Protein 4F40 (pdb70)

Organism: Leishmania major (NCBI:txid5664)

InterPro domains:
  IPR018170 Aldo/keto reductase, conserved site [PS00062] (134-151)
  IPR018170 Aldo/keto reductase, conserved site [PS00063] (238-253)
  IPR018170 Aldo/keto reductase, conserved site [PS00798] (44-61)
  IPR020471 Aldo-keto reductase [PIRSF000097] (6-275)
  IPR020471 Aldo-keto reductase [PR00069] (40-64)
  IPR020471 Aldo-keto reductase [PR00069] (96-114)
  IPR020471 Aldo-keto reductase [PR00069] (134-151)
  IPR020471 Aldo-keto reductase [PR00069] (168-197)
  IPR020471 Aldo-keto reductase [PR00069] (205-229)
  IPR020471 Aldo-keto reductase [PTHR43827] (7-277)
  IPR023210 NADP-dependent oxidoreductase domain [PF00248] (25-270)
  IPR036812 NAD(P)-dependent oxidoreductase domain superfamily [G3DSA:3.20.20.100] (1-284)
  IPR036812 NAD(P)-dependent oxidoreductase domain superfamily [SSF51430] (8-278)
  IPR044499 Aldo-keto reductase family 5A [cd19156] (9-282)

Radius of gyration: 30.43 Å; Cα contacts (8 Å, |Δi|>4): 1127; chains: 2; bounding box: 94×35×65 Å

Structure (mmCIF, N/CA/C/O backbone):
data_4F40
#
_entry.id   4F40
#
_cell.length_a   94.550
_cell.length_b   34.590
_cell.length_c   107.200
_cell.angle_alpha   90.000
_cell.angle_beta   103.220
_cell.angle_gamma   90.000
#
_symmetry.space_group_name_H-M   'P 1 21 1'
#
loop_
_entity.id
_entity.type
_entity.pdbx_description
1 polymer 'Prostaglandin f2-alpha synthase/D-arabinose dehydrogenase'
2 non-polymer 'CITRIC ACID'
3 non-polymer 1,2-ETHANEDIOL
4 non-polymer 'CHLORIDE ION'
5 water water
#
loop_
_atom_site.group_PDB
_atom_site.id
_atom_site.type_symbol
_atom_site.label_atom_id
_atom_site.label_alt_id
_atom_site.label_comp_id
_atom_site.label_asym_id
_atom_site.label_entity_id
_atom_site.label_seq_id
_atom_site.pdbx_PDB_ins_code
_atom_site.Cartn_x
_atom_site.Cartn_y
_atom_site.Cartn_z
_atom_site.occupancy
_atom_site.B_iso_or_equiv
_atom_site.auth_seq_id
_atom_site.auth_comp_id
_atom_site.auth_asym_id
_atom_site.auth_atom_id
_atom_site.pdbx_PDB_model_num
ATOM 1 N N . GLY A 1 7 ? 26.210 -8.037 14.704 1.00 30.37 3 GLY A N 1
ATOM 2 C CA . GLY A 1 7 ? 25.629 -6.893 15.394 1.00 21.25 3 GLY A CA 1
ATOM 3 C C . GLY A 1 7 ? 26.682 -6.040 16.074 1.00 19.04 3 GLY A C 1
ATOM 4 O O . GLY A 1 7 ? 27.858 -6.395 16.060 1.00 21.71 3 GLY A O 1
ATOM 5 N N . VAL A 1 8 ? 26.276 -4.922 16.677 1.00 20.52 4 VAL A N 1
ATOM 6 C CA . VAL A 1 8 ? 27.246 -3.964 17.218 1.00 16.43 4 VAL A CA 1
ATOM 7 C C . VAL A 1 8 ? 28.079 -4.578 18.339 1.00 19.66 4 VAL A C 1
ATOM 8 O O . VAL A 1 8 ? 29.243 -4.221 18.518 1.00 17.86 4 VAL A O 1
ATOM 12 N N . ASP A 1 9 ? 27.516 -5.539 19.062 1.00 16.38 5 ASP A N 1
ATOM 13 C CA . ASP A 1 9 ? 28.245 -6.177 20.151 1.00 16.29 5 ASP A CA 1
ATOM 14 C C . ASP A 1 9 ? 29.147 -7.298 19.623 1.00 21.33 5 ASP A C 1
ATOM 15 O O . ASP A 1 9 ? 30.032 -7.762 20.347 1.00 22.19 5 ASP A O 1
ATOM 20 N N . LYS A 1 10 ? 28.944 -7.703 18.360 1.00 20.96 6 LYS A N 1
ATOM 21 C CA . LYS A 1 10 ? 29.592 -8.928 17.823 1.00 20.37 6 LYS A CA 1
ATOM 22 C C . LYS A 1 10 ? 30.654 -8.742 16.715 1.00 18.14 6 LYS A C 1
ATOM 23 O O . LYS A 1 10 ? 31.517 -9.627 16.518 1.00 18.39 6 LYS A O 1
ATOM 25 N N . ALA A 1 11 ? 30.601 -7.621 15.995 1.00 16.02 7 ALA A N 1
ATOM 26 C CA . ALA A 1 11 ? 31.550 -7.371 14.893 1.00 14.85 7 ALA A CA 1
ATOM 27 C C . ALA A 1 11 ? 32.908 -7.053 15.485 1.00 12.46 7 ALA A C 1
ATOM 28 O O . ALA A 1 11 ? 33.021 -6.132 16.280 1.00 10.10 7 ALA A O 1
ATOM 30 N N . MET A 1 12 ? 33.925 -7.828 15.105 1.00 12.91 8 MET A N 1
ATOM 31 C CA . MET A 1 12 ? 35.230 -7.772 15.751 1.00 9.28 8 MET A CA 1
ATOM 32 C C . MET A 1 12 ? 36.332 -7.705 14.698 1.00 11.35 8 MET A C 1
ATOM 33 O O . MET A 1 12 ? 36.195 -8.291 13.609 1.00 16.51 8 MET A O 1
ATOM 38 N N . VAL A 1 13 ? 37.458 -7.053 15.025 1.00 7.84 9 VAL A N 1
ATOM 39 C CA . VAL A 1 13 ? 38.634 -7.126 14.192 1.00 9.72 9 VAL A CA 1
ATOM 40 C C . VAL A 1 13 ? 39.673 -7.798 15.073 1.00 11.49 9 VAL A C 1
ATOM 41 O O . VAL A 1 13 ? 39.818 -7.427 16.231 1.00 13.28 9 VAL A O 1
ATOM 45 N N . THR A 1 14 ? 40.401 -8.781 14.546 1.00 7.22 10 THR A N 1
ATOM 46 C CA . THR A 1 14 ? 41.463 -9.468 15.309 1.00 7.59 10 THR A CA 1
ATOM 47 C C . THR A 1 14 ? 42.783 -8.731 15.115 1.00 8.04 10 THR A C 1
ATOM 48 O O . THR A 1 14 ? 43.291 -8.613 13.981 1.00 7.39 10 THR A O 1
ATOM 52 N N . LEU A 1 15 ? 43.327 -8.188 16.195 1.00 6.15 11 LEU A N 1
ATOM 53 C CA . LEU A 1 15 ? 44.573 -7.472 16.125 1.00 5.82 11 LEU A CA 1
ATOM 54 C C . LEU A 1 15 ? 45.692 -8.494 15.876 1.00 6.00 11 LEU A C 1
ATOM 55 O O . LEU A 1 15 ? 45.489 -9.717 15.991 1.00 6.87 11 LEU A O 1
ATOM 60 N N . SER A 1 16 ? 46.873 -7.990 15.540 1.00 5.87 12 SER A N 1
ATOM 61 C CA . SER A 1 16 ? 48.001 -8.875 15.214 1.00 7.30 12 SER A CA 1
ATOM 62 C C . SER A 1 16 ? 48.392 -9.800 16.369 1.00 9.88 12 SER A C 1
ATOM 63 O O . SER A 1 16 ? 48.924 -10.879 16.100 1.00 6.67 12 SER A O 1
ATOM 66 N N . ASN A 1 17 ? 48.132 -9.411 17.619 1.00 6.26 13 ASN A N 1
ATOM 67 C CA . ASN A 1 17 ? 48.425 -10.239 18.804 1.00 6.69 13 ASN A CA 1
ATOM 68 C C . ASN A 1 17 ? 47.261 -11.132 19.233 1.00 7.11 13 ASN A C 1
ATOM 69 O O . ASN A 1 17 ? 47.288 -11.734 20.320 1.00 7.91 13 ASN A O 1
ATOM 74 N N . GLY A 1 18 ? 46.246 -11.233 18.364 1.00 7.59 14 GLY A N 1
ATOM 75 C CA . GLY A 1 18 ? 45.109 -12.097 18.651 1.00 7.66 14 GLY A CA 1
ATOM 76 C C . GLY A 1 18 ? 43.980 -11.503 19.469 1.00 7.66 14 GLY A C 1
ATOM 77 O O . GLY A 1 18 ? 42.939 -12.117 19.612 1.00 10.28 14 GLY A O 1
ATOM 78 N N . VAL A 1 19 ? 44.186 -10.315 20.033 1.00 7.15 15 VAL A N 1
ATOM 79 C CA . VAL A 1 19 ? 43.123 -9.641 20.770 1.00 7.89 15 VAL A CA 1
ATOM 80 C C . VAL A 1 19 ? 41.957 -9.290 19.832 1.00 8.52 15 VAL A C 1
ATOM 81 O O . VAL A 1 19 ? 42.167 -8.788 18.708 1.00 8.00 15 VAL A O 1
ATOM 85 N N . LYS A 1 20 ? 40.733 -9.554 20.297 1.00 9.03 16 LYS A N 1
ATOM 86 C CA . LYS A 1 20 ? 39.531 -9.208 19.505 1.00 8.58 16 LYS A CA 1
ATOM 87 C C . LYS A 1 20 ? 39.055 -7.825 19.924 1.00 8.90 16 LYS A C 1
ATOM 88 O O . LYS A 1 20 ? 38.665 -7.614 21.088 1.00 13.70 16 LYS A O 1
ATOM 94 N N . MET A 1 21 ? 39.122 -6.894 18.994 1.00 7.75 17 MET A N 1
ATOM 95 C CA . MET A 1 21 ? 38.715 -5.504 19.271 1.00 6.35 17 MET A CA 1
ATOM 96 C C . MET A 1 21 ? 37.398 -5.228 18.564 1.00 9.15 17 MET A C 1
ATOM 97 O O . MET A 1 21 ? 37.271 -5.435 17.340 1.00 7.41 17 MET A O 1
ATOM 102 N N . PRO A 1 22 ? 36.369 -4.795 19.334 1.00 7.76 18 PRO A N 1
ATOM 103 C CA . PRO A 1 22 ? 35.139 -4.497 18.597 1.00 7.23 18 PRO A CA 1
ATOM 104 C C . PRO A 1 22 ? 35.297 -3.472 17.515 1.00 7.28 18 PRO A C 1
ATOM 105 O O . PRO A 1 22 ? 35.882 -2.402 17.717 1.00 8.09 18 PRO A O 1
ATOM 109 N N . GLN A 1 23 ? 34.755 -3.805 16.345 1.00 7.42 19 GLN A N 1
ATOM 110 C CA . GLN A 1 23 ? 34.956 -2.959 15.157 1.00 7.43 19 GLN A CA 1
ATOM 111 C C . GLN A 1 23 ? 34.267 -1.620 15.297 1.00 8.98 19 GLN A C 1
ATOM 112 O O . GLN A 1 23 ? 34.634 -0.665 14.600 1.00 7.54 19 GLN A O 1
ATOM 118 N N . PHE A 1 24 ? 33.251 -1.541 16.161 1.00 7.72 20 PHE A N 1
ATOM 119 C CA . PHE A 1 24 ? 32.432 -0.331 16.294 1.00 7.95 20 PHE A CA 1
ATOM 120 C C . PHE A 1 24 ? 32.479 0.072 17.744 1.00 8.02 20 PHE A C 1
ATOM 121 O O . PHE A 1 24 ? 32.332 -0.777 18.635 1.00 7.77 20 PHE A O 1
ATOM 129 N N . GLY A 1 25 ? 32.712 1.361 17.994 1.00 7.74 21 GLY A N 1
ATOM 130 C CA . GLY A 1 25 ? 32.715 1.836 19.365 1.00 8.73 21 GLY A CA 1
ATOM 131 C C . GLY A 1 25 ? 32.219 3.262 19.474 1.00 8.64 21 GLY A C 1
ATOM 132 O O . GLY A 1 25 ? 31.951 3.919 18.480 1.00 8.07 21 GLY A O 1
ATOM 133 N N . LEU A 1 26 ? 32.077 3.715 20.722 1.00 7.84 22 LEU A N 1
ATOM 134 C CA . LEU A 1 26 ? 31.668 5.103 20.986 1.00 8.25 22 LEU A CA 1
ATOM 135 C C . LEU A 1 26 ? 32.884 5.981 21.234 1.00 8.19 22 LEU A C 1
ATOM 136 O O . LEU A 1 26 ? 33.677 5.684 22.140 1.00 8.21 22 LEU A O 1
ATOM 141 N N . GLY A 1 27 ? 33.032 7.041 20.446 1.00 8.57 23 GLY A N 1
ATOM 142 C CA . GLY A 1 27 ? 34.056 8.034 20.732 1.00 9.57 23 GLY A CA 1
ATOM 143 C C . GLY A 1 27 ? 33.538 8.988 21.800 1.00 9.76 23 GLY A C 1
ATOM 144 O O . GLY A 1 27 ? 32.384 9.433 21.742 1.00 9.80 23 GLY A O 1
ATOM 145 N N . VAL A 1 28 ? 34.375 9.350 22.771 1.00 9.60 24 VAL A N 1
ATOM 146 C CA . VAL A 1 28 ? 33.985 10.424 23.705 1.00 10.37 24 VAL A CA 1
ATOM 147 C C . VAL A 1 28 ? 34.892 11.642 23.628 1.00 14.10 24 VAL A C 1
ATOM 148 O O . VAL A 1 28 ? 34.886 12.513 24.481 1.00 13.27 24 VAL A O 1
ATOM 152 N N . TRP A 1 29 ? 35.600 11.744 22.527 1.00 14.15 25 TRP A N 1
ATOM 153 C CA . TRP A 1 29 ? 36.253 12.980 22.140 1.00 15.05 25 TRP A CA 1
ATOM 154 C C . TRP A 1 29 ? 35.306 14.198 22.167 1.00 17.25 25 TRP A C 1
ATOM 155 O O . TRP A 1 29 ? 34.228 14.165 21.559 1.00 17.52 25 TRP A O 1
ATOM 166 N N . GLN A 1 30 ? 35.675 15.254 22.899 1.00 19.01 26 GLN A N 1
ATOM 167 C CA . GLN A 1 30 ? 34.867 16.467 23.065 1.00 17.68 26 GLN A CA 1
ATOM 168 C C . GLN A 1 30 ? 33.537 16.305 23.817 1.00 19.10 26 GLN A C 1
ATOM 169 O O . GLN A 1 30 ? 32.711 17.223 23.825 1.00 23.71 26 GLN A O 1
ATOM 175 N N . SER A 1 31 ? 33.318 15.146 24.450 1.00 17.91 27 SER A N 1
ATOM 176 C CA A SER A 1 31 ? 32.158 15.009 25.327 0.71 19.83 27 SER A CA 1
ATOM 177 C CA B SER A 1 31 ? 32.165 14.974 25.342 0.29 18.58 27 SER A CA 1
ATOM 178 C C . SER A 1 31 ? 32.579 15.524 26.684 1.00 19.93 27 SER A C 1
ATOM 179 O O . SER A 1 31 ? 33.602 15.094 27.220 1.00 18.01 27 SER A O 1
ATOM 184 N N . PRO A 1 32 ? 31.821 16.472 27.222 1.00 16.23 28 PRO A N 1
ATOM 185 C CA . PRO A 1 32 ? 32.198 17.072 28.513 1.00 16.82 28 PRO A CA 1
ATOM 186 C C . PRO A 1 32 ? 32.251 16.067 29.662 1.00 24.23 28 PRO A C 1
ATOM 187 O O . PRO A 1 32 ? 31.405 15.169 29.724 1.00 21.89 28 PRO A O 1
ATOM 191 N N . ALA A 1 33 ? 33.204 16.243 30.571 1.00 22.80 29 ALA A N 1
ATOM 192 C CA . ALA A 1 33 ? 33.273 15.442 31.797 1.00 23.76 29 ALA A CA 1
ATOM 193 C C . ALA A 1 33 ? 31.994 15.592 32.622 1.00 20.58 29 ALA A C 1
ATOM 194 O O . ALA A 1 33 ? 31.339 16.632 32.604 1.00 21.33 29 ALA A O 1
ATOM 196 N N . GLY A 1 34 ? 31.630 14.542 33.354 1.00 21.32 30 GLY A N 1
ATOM 197 C CA . GLY A 1 34 ? 30.430 14.599 34.181 1.00 17.71 30 GLY A CA 1
ATOM 198 C C . GLY A 1 34 ? 29.245 13.838 33.591 1.00 16.84 30 GLY A C 1
ATOM 199 O O . GLY A 1 34 ? 29.444 12.870 32.848 1.00 15.94 30 GLY A O 1
ATOM 200 N N . GLU A 1 35 ? 28.025 14.274 33.912 1.00 22.71 31 GLU A N 1
ATOM 201 C CA . GLU A 1 35 ? 26.803 13.570 33.476 1.00 16.16 31 GLU A CA 1
ATOM 202 C C . GLU A 1 35 ? 26.721 13.350 31.968 1.00 18.38 31 GLU A C 1
ATOM 203 O O . GLU A 1 35 ? 26.255 12.312 31.531 1.00 18.64 31 GLU A O 1
ATOM 205 N N . VAL A 1 36 ? 27.132 14.328 31.165 1.00 16.29 32 VAL A N 1
ATOM 206 C CA . VAL A 1 36 ? 27.045 14.155 29.722 1.00 14.76 32 VAL A CA 1
ATOM 207 C C . VAL A 1 36 ? 27.849 12.947 29.232 1.00 12.80 32 VAL A C 1
ATOM 208 O O . VAL A 1 36 ? 27.349 12.135 28.467 1.00 14.66 32 VAL A O 1
ATOM 212 N N . THR A 1 37 ? 29.101 12.817 29.669 1.00 13.76 33 THR A N 1
ATOM 213 C CA . THR A 1 37 ? 29.868 11.662 29.258 1.00 13.18 33 THR A CA 1
ATOM 214 C C . THR A 1 37 ? 29.360 10.399 29.940 1.00 12.52 33 THR A C 1
ATOM 215 O O . THR A 1 37 ? 29.293 9.345 29.285 1.00 13.01 33 THR A O 1
ATOM 219 N N . GLU A 1 38 ? 29.018 10.481 31.230 1.00 13.09 34 GLU A N 1
ATOM 220 C CA . GLU A 1 38 ? 28.520 9.278 31.870 1.00 13.71 34 GLU A CA 1
ATOM 221 C C . GLU A 1 38 ? 27.308 8.722 31.123 1.00 15.28 34 GLU A C 1
ATOM 222 O O . GLU A 1 38 ? 27.203 7.508 30.903 1.00 15.41 34 GLU A O 1
ATOM 228 N N . ASN A 1 39 ? 26.366 9.596 30.766 1.00 14.33 35 ASN A N 1
ATOM 229 C CA . ASN A 1 39 ? 25.162 9.142 30.102 1.00 14.59 35 ASN A CA 1
ATOM 230 C C . ASN A 1 39 ? 25.481 8.592 28.721 1.00 13.60 35 ASN A C 1
ATOM 231 O O . ASN A 1 39 ? 24.929 7.583 28.313 1.00 13.75 35 ASN A O 1
ATOM 236 N N . ALA A 1 40 ? 26.385 9.241 27.991 1.00 12.67 36 ALA A N 1
ATOM 237 C CA . ALA A 1 40 ? 26.678 8.795 26.634 1.00 13.57 36 ALA A CA 1
ATOM 238 C C . ALA A 1 40 ? 27.235 7.378 26.694 1.00 11.54 36 ALA A C 1
ATOM 239 O O . ALA A 1 40 ? 26.805 6.486 25.951 1.00 11.50 36 ALA A O 1
ATOM 241 N N . VAL A 1 41 ? 28.179 7.170 27.602 1.00 11.51 37 VAL A N 1
ATOM 242 C CA . VAL A 1 41 ? 28.740 5.828 27.790 1.00 11.31 37 VAL A CA 1
ATOM 243 C C . VAL A 1 41 ? 27.688 4.790 28.231 1.00 12.22 37 VAL A C 1
ATOM 244 O O . VAL A 1 41 ? 27.592 3.694 27.645 1.00 12.11 37 VAL A O 1
ATOM 248 N N . LYS A 1 42 ? 26.888 5.129 29.250 1.00 13.20 38 LYS A N 1
ATOM 249 C CA . LYS A 1 42 ? 25.851 4.227 29.714 1.00 14.21 38 LYS A CA 1
ATOM 250 C C . LYS A 1 42 ? 24.856 3.880 28.595 1.00 14.37 38 LYS A C 1
ATOM 251 O O . LYS A 1 42 ? 24.529 2.711 28.397 1.00 15.60 38 LYS A O 1
ATOM 257 N N . TRP A 1 43 ? 24.405 4.879 27.839 1.00 14.05 39 TRP A N 1
ATOM 258 C CA . TRP A 1 43 ? 23.454 4.627 26.753 1.00 14.19 39 TRP A CA 1
ATOM 259 C C . TRP A 1 43 ? 24.083 3.775 25.648 1.00 13.38 39 TRP A C 1
ATOM 260 O O . TRP A 1 43 ? 23.412 2.905 25.089 1.00 15.74 39 TRP A O 1
ATOM 271 N N . ALA A 1 44 ? 25.326 4.039 25.304 1.00 12.38 40 ALA A N 1
ATOM 272 C CA . ALA A 1 44 ? 26.006 3.226 24.303 1.00 11.67 40 ALA A CA 1
ATOM 273 C C . ALA A 1 44 ? 26.089 1.760 24.759 1.00 12.06 40 ALA A C 1
ATOM 274 O O . ALA A 1 44 ? 25.749 0.854 23.994 1.00 12.68 40 ALA A O 1
ATOM 276 N N . LEU A 1 45 ? 26.561 1.533 25.981 1.00 12.33 41 LEU A N 1
ATOM 277 C CA . LEU A 1 45 ? 26.659 0.152 26.491 1.00 12.82 41 LEU A CA 1
ATOM 278 C C . LEU A 1 45 ? 25.296 -0.522 26.530 1.00 14.02 41 LEU A C 1
ATOM 279 O O . LEU A 1 45 ? 25.149 -1.713 26.200 1.00 20.00 41 LEU A O 1
ATOM 284 N N . CYS A 1 46 ? 24.275 0.222 26.939 1.00 14.95 42 CYS A N 1
ATOM 285 C CA . CYS A 1 46 ? 22.916 -0.355 26.976 1.00 17.98 42 CYS A CA 1
ATOM 286 C C . CYS A 1 46 ? 22.376 -0.696 25.571 1.00 17.47 42 CYS A C 1
ATOM 287 O O . CYS A 1 46 ? 21.595 -1.636 25.399 1.00 21.65 42 CYS A O 1
ATOM 290 N N . ALA A 1 47 ? 22.844 0.034 24.565 1.00 15.17 43 ALA A N 1
ATOM 291 C CA . ALA A 1 47 ? 22.459 -0.220 23.175 1.00 16.75 43 ALA A CA 1
ATOM 292 C C . ALA A 1 47 ? 23.303 -1.314 22.531 1.00 21.04 43 ALA A C 1
ATOM 293 O O . ALA A 1 47 ? 23.123 -1.610 21.356 1.00 22.50 43 ALA A O 1
ATOM 295 N N . GLY A 1 48 ? 24.266 -1.877 23.264 1.00 14.23 44 GLY A N 1
ATOM 296 C CA . GLY A 1 48 ? 25.044 -2.975 22.716 1.00 13.32 44 GLY A CA 1
ATOM 297 C C . GLY A 1 48 ? 26.481 -2.653 22.340 1.00 12.16 44 GLY A C 1
ATOM 298 O O . GLY A 1 48 ? 27.243 -3.556 21.940 1.00 13.20 44 GLY A O 1
ATOM 299 N N . TYR A 1 49 ? 26.881 -1.386 22.426 1.00 11.53 45 TYR A N 1
ATOM 300 C CA . TYR A 1 49 ? 28.276 -1.078 22.185 1.00 10.54 45 TYR A CA 1
ATOM 301 C C . TYR A 1 49 ? 29.105 -1.796 23.219 1.00 11.67 45 TYR A C 1
ATOM 302 O O . TYR A 1 49 ? 28.706 -1.925 24.381 1.00 11.30 45 TYR A O 1
ATOM 311 N N . ARG A 1 50 ? 30.298 -2.226 22.812 1.00 12.50 46 ARG A N 1
ATOM 312 C CA . ARG A 1 50 ? 31.178 -2.931 23.748 1.00 11.26 46 ARG A CA 1
ATOM 313 C C . ARG A 1 50 ? 32.577 -2.344 23.620 1.00 9.17 46 ARG A C 1
ATOM 314 O O . ARG A 1 50 ? 33.574 -3.023 23.946 1.00 9.11 46 ARG A O 1
ATOM 322 N N . HIS A 1 51 ? 32.681 -1.082 23.186 1.00 8.61 47 HIS A N 1
ATOM 323 C CA . HIS A 1 51 ? 33.983 -0.441 22.950 1.00 7.80 47 HIS A CA 1
ATOM 324 C C . HIS A 1 51 ? 33.819 1.061 23.169 1.00 8.18 47 HIS A C 1
ATOM 325 O O . HIS A 1 51 ? 32.896 1.682 22.607 1.00 8.95 47 HIS A O 1
ATOM 332 N N . ILE A 1 52 ? 34.630 1.621 24.068 1.00 7.49 48 ILE A N 1
ATOM 333 C CA . ILE A 1 52 ? 34.596 3.076 24.318 1.00 7.36 48 ILE A CA 1
ATOM 334 C C . ILE A 1 52 ? 35.985 3.610 24.089 1.00 7.72 48 ILE A C 1
ATOM 335 O O . ILE A 1 52 ? 36.935 3.027 24.603 1.00 8.62 48 ILE A O 1
ATOM 340 N N . ASP A 1 53 ? 36.094 4.733 23.386 1.00 7.11 49 ASP A N 1
ATOM 341 C CA . ASP A 1 53 ? 37.376 5.343 23.043 1.00 5.75 49 ASP A CA 1
ATOM 342 C C . ASP A 1 53 ? 37.453 6.693 23.733 1.00 6.68 49 ASP A C 1
ATOM 343 O O . ASP A 1 53 ? 36.635 7.560 23.481 1.00 9.12 49 ASP A O 1
ATOM 348 N N . THR A 1 54 ? 38.449 6.854 24.616 1.00 7.03 50 THR A N 1
ATOM 349 C CA . THR A 1 54 ? 38.669 8.101 25.322 1.00 6.18 50 THR A CA 1
ATOM 350 C C . THR A 1 54 ? 40.148 8.470 25.235 1.00 7.86 50 THR A C 1
ATOM 351 O O . THR A 1 54 ? 40.893 7.874 24.450 1.00 6.46 50 THR A O 1
ATOM 355 N N . ALA A 1 55 ? 40.547 9.485 25.997 1.00 8.33 51 ALA A N 1
ATOM 356 C CA . ALA A 1 55 ? 41.931 9.981 25.978 1.00 5.90 51 ALA A CA 1
ATOM 357 C C . ALA A 1 55 ? 42.144 10.810 27.213 1.00 6.97 51 ALA A C 1
ATOM 358 O O . ALA A 1 55 ? 41.235 11.458 27.694 1.00 8.58 51 ALA A O 1
ATOM 360 N N . ALA A 1 56 ? 43.370 10.815 27.733 1.00 6.58 52 ALA A N 1
ATOM 361 C CA . ALA A 1 56 ? 43.668 11.683 28.865 1.00 7.23 52 ALA A CA 1
ATOM 362 C C . ALA A 1 56 ? 43.312 13.130 28.607 1.00 7.96 52 ALA A C 1
ATOM 363 O O . ALA A 1 56 ? 42.807 13.806 29.497 1.00 8.39 52 ALA A O 1
ATOM 365 N N . ILE A 1 57 ? 43.581 13.625 27.387 1.00 8.38 53 ILE A N 1
ATOM 366 C CA . ILE A 1 57 ? 43.382 15.039 27.105 1.00 8.43 53 ILE A CA 1
ATOM 367 C C . ILE A 1 57 ? 41.886 15.391 27.026 1.00 10.79 53 ILE A C 1
ATOM 368 O O . ILE A 1 57 ? 41.554 16.568 27.102 1.00 12.56 53 ILE A O 1
ATOM 373 N N . TYR A 1 58 ? 41.004 14.395 26.891 1.00 10.23 54 TYR A N 1
ATOM 374 C CA . TYR A 1 58 ? 39.554 14.673 26.909 1.00 9.31 54 TYR A CA 1
ATOM 375 C C . TYR A 1 58 ? 39.072 14.982 28.320 1.00 11.78 54 TYR A C 1
ATOM 376 O O . TYR A 1 58 ? 37.977 15.534 28.487 1.00 13.03 54 TYR A O 1
ATOM 385 N N . LYS A 1 59 ? 39.882 14.671 29.334 1.00 12.73 55 LYS A N 1
ATOM 386 C CA . LYS A 1 59 ? 39.599 14.984 30.730 1.00 13.02 55 LYS A CA 1
ATOM 387 C C . LYS A 1 59 ? 38.258 14.389 31.217 1.00 11.46 55 LYS A C 1
ATOM 388 O O . LYS A 1 59 ? 37.622 14.927 32.127 1.00 15.98 55 LYS A O 1
ATOM 390 N N . ASN A 1 60 ? 37.894 13.247 30.646 1.00 9.91 56 ASN A N 1
ATOM 391 C CA . ASN A 1 60 ? 36.626 12.630 30.993 1.00 14.74 56 ASN A CA 1
ATOM 392 C C . ASN A 1 60 ? 36.773 11.148 31.287 1.00 15.25 56 ASN A C 1
ATOM 393 O O . ASN A 1 60 ? 35.789 10.415 31.243 1.00 12.72 56 ASN A O 1
ATOM 398 N N . GLU A 1 61 ? 37.997 10.680 31.553 1.00 11.20 57 GLU A N 1
ATOM 399 C CA . GLU A 1 61 ? 38.155 9.264 31.864 1.00 11.20 57 GLU A CA 1
ATOM 400 C C . GLU A 1 61 ? 37.407 8.819 33.118 1.00 10.76 57 GLU A C 1
ATOM 401 O O . GLU A 1 61 ? 36.879 7.665 33.163 1.00 10.99 57 GLU A O 1
ATOM 407 N N . GLU A 1 62 ? 37.327 9.678 34.141 1.00 11.91 58 GLU A N 1
ATOM 408 C CA . GLU A 1 62 ? 36.543 9.318 35.338 1.00 13.83 58 GLU A CA 1
ATOM 409 C C . GLU A 1 62 ? 35.093 9.050 34.963 1.00 14.25 58 GLU A C 1
ATOM 410 O O . GLU A 1 62 ? 34.461 8.105 35.475 1.00 16.31 58 GLU A O 1
ATOM 416 N N . SER A 1 63 ? 34.560 9.870 34.060 1.00 14.08 59 SER A N 1
ATOM 417 C CA . SER A 1 63 ? 33.169 9.748 33.655 1.00 16.03 59 SER A CA 1
ATOM 418 C C . SER A 1 63 ? 32.942 8.495 32.818 1.00 13.23 59 SER A C 1
ATOM 419 O O . SER A 1 63 ? 31.875 7.869 32.892 1.00 15.74 59 SER A O 1
ATOM 422 N N . VAL A 1 64 ? 33.921 8.136 31.988 1.00 11.21 60 VAL A N 1
ATOM 423 C CA . VAL A 1 64 ? 33.826 6.878 31.268 1.00 10.80 60 VAL A CA 1
ATOM 424 C C . VAL A 1 64 ? 33.741 5.725 32.234 1.00 12.40 60 VAL A C 1
ATOM 425 O O . VAL A 1 64 ? 32.873 4.862 32.100 1.00 13.02 60 VAL A O 1
ATOM 429 N N . GLY A 1 65 ? 34.616 5.703 33.232 1.00 13.62 61 GLY A N 1
ATOM 430 C CA . GLY A 1 65 ? 34.551 4.633 34.217 1.00 14.52 61 GLY A CA 1
ATOM 431 C C . GLY A 1 65 ? 33.227 4.622 34.953 1.00 16.01 61 GLY A C 1
ATOM 432 O O . GLY A 1 65 ? 32.619 3.568 35.179 1.00 16.96 61 GLY A O 1
ATOM 433 N N . ALA A 1 66 ? 32.735 5.804 35.319 1.00 14.11 62 ALA A N 1
ATOM 434 C CA . ALA A 1 66 ? 31.450 5.885 36.019 1.00 15.67 62 ALA A CA 1
ATOM 435 C C . ALA A 1 66 ? 30.284 5.401 35.149 1.00 20.09 62 ALA A C 1
ATOM 436 O O . ALA A 1 66 ? 29.365 4.721 35.642 1.00 19.06 62 ALA A O 1
ATOM 438 N N . GLY A 1 67 ? 30.323 5.751 33.868 1.00 15.71 63 GLY A N 1
ATOM 439 C CA . GLY A 1 67 ? 29.300 5.300 32.937 1.00 16.60 63 GLY A CA 1
ATOM 440 C C . GLY A 1 67 ? 29.330 3.788 32.775 1.00 18.91 63 GLY A C 1
ATOM 441 O O . GLY A 1 67 ? 28.287 3.135 32.725 1.00 19.44 63 GLY A O 1
ATOM 442 N N . LEU A 1 68 ? 30.524 3.221 32.698 1.00 16.19 64 LEU A N 1
ATOM 443 C CA . LEU A 1 68 ? 30.648 1.763 32.584 1.00 14.67 64 LEU A CA 1
ATOM 444 C C . LEU A 1 68 ? 30.078 1.090 33.818 1.00 17.81 64 LEU A C 1
ATOM 445 O O . LEU A 1 68 ? 29.299 0.127 33.721 1.00 18.33 64 LEU A O 1
ATOM 450 N N . ARG A 1 69 ? 30.430 1.601 35.000 1.00 15.52 65 ARG A N 1
ATOM 451 C CA . ARG A 1 69 ? 29.850 1.031 36.210 1.00 18.80 65 ARG A CA 1
ATOM 452 C C . ARG A 1 69 ? 28.326 1.195 36.248 1.00 22.69 65 ARG A C 1
ATOM 453 O O . ARG A 1 69 ? 27.605 0.287 36.665 1.00 23.37 65 ARG A O 1
ATOM 461 N N . ALA A 1 70 ? 27.821 2.321 35.763 1.00 19.88 66 ALA A N 1
ATOM 462 C CA . ALA A 1 70 ? 26.380 2.560 35.797 1.00 23.68 66 ALA A CA 1
ATOM 463 C C . ALA A 1 70 ? 25.642 1.589 34.889 1.00 26.63 66 ALA A C 1
ATOM 464 O O . ALA A 1 70 ? 24.482 1.253 35.142 1.00 26.74 66 ALA A O 1
ATOM 466 N N . SER A 1 71 ? 26.317 1.123 33.840 1.00 24.63 67 SER A N 1
ATOM 467 C CA . SER A 1 71 ? 25.645 0.368 32.789 1.00 19.97 67 SER A CA 1
ATOM 468 C C . SER A 1 71 ? 25.327 -1.034 33.268 1.00 24.31 67 SER A C 1
ATOM 469 O O . SER A 1 71 ? 24.424 -1.666 32.746 1.00 22.54 67 SER A O 1
ATOM 472 N N . GLY A 1 72 ? 26.098 -1.525 34.234 1.00 23.17 68 GLY A N 1
ATOM 473 C CA . GLY A 1 72 ? 25.930 -2.890 34.702 1.00 20.97 68 GLY A CA 1
ATOM 474 C C . GLY A 1 72 ? 26.549 -3.947 33.790 1.00 23.32 68 GLY A C 1
ATOM 475 O O . GLY A 1 72 ? 26.449 -5.145 34.085 1.00 24.84 68 GLY A O 1
ATOM 476 N N . VAL A 1 73 ? 27.152 -3.531 32.675 1.00 18.64 69 VAL A N 1
ATOM 477 C CA . VAL A 1 73 ? 27.799 -4.485 31.776 1.00 20.79 69 VAL A CA 1
ATOM 478 C C . VAL A 1 73 ? 29.152 -4.866 32.402 1.00 21.37 69 VAL A C 1
ATOM 479 O O . VAL A 1 73 ? 29.903 -3.984 32.806 1.00 21.62 69 VAL A O 1
ATOM 483 N N . PRO A 1 74 ? 29.474 -6.167 32.494 1.00 20.64 70 PRO A N 1
ATOM 484 C CA . PRO A 1 74 ? 30.727 -6.551 33.167 1.00 21.04 70 PRO A CA 1
ATOM 485 C C . PRO A 1 74 ? 31.936 -5.912 32.504 1.00 21.35 70 PRO A C 1
ATOM 486 O O . PRO A 1 74 ? 31.978 -5.867 31.277 1.00 14.81 70 PRO A O 1
ATOM 490 N N . ARG A 1 75 ? 32.892 -5.395 33.274 1.00 17.45 71 ARG A N 1
ATOM 491 C CA . ARG A 1 75 ? 34.006 -4.717 32.659 1.00 15.34 71 ARG A CA 1
ATOM 492 C C . ARG A 1 75 ? 34.748 -5.614 31.658 1.00 13.54 71 ARG A C 1
ATOM 493 O O . ARG A 1 75 ? 35.239 -5.120 30.620 1.00 12.28 71 ARG A O 1
ATOM 501 N N . GLU A 1 76 ? 34.816 -6.917 31.930 1.00 17.29 72 GLU A N 1
ATOM 502 C CA . GLU A 1 76 ? 35.531 -7.811 31.023 1.00 15.24 72 GLU A CA 1
ATOM 503 C C . GLU A 1 76 ? 34.875 -7.987 29.656 1.00 18.54 72 GLU A C 1
ATOM 504 O O . GLU A 1 76 ? 35.502 -8.499 28.716 1.00 18.09 72 GLU A O 1
ATOM 506 N N . ASP A 1 77 ? 33.633 -7.536 29.523 1.00 15.76 73 ASP A N 1
ATOM 507 C CA . ASP A 1 77 ? 32.957 -7.596 28.232 1.00 15.32 73 ASP A CA 1
ATOM 508 C C . ASP A 1 77 ? 33.108 -6.290 27.444 1.00 13.29 73 ASP A C 1
ATOM 509 O O . ASP A 1 77 ? 32.629 -6.193 26.304 1.00 14.92 73 ASP A O 1
ATOM 514 N N . VAL A 1 78 ? 33.820 -5.309 27.989 1.00 11.51 74 VAL A N 1
ATOM 515 C CA . VAL A 1 78 ? 33.937 -4.021 27.296 1.00 10.63 74 VAL A CA 1
ATOM 516 C C . VAL A 1 78 ? 35.401 -3.727 26.965 1.00 9.77 74 VAL A C 1
ATOM 517 O O . VAL A 1 78 ? 36.288 -4.025 27.769 1.00 13.13 74 VAL A O 1
ATOM 521 N N . PHE A 1 79 ? 35.653 -3.161 25.800 1.00 8.97 75 PHE A N 1
ATOM 522 C CA . PHE A 1 79 ? 37.007 -2.810 25.355 1.00 8.19 75 PHE A CA 1
ATOM 523 C C . PHE A 1 79 ? 37.198 -1.308 25.557 1.00 9.30 75 PHE A C 1
ATOM 524 O O . PHE A 1 79 ? 36.417 -0.492 25.022 1.00 8.84 75 PHE A O 1
ATOM 532 N N . ILE A 1 80 ? 38.145 -0.926 26.413 1.00 7.75 76 ILE A N 1
ATOM 533 C CA A ILE A 1 80 ? 38.397 0.488 26.707 0.50 8.18 76 ILE A CA 1
ATOM 534 C CA B ILE A 1 80 ? 38.403 0.488 26.713 0.50 8.17 76 ILE A CA 1
ATOM 535 C C . ILE A 1 80 ? 39.733 0.911 26.104 1.00 8.61 76 ILE A C 1
ATOM 536 O O . ILE A 1 80 ? 40.777 0.298 26.392 1.00 8.79 76 ILE A O 1
ATOM 545 N N . THR A 1 81 ? 39.706 1.950 25.258 1.00 6.26 77 THR A N 1
ATOM 546 C CA . THR A 1 81 ? 40.912 2.528 24.704 1.00 5.69 77 THR A CA 1
ATOM 547 C C . THR A 1 81 ? 41.157 3.866 25.341 1.00 8.36 77 THR A C 1
ATOM 548 O O . THR A 1 81 ? 40.240 4.673 25.446 1.00 7.05 77 THR A O 1
ATOM 552 N N . THR A 1 82 ? 42.394 4.141 25.741 1.00 5.65 78 THR A N 1
ATOM 553 C CA . THR A 1 82 ? 42.726 5.548 26.053 1.00 5.65 78 THR A CA 1
ATOM 554 C C . THR A 1 82 ? 44.116 5.887 25.495 1.00 6.00 78 THR A C 1
ATOM 555 O O . THR A 1 82 ? 44.710 5.067 24.760 1.00 5.95 78 THR A O 1
ATOM 559 N N . LYS A 1 83 ? 44.570 7.125 25.690 1.00 6.48 79 LYS A N 1
ATOM 560 C CA . LYS A 1 83 ? 45.701 7.656 24.902 1.00 4.89 79 LYS A CA 1
ATOM 561 C C . LYS A 1 83 ? 46.615 8.510 25.783 1.00 7.23 79 LYS A C 1
ATOM 562 O O . LYS A 1 83 ? 46.156 9.258 26.670 1.00 7.00 79 LYS A O 1
ATOM 568 N N . LEU A 1 84 ? 47.904 8.407 25.478 1.00 5.98 80 LEU A N 1
ATOM 569 C CA . LEU A 1 84 ? 48.971 9.178 26.095 1.00 5.42 80 LEU A CA 1
ATOM 570 C C . LEU A 1 84 ? 49.005 10.557 25.451 1.00 6.34 80 LEU A C 1
ATOM 571 O O . LEU A 1 84 ? 49.163 10.669 24.254 1.00 5.45 80 LEU A O 1
ATOM 576 N N . TRP A 1 85 ? 48.894 11.611 26.246 1.00 6.06 81 TRP A N 1
ATOM 577 C CA . TRP A 1 85 ? 48.917 12.962 25.694 1.00 5.86 81 TRP A CA 1
ATOM 578 C C . TRP A 1 85 ? 50.344 13.443 25.380 1.00 6.08 81 TRP A C 1
ATOM 579 O O . TRP A 1 85 ? 51.338 13.023 26.014 1.00 8.43 81 TRP A O 1
ATOM 590 N N . ASN A 1 86 ? 50.435 14.348 24.397 1.00 6.21 82 ASN A N 1
ATOM 591 C CA . ASN A 1 86 ? 51.696 14.768 23.820 1.00 5.88 82 ASN A CA 1
ATOM 592 C C . ASN A 1 86 ? 52.723 15.293 24.795 1.00 6.52 82 ASN A C 1
ATOM 593 O O . ASN A 1 86 ? 53.912 15.079 24.596 1.00 8.08 82 ASN A O 1
ATOM 598 N N . THR A 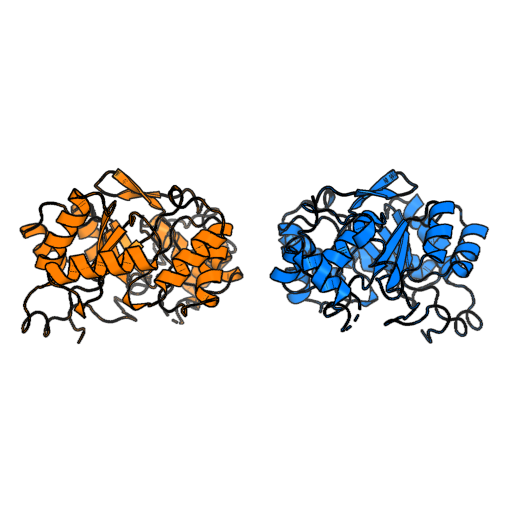1 87 ? 52.273 15.990 25.839 1.00 7.06 83 THR A N 1
ATOM 599 C CA . THR A 1 87 ? 53.213 16.601 26.767 1.00 7.80 83 THR A CA 1
ATOM 600 C C . THR A 1 87 ? 53.826 15.586 27.726 1.00 8.55 83 THR A C 1
ATOM 601 O O . THR A 1 87 ? 54.768 15.928 28.432 1.00 13.15 83 THR A O 1
ATOM 605 N N . GLU A 1 88 ? 53.330 14.348 27.700 1.00 8.63 84 GLU A N 1
ATOM 606 C CA . GLU A 1 88 ? 53.780 13.334 28.672 1.00 7.82 84 GLU A CA 1
ATOM 607 C C . GLU A 1 88 ? 54.647 12.299 28.011 1.00 7.42 84 GLU A C 1
ATOM 608 O O . GLU A 1 88 ? 54.970 11.270 28.611 1.00 8.76 84 GLU A O 1
ATOM 614 N N . GLN A 1 89 ? 55.073 12.553 26.767 1.00 7.01 85 GLN A N 1
ATOM 615 C CA . GLN A 1 89 ? 55.893 11.555 26.072 1.00 6.70 85 GLN A CA 1
ATOM 616 C C . GLN A 1 89 ? 57.270 11.475 26.692 1.00 7.28 85 GLN A C 1
ATOM 617 O O . GLN A 1 89 ? 57.760 12.439 27.304 1.00 10.89 85 GLN A O 1
ATOM 623 N N . GLY A 1 90 ? 57.914 10.324 26.494 1.00 8.84 86 GLY A N 1
ATOM 624 C CA . GLY A 1 90 ? 59.142 10.022 27.243 1.00 14.01 86 GLY A CA 1
ATOM 625 C C . GLY A 1 90 ? 58.892 8.751 28.033 1.00 9.81 86 GLY A C 1
ATOM 626 O O . GLY A 1 90 ? 57.751 8.296 28.167 1.00 14.57 86 GLY A O 1
ATOM 627 N N . TYR A 1 91 ? 59.937 8.125 28.544 1.00 8.41 87 TYR A N 1
ATOM 628 C CA . TYR A 1 91 ? 59.742 6.764 29.034 1.00 8.46 87 TYR A CA 1
ATOM 629 C C . TYR A 1 91 ? 59.073 6.758 30.419 1.00 8.98 87 TYR A C 1
ATOM 630 O O . TYR A 1 91 ? 57.941 6.263 30.554 1.00 10.08 87 TYR A O 1
ATOM 639 N N . GLU A 1 92 ? 59.729 7.315 31.434 1.00 9.80 88 GLU A N 1
ATOM 640 C CA . GLU A 1 92 ? 59.107 7.358 32.775 1.00 10.43 88 GLU A CA 1
ATOM 641 C C . GLU A 1 92 ? 57.813 8.163 32.791 1.00 13.54 88 GLU A C 1
ATOM 642 O O . GLU A 1 92 ? 56.858 7.813 33.507 1.00 10.34 88 GLU A O 1
ATOM 648 N N . SER A 1 93 ? 57.764 9.231 32.018 1.00 9.86 89 SER A N 1
ATOM 649 C CA . SER A 1 93 ? 56.530 10.033 32.003 1.00 9.57 89 SER A CA 1
ATOM 650 C C . SER A 1 93 ? 55.381 9.287 31.365 1.00 8.83 89 SER A C 1
ATOM 651 O O . SER A 1 93 ? 54.230 9.514 31.753 1.00 10.58 89 SER A O 1
ATOM 654 N N . THR A 1 94 ? 55.673 8.401 30.413 1.00 8.25 90 THR A N 1
ATOM 655 C CA . THR A 1 94 ? 54.592 7.591 29.808 1.00 7.64 90 THR A CA 1
ATOM 656 C C . THR A 1 94 ? 54.090 6.575 30.825 1.00 8.06 90 THR A C 1
ATOM 657 O O . THR A 1 94 ? 52.873 6.347 30.922 1.00 8.66 90 THR A O 1
ATOM 661 N N . LEU A 1 95 ? 54.974 5.937 31.571 1.00 8.62 91 LEU A N 1
ATOM 662 C CA . LEU A 1 95 ? 54.508 4.977 32.582 1.00 9.16 91 LEU A CA 1
ATOM 663 C C . LEU A 1 95 ? 53.616 5.692 33.594 1.00 9.68 91 LEU A C 1
ATOM 664 O O . LEU A 1 95 ? 52.578 5.147 34.021 1.00 9.85 91 LEU A O 1
ATOM 669 N N . ALA A 1 96 ? 53.976 6.923 33.957 1.00 10.02 92 ALA A N 1
ATOM 670 C CA . ALA A 1 96 ? 53.177 7.691 34.923 1.00 10.63 92 ALA A CA 1
ATOM 671 C C . ALA A 1 96 ? 51.834 8.067 34.367 1.00 10.25 92 ALA A C 1
ATOM 672 O O . ALA A 1 96 ? 50.825 8.026 35.106 1.00 11.77 92 ALA A O 1
ATOM 674 N N . ALA A 1 97 ? 51.815 8.453 33.090 1.00 9.27 93 ALA A N 1
ATOM 675 C CA . ALA A 1 97 ? 50.564 8.877 32.470 1.00 8.81 93 ALA A CA 1
ATOM 676 C C . ALA A 1 97 ? 49.624 7.709 32.384 1.00 11.82 93 ALA A C 1
ATOM 677 O O . ALA A 1 97 ? 48.410 7.873 32.510 1.00 11.02 93 ALA A O 1
ATOM 679 N N . PHE A 1 98 ? 50.173 6.535 32.084 1.00 8.90 94 PHE A N 1
ATOM 680 C CA . PHE A 1 98 ? 49.344 5.357 31.961 1.00 9.17 94 PHE A CA 1
ATOM 681 C C . PHE A 1 98 ? 48.714 5.047 33.300 1.00 10.45 94 PHE A C 1
ATOM 682 O O . PHE A 1 98 ? 47.529 4.737 33.372 1.00 11.08 94 PHE A O 1
ATOM 690 N N . GLU A 1 99 ? 49.492 5.159 34.373 1.00 9.89 95 GLU A N 1
ATOM 691 C CA . GLU A 1 99 ? 48.933 4.884 35.694 1.00 10.86 95 GLU A CA 1
ATOM 692 C C . GLU A 1 99 ? 47.818 5.858 36.066 1.00 11.79 95 GLU A C 1
ATOM 693 O O . GLU A 1 99 ? 46.796 5.484 36.655 1.00 12.33 95 GLU A O 1
ATOM 699 N N . GLU A 1 100 ? 48.007 7.117 35.725 1.00 12.16 96 GLU A N 1
ATOM 700 C CA . GLU A 1 100 ? 46.982 8.120 36.007 1.00 13.59 96 GLU A CA 1
ATOM 701 C C . GLU A 1 100 ? 45.697 7.818 35.229 1.00 10.65 96 GLU A C 1
ATOM 702 O O . GLU A 1 100 ? 44.597 7.915 35.801 1.00 11.19 96 GLU A O 1
ATOM 708 N N . SER A 1 101 ? 45.810 7.453 33.941 1.00 10.75 97 SER A N 1
ATOM 709 C CA . SER A 1 101 ? 44.631 7.073 33.153 1.00 10.11 97 SER A CA 1
ATOM 710 C C . SER A 1 101 ? 43.937 5.856 33.772 1.00 9.88 97 SER A C 1
ATOM 711 O O . SER A 1 101 ? 42.699 5.824 33.885 1.00 11.19 97 SER A O 1
ATOM 714 N N . ARG A 1 102 ? 44.726 4.863 34.189 1.00 9.99 98 ARG A N 1
ATOM 715 C CA . ARG A 1 102 ? 44.169 3.644 34.752 1.00 10.54 98 ARG A CA 1
ATOM 716 C C . ARG A 1 102 ? 43.398 3.947 36.040 1.00 11.60 98 ARG A C 1
ATOM 717 O O . ARG A 1 102 ? 42.266 3.459 36.228 1.00 11.98 98 ARG A O 1
ATOM 725 N N . GLN A 1 103 ? 43.981 4.750 36.924 1.00 12.15 99 GLN A N 1
ATOM 726 C CA . GLN A 1 103 ? 43.307 5.073 38.174 1.00 13.27 99 GLN A CA 1
ATOM 727 C C . GLN A 1 103 ? 42.042 5.903 37.916 1.00 14.57 99 GLN A C 1
ATOM 728 O O . GLN A 1 103 ? 41.019 5.693 38.586 1.00 15.67 99 GLN A O 1
ATOM 734 N N . LYS A 1 104 ? 42.082 6.802 36.933 1.00 12.41 100 LYS A N 1
ATOM 735 C CA . LYS A 1 104 ? 40.868 7.575 36.642 1.00 12.71 100 LYS A CA 1
ATOM 736 C C . LYS A 1 104 ? 39.742 6.730 36.072 1.00 12.24 100 LYS A C 1
ATOM 737 O O . LYS A 1 104 ? 38.552 6.931 36.453 1.00 12.85 100 LYS A O 1
ATOM 743 N N . LEU A 1 105 ? 40.081 5.771 35.213 1.00 14.15 101 LEU A N 1
ATOM 744 C CA . LEU A 1 105 ? 39.068 4.861 34.649 1.00 11.40 101 LEU A CA 1
ATOM 745 C C . LEU A 1 105 ? 38.544 3.873 35.670 1.00 15.53 101 LEU A C 1
ATOM 746 O O . LEU A 1 105 ? 37.467 3.295 35.473 1.00 16.74 101 LEU A O 1
ATOM 751 N N . GLY A 1 106 ? 39.320 3.637 36.727 1.00 13.03 102 GLY A N 1
ATOM 752 C CA . GLY A 1 106 ? 38.897 2.755 37.809 1.00 14.15 102 GLY A CA 1
ATOM 753 C C . GLY A 1 106 ? 39.017 1.291 37.411 1.00 16.07 102 GLY A C 1
ATOM 754 O O . GLY A 1 106 ? 38.178 0.460 37.800 1.00 19.20 102 GLY A O 1
ATOM 755 N N . VAL A 1 107 ? 40.044 0.982 36.620 1.00 13.99 103 VAL A N 1
ATOM 756 C CA . VAL A 1 107 ? 40.190 -0.364 36.066 1.00 14.46 103 VAL A CA 1
ATOM 757 C C . VAL A 1 107 ? 41.530 -0.930 36.468 1.00 14.06 103 VAL A C 1
ATOM 758 O O . VAL A 1 107 ? 42.427 -0.176 36.836 1.00 17.90 103 VAL A O 1
ATOM 762 N N . ASP A 1 108 ? 41.666 -2.259 36.411 1.00 13.52 104 ASP A N 1
ATOM 763 C CA . ASP A 1 108 ? 42.939 -2.927 36.696 1.00 13.46 104 ASP A CA 1
ATOM 764 C C . ASP A 1 108 ? 43.861 -3.031 35.474 1.00 14.30 104 ASP A C 1
ATOM 765 O O . ASP A 1 108 ? 45.098 -3.174 35.602 1.00 16.88 104 ASP A O 1
ATOM 770 N N . TYR A 1 109 ? 43.258 -3.003 34.289 1.00 13.00 105 TYR A N 1
ATOM 771 C CA . TYR A 1 109 ? 43.992 -3.085 33.020 1.00 10.63 105 TYR A CA 1
ATOM 772 C C . TYR A 1 109 ? 43.245 -2.230 32.019 1.00 9.87 105 TYR A C 1
ATOM 773 O O . TYR A 1 109 ? 42.034 -1.978 32.183 1.00 10.30 105 TYR A O 1
ATOM 782 N N . ILE A 1 110 ? 43.955 -1.782 30.999 1.00 9.01 106 ILE A N 1
ATOM 783 C CA . ILE A 1 110 ? 43.367 -1.052 29.885 1.00 8.29 106 ILE A CA 1
ATOM 784 C C . ILE A 1 110 ? 43.464 -1.942 28.648 1.00 8.47 106 ILE A C 1
ATOM 785 O O . ILE A 1 110 ? 44.428 -2.705 28.488 1.00 8.19 106 ILE A O 1
ATOM 790 N N . ASP A 1 111 ? 42.474 -1.902 27.754 1.00 7.55 107 ASP A N 1
ATOM 791 C CA . ASP A 1 111 ? 42.546 -2.840 26.635 1.00 7.35 107 ASP A CA 1
ATOM 792 C C . ASP A 1 111 ? 43.505 -2.348 25.567 1.00 7.27 107 ASP A C 1
ATOM 793 O O . ASP A 1 111 ? 44.301 -3.135 25.033 1.00 7.23 107 ASP A O 1
ATOM 798 N N . LEU A 1 112 ? 43.425 -1.064 25.227 1.00 6.48 108 LEU A N 1
ATOM 799 C CA . LEU A 1 112 ? 44.315 -0.512 24.191 1.00 6.24 108 LEU A CA 1
ATOM 800 C C . LEU A 1 112 ? 44.809 0.857 24.615 1.00 6.93 108 LEU A C 1
ATOM 801 O O . LEU A 1 112 ? 44.015 1.701 25.023 1.00 5.40 108 LEU A O 1
ATOM 806 N N . TYR A 1 113 ? 46.116 1.073 24.518 1.00 5.09 109 TYR A N 1
ATOM 807 C CA . TYR A 1 113 ? 46.721 2.360 24.839 1.00 5.00 109 TYR A CA 1
ATOM 808 C C . TYR A 1 113 ? 47.410 2.868 23.594 1.00 4.48 109 TYR A C 1
ATOM 809 O O . TYR A 1 113 ? 48.085 2.104 22.923 1.00 5.57 109 TYR A O 1
ATOM 818 N N . LEU A 1 114 ? 47.161 4.128 23.243 1.00 4.98 110 LEU A N 1
ATOM 819 C CA . LEU A 1 114 ? 47.712 4.720 22.019 1.00 4.74 110 LEU A CA 1
ATOM 820 C C . LEU A 1 114 ? 48.552 5.948 22.318 1.00 4.11 110 LEU A C 1
ATOM 821 O O . LEU A 1 114 ? 48.198 6.768 23.165 1.00 5.05 110 LEU A O 1
ATOM 826 N N . ILE A 1 115 ? 49.629 6.151 21.565 1.00 4.48 111 ILE A N 1
ATOM 827 C CA . ILE A 1 115 ? 50.295 7.462 21.521 1.00 3.86 111 ILE A CA 1
ATOM 828 C C . ILE A 1 115 ? 49.367 8.411 20.757 1.00 5.76 111 ILE A C 1
ATOM 829 O O . ILE A 1 115 ? 49.100 8.177 19.597 1.00 6.18 111 ILE A O 1
ATOM 834 N N . HIS A 1 116 ? 48.879 9.491 21.376 1.00 3.91 112 HIS A N 1
ATOM 835 C CA . HIS A 1 116 ? 47.820 10.285 20.735 1.00 4.84 112 HIS A CA 1
ATOM 836 C C . HIS A 1 116 ? 48.267 10.985 19.448 1.00 5.63 112 HIS A C 1
ATOM 837 O O . HIS A 1 116 ? 47.494 11.044 18.514 1.00 4.23 112 HIS A O 1
ATOM 844 N N . TRP A 1 117 ? 49.476 11.549 19.438 1.00 3.83 113 TRP A N 1
ATOM 845 C CA . TRP A 1 117 ? 50.070 12.198 18.248 1.00 5.11 113 TRP A CA 1
ATOM 846 C C . TRP A 1 117 ? 51.563 11.957 18.248 1.00 4.03 113 TRP A C 1
ATOM 847 O O . TRP A 1 117 ? 52.183 11.850 19.304 1.00 5.06 113 TRP A O 1
ATOM 858 N N . PRO A 1 118 ? 52.187 11.985 17.072 1.00 3.90 114 PRO A N 1
ATOM 859 C CA . PRO A 1 118 ? 53.652 11.942 17.064 1.00 4.64 114 PRO A CA 1
ATOM 860 C C . PRO A 1 118 ? 54.293 13.258 17.546 1.00 4.60 114 PRO A C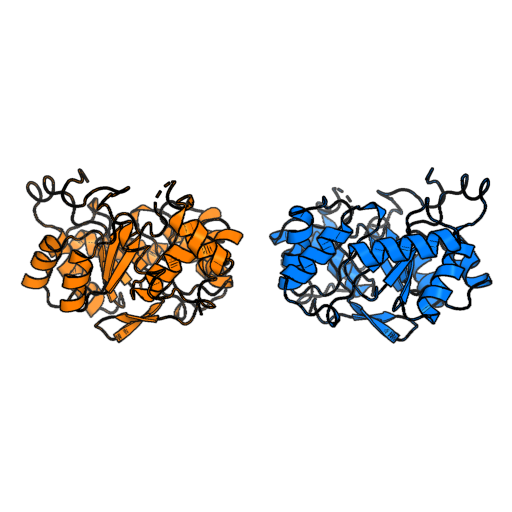 1
ATOM 861 O O . PRO A 1 118 ? 55.438 13.271 18.018 1.00 4.91 114 PRO A O 1
ATOM 865 N N . ARG A 1 119 ? 53.517 14.338 17.481 1.00 4.72 115 ARG A N 1
ATOM 866 C CA . ARG A 1 119 ? 53.931 15.762 17.619 1.00 5.24 115 ARG A CA 1
ATOM 867 C C . ARG A 1 119 ? 54.481 16.285 16.316 1.00 6.82 115 ARG A C 1
ATOM 868 O O . ARG A 1 119 ? 55.071 15.544 15.515 1.00 6.93 115 ARG A O 1
ATOM 876 N N . GLY A 1 120 ? 54.225 17.561 16.048 1.00 5.82 116 GLY A N 1
ATOM 877 C CA . GLY A 1 120 ? 54.607 18.139 14.768 1.00 8.26 116 GLY A CA 1
ATOM 878 C C . GLY A 1 120 ? 56.087 18.275 14.499 1.00 6.65 116 GLY A C 1
ATOM 879 O O . GLY A 1 120 ? 56.954 18.184 15.405 1.00 6.76 116 GLY A O 1
ATOM 880 N N . LYS A 1 121 ? 56.424 18.548 13.240 1.00 7.95 117 LYS A N 1
ATOM 881 C CA . LYS A 1 121 ? 57.838 18.466 12.829 1.00 7.30 117 LYS A CA 1
ATOM 882 C C . LYS A 1 121 ? 58.772 19.428 13.519 1.00 9.73 117 LYS A C 1
ATOM 883 O O . LYS A 1 121 ? 59.970 19.127 13.696 1.00 9.54 117 LYS A O 1
ATOM 889 N N . ASP A 1 122 ? 58.285 20.616 13.875 1.00 11.02 118 ASP A N 1
ATOM 890 C CA . ASP A 1 122 ? 59.157 21.560 14.549 1.00 12.80 118 ASP A CA 1
ATOM 891 C C . ASP A 1 122 ? 59.446 21.113 15.976 1.00 13.21 118 ASP A C 1
ATOM 892 O O . ASP A 1 122 ? 60.572 21.246 16.453 1.00 15.10 118 ASP A O 1
ATOM 897 N N . ILE A 1 123 ? 58.455 20.518 16.655 1.00 9.60 119 ILE A N 1
ATOM 898 C CA . ILE A 1 123 ? 58.723 19.963 17.969 1.00 8.28 119 ILE A CA 1
ATOM 899 C C . ILE A 1 123 ? 59.676 18.753 17.884 1.00 10.74 119 ILE A C 1
ATOM 900 O O . ILE A 1 123 ? 60.591 18.605 18.695 1.00 12.66 119 ILE A O 1
ATOM 905 N N . LEU A 1 124 ? 59.469 17.895 16.890 1.00 8.98 120 LEU A N 1
ATOM 906 C CA . LEU A 1 124 ? 60.386 16.760 16.712 1.00 7.45 120 LEU A CA 1
ATOM 907 C C . LEU A 1 124 ? 61.797 17.228 16.462 1.00 9.54 120 LEU A C 1
ATOM 908 O O . LEU A 1 124 ? 62.763 16.604 16.922 1.00 13.88 120 LEU A O 1
ATOM 913 N N . SER A 1 125 ? 61.941 18.294 15.704 1.00 10.48 121 SER A N 1
ATOM 914 C CA A SER A 1 125 ? 63.280 18.763 15.374 0.66 12.04 121 SER A CA 1
ATOM 915 C CA B SER A 1 125 ? 63.274 18.759 15.373 0.34 12.41 121 SER A CA 1
ATOM 916 C C . SER A 1 125 ? 63.973 19.331 16.603 1.00 15.90 121 SER A C 1
ATOM 917 O O . SER A 1 125 ? 65.183 19.179 16.756 1.00 19.11 121 SER A O 1
ATOM 922 N N . LYS A 1 126 ? 63.215 19.967 17.490 1.00 10.87 122 LYS A N 1
ATOM 923 C CA . LYS A 1 126 ? 63.803 20.590 18.676 1.00 13.72 122 LYS A CA 1
ATOM 924 C C . LYS A 1 126 ? 63.928 19.659 19.892 1.00 15.45 122 LYS A C 1
ATOM 925 O O . LYS A 1 126 ? 64.901 19.771 20.668 1.00 17.38 122 LYS A O 1
ATOM 927 N N . GLU A 1 127 ? 62.963 18.756 20.056 1.00 13.16 123 GLU A N 1
ATOM 928 C CA . GLU A 1 127 ? 62.912 17.920 21.241 1.00 12.80 123 GLU A CA 1
ATOM 929 C C . GLU A 1 127 ? 63.240 16.471 20.966 1.00 13.89 123 GLU A C 1
ATOM 930 O O . GLU A 1 127 ? 63.419 15.694 21.911 1.00 15.10 123 GLU A O 1
ATOM 936 N N . GLY A 1 128 ? 63.333 16.110 19.700 1.00 9.81 124 GLY A N 1
ATOM 937 C CA . GLY A 1 128 ? 63.590 14.711 19.339 1.00 10.65 124 GLY A CA 1
ATOM 938 C C . GLY A 1 128 ? 62.312 13.899 19.180 1.00 8.59 124 GLY A C 1
ATOM 939 O O . GLY A 1 128 ? 61.207 14.335 19.505 1.00 10.50 124 GLY A O 1
ATOM 940 N N . LYS A 1 129 ? 62.449 12.697 18.640 1.00 10.04 125 LYS A N 1
ATOM 941 C CA . LYS A 1 129 ? 61.294 11.830 18.447 1.00 8.05 125 LYS A CA 1
ATOM 942 C C . LYS A 1 129 ? 60.974 11.090 19.747 1.00 8.58 125 LYS A C 1
ATOM 943 O O . LYS A 1 129 ? 61.289 9.901 19.918 1.00 9.40 125 LYS A O 1
ATOM 949 N N . LYS A 1 130 ? 60.322 11.784 20.685 1.00 6.46 126 LYS A N 1
ATOM 950 C CA . LYS A 1 130 ? 60.058 11.215 21.996 1.00 6.54 126 LYS A CA 1
ATOM 951 C C . LYS A 1 130 ? 58.997 10.108 21.885 1.00 6.62 126 LYS A C 1
ATOM 952 O O . LYS A 1 130 ? 58.810 9.315 22.816 1.00 7.83 126 LYS A O 1
ATOM 958 N N . TYR A 1 131 ? 58.290 10.042 20.761 1.00 5.74 127 TYR A N 1
ATOM 959 C CA . TYR A 1 131 ? 57.346 8.931 20.575 1.00 7.44 127 TYR A CA 1
ATOM 960 C C . TYR A 1 131 ? 58.050 7.577 20.560 1.00 7.58 127 TYR A C 1
ATOM 961 O O . TYR A 1 131 ? 57.423 6.562 20.887 1.00 7.29 127 TYR A O 1
ATOM 970 N N . LEU A 1 132 ? 59.325 7.537 20.193 1.00 5.37 128 LEU A N 1
ATOM 971 C CA . LEU A 1 132 ? 60.059 6.261 20.236 1.00 5.53 128 LEU A CA 1
ATOM 972 C C . LEU A 1 132 ? 60.287 5.793 21.655 1.00 5.88 128 LEU A C 1
ATOM 973 O O . LEU A 1 132 ? 60.078 4.618 21.970 1.00 7.12 128 LEU A O 1
ATOM 978 N N . ASP A 1 133 ? 60.683 6.674 22.561 1.00 6.30 129 ASP A N 1
ATOM 979 C CA . ASP A 1 133 ? 60.845 6.215 23.930 1.00 6.73 129 ASP A CA 1
ATOM 980 C C . ASP A 1 133 ? 59.477 5.950 24.576 1.00 8.73 129 ASP A C 1
ATOM 981 O O . ASP A 1 133 ? 59.375 5.112 25.492 1.00 7.71 129 ASP A O 1
ATOM 986 N N . SER A 1 134 ? 58.437 6.658 24.151 1.00 6.58 130 SER A N 1
ATOM 987 C CA . SER A 1 134 ? 57.109 6.354 24.665 1.00 5.84 130 SER A CA 1
ATOM 988 C C . SER A 1 134 ? 56.772 4.929 24.203 1.00 5.88 130 SER A C 1
ATOM 989 O O . SER A 1 134 ? 56.166 4.171 24.965 1.00 6.36 130 SER A O 1
ATOM 992 N N . TRP A 1 135 ? 57.115 4.592 22.960 1.00 5.37 131 TRP A N 1
ATOM 993 C CA . TRP A 1 135 ? 56.808 3.241 22.444 1.00 6.12 131 TRP A CA 1
ATOM 994 C C . TRP A 1 135 ? 57.544 2.171 23.262 1.00 7.70 131 TRP A C 1
ATOM 995 O O . TRP A 1 135 ? 56.956 1.138 23.592 1.00 5.64 131 TRP A O 1
ATOM 1006 N N . ARG A 1 136 ? 58.798 2.417 23.631 1.00 6.46 132 ARG A N 1
ATOM 1007 C CA . ARG A 1 136 ? 59.479 1.488 24.542 1.00 6.58 132 ARG A CA 1
ATOM 1008 C C . ARG A 1 136 ? 58.748 1.348 25.881 1.00 7.95 132 ARG A C 1
ATOM 1009 O O . ARG A 1 136 ? 58.706 0.242 26.441 1.00 8.50 132 ARG A O 1
ATOM 1017 N N . ALA A 1 137 ? 58.186 2.440 26.404 1.00 6.83 133 ALA A N 1
ATOM 1018 C CA . ALA A 1 137 ? 57.425 2.329 27.653 1.00 7.18 133 ALA A CA 1
ATOM 1019 C C . ALA A 1 137 ? 56.131 1.512 27.410 1.00 6.86 133 ALA A C 1
ATOM 1020 O O . ALA A 1 137 ? 55.753 0.682 28.265 1.00 7.42 133 ALA A O 1
ATOM 1022 N N . PHE A 1 138 ? 55.510 1.684 26.250 1.00 6.23 134 PHE A N 1
ATOM 1023 C CA . PHE A 1 138 ? 54.331 0.878 25.905 1.00 6.31 134 PHE A CA 1
ATOM 1024 C C . PHE A 1 138 ? 54.686 -0.598 25.872 1.00 8.28 134 PHE A C 1
ATOM 1025 O O . PHE A 1 138 ? 53.913 -1.447 26.353 1.00 6.50 134 PHE A O 1
ATOM 1033 N N . GLU A 1 139 ? 55.841 -0.918 25.281 1.00 6.28 135 GLU A N 1
ATOM 1034 C CA . GLU A 1 139 ? 56.287 -2.311 25.223 1.00 7.26 135 GLU A CA 1
ATOM 1035 C C . GLU A 1 139 ? 56.471 -2.921 26.616 1.00 7.36 135 GLU A C 1
ATOM 1036 O O . GLU A 1 139 ? 56.164 -4.092 26.845 1.00 8.64 135 GLU A O 1
ATOM 1042 N N . GLN A 1 140 ? 56.975 -2.136 27.558 1.00 7.69 136 GLN A N 1
ATOM 1043 C CA . GLN A 1 140 ? 57.100 -2.564 28.940 1.00 8.48 136 GLN A CA 1
ATOM 1044 C C . GLN A 1 140 ? 55.732 -2.759 29.618 1.00 8.60 136 GLN A C 1
ATOM 1045 O O . GLN A 1 140 ? 55.497 -3.771 30.284 1.00 9.99 136 GLN A O 1
ATOM 1051 N N . LEU A 1 141 ? 54.809 -1.819 29.419 1.00 8.14 137 LEU A N 1
ATOM 1052 C CA . LEU A 1 141 ? 53.447 -1.990 29.959 1.00 8.74 137 LEU A CA 1
ATOM 1053 C C . LEU A 1 141 ? 52.780 -3.239 29.413 1.00 9.72 137 LEU A C 1
ATOM 1054 O O . LEU A 1 141 ? 52.104 -3.958 30.147 1.00 10.26 137 LEU A O 1
ATOM 1059 N N . TYR A 1 142 ? 53.005 -3.533 28.124 1.00 8.18 138 TYR A N 1
ATOM 1060 C CA . TYR A 1 142 ? 52.448 -4.739 27.504 1.00 7.69 138 TYR A CA 1
ATOM 1061 C C . TYR A 1 142 ? 53.098 -6.002 28.047 1.00 8.42 138 TYR A C 1
ATOM 1062 O O . TYR A 1 142 ? 52.401 -7.008 28.344 1.00 8.87 138 TYR A O 1
ATOM 1071 N N . LYS A 1 143 ? 54.428 -5.989 28.212 1.00 8.64 139 LYS A N 1
ATOM 1072 C CA . LYS A 1 143 ? 55.103 -7.151 28.777 1.00 13.29 139 LYS A CA 1
ATOM 1073 C C . LYS A 1 143 ? 54.592 -7.461 30.181 1.00 13.62 139 LYS A C 1
ATOM 1074 O O . LYS A 1 143 ? 54.490 -8.632 30.611 1.00 16.59 139 LYS A O 1
ATOM 1080 N N . GLU A 1 144 ? 54.254 -6.401 30.907 1.00 10.76 140 GLU A N 1
ATOM 1081 C CA . GLU A 1 144 ? 53.812 -6.504 32.302 1.00 11.01 140 GLU A CA 1
ATOM 1082 C C . GLU A 1 144 ? 52.341 -6.827 32.436 1.00 14.22 140 GLU A C 1
ATOM 1083 O O . GLU A 1 144 ? 51.830 -6.958 33.559 1.00 13.97 140 GLU A O 1
ATOM 1089 N N . LYS A 1 145 ? 51.665 -6.977 31.298 1.00 12.36 141 LYS A N 1
ATOM 1090 C CA . LYS A 1 145 ? 50.255 -7.369 31.282 1.00 10.86 141 LYS A CA 1
ATOM 1091 C C . LYS A 1 145 ? 49.331 -6.298 31.806 1.00 11.42 141 LYS A C 1
ATOM 1092 O O . LYS A 1 145 ? 48.194 -6.579 32.200 1.00 15.18 141 LYS A O 1
ATOM 1098 N N . LYS A 1 146 ? 49.791 -5.052 31.763 1.00 9.97 142 LYS A N 1
ATOM 1099 C CA . LYS A 1 146 ? 48.992 -3.937 32.243 1.00 10.50 142 LYS A CA 1
ATOM 1100 C C . LYS A 1 146 ? 48.051 -3.424 31.192 1.00 11.27 142 LYS A C 1
ATOM 1101 O O . LYS A 1 146 ? 47.054 -2.731 31.517 1.00 10.70 142 LYS A O 1
ATOM 1107 N N . VAL A 1 147 ? 48.361 -3.759 29.925 1.00 8.52 143 VAL A N 1
ATOM 1108 C CA . VAL A 1 147 ? 47.549 -3.313 28.780 1.00 7.82 143 VAL A CA 1
ATOM 1109 C C . VAL A 1 147 ? 47.486 -4.461 27.784 1.00 7.68 143 VAL A C 1
ATOM 1110 O O . VAL A 1 147 ? 48.449 -5.225 27.657 1.00 10.54 143 VAL A O 1
ATOM 1114 N N . ARG A 1 148 ? 46.330 -4.646 27.143 1.00 7.53 144 ARG A N 1
ATOM 1115 C CA . ARG A 1 148 ? 46.133 -5.851 26.309 1.00 7.61 144 ARG A CA 1
ATOM 1116 C C . ARG A 1 148 ? 46.646 -5.663 24.887 1.00 7.47 144 ARG A C 1
ATOM 1117 O O . ARG A 1 148 ? 46.884 -6.658 24.186 1.00 7.50 144 ARG A O 1
ATOM 1125 N N . ALA A 1 149 ? 46.789 -4.420 24.466 1.00 6.34 145 ALA A N 1
ATOM 1126 C CA . ALA A 1 149 ? 47.177 -4.103 23.085 1.00 5.75 145 ALA A CA 1
ATOM 1127 C C . ALA A 1 149 ? 47.741 -2.698 23.087 1.00 6.65 145 ALA A C 1
ATOM 1128 O O . ALA A 1 149 ? 47.343 -1.869 23.937 1.00 7.87 145 ALA A O 1
ATOM 1130 N N . ILE A 1 150 ? 48.668 -2.423 22.164 1.00 4.96 146 ILE A N 1
ATOM 1131 C CA . ILE A 1 150 ? 49.289 -1.085 22.092 1.00 4.63 146 ILE A CA 1
ATOM 1132 C C . ILE A 1 150 ? 49.308 -0.598 20.677 1.00 4.19 146 ILE A C 1
ATOM 1133 O O . ILE A 1 150 ? 49.490 -1.389 19.749 1.00 5.26 146 ILE A O 1
ATOM 1138 N N . GLY A 1 151 ? 49.156 0.718 20.494 1.00 3.91 147 GLY A N 1
ATOM 1139 C CA . GLY A 1 151 ? 49.148 1.282 19.138 1.00 3.58 147 GLY A CA 1
ATOM 1140 C C . GLY A 1 151 ? 49.390 2.773 19.166 1.00 3.41 147 GLY A C 1
ATOM 1141 O O . GLY A 1 151 ? 49.839 3.359 20.176 1.00 4.79 147 GLY A O 1
ATOM 1142 N N . VAL A 1 152 ? 49.108 3.392 18.031 1.00 4.04 148 VAL A N 1
ATOM 1143 C CA . VAL A 1 152 ? 49.413 4.812 17.856 1.00 4.90 148 VAL A CA 1
ATOM 1144 C C . VAL A 1 152 ? 48.238 5.512 17.203 1.00 4.87 148 VAL A C 1
ATOM 1145 O O . VAL A 1 152 ? 47.236 4.897 16.840 1.00 3.70 148 VAL A O 1
ATOM 1149 N N . SER A 1 153 ? 48.325 6.841 17.131 1.00 5.62 149 SER A N 1
ATOM 1150 C CA . SER A 1 153 ? 47.235 7.678 16.586 1.00 3.92 149 SER A CA 1
ATOM 1151 C C . SER A 1 153 ? 47.889 8.812 15.840 1.00 4.88 149 SER A C 1
ATOM 1152 O O . SER A 1 153 ? 48.909 9.366 16.296 1.00 3.95 149 SER A O 1
ATOM 1155 N N . ASN A 1 154 ? 47.312 9.158 14.677 1.00 3.13 150 ASN A N 1
ATOM 1156 C CA . ASN A 1 154 ? 47.798 10.257 13.868 1.00 3.37 150 ASN A CA 1
ATOM 1157 C C . ASN A 1 154 ? 49.230 10.058 13.395 1.00 3.19 150 ASN A C 1
ATOM 1158 O O . ASN A 1 154 ? 49.924 11.056 13.163 1.00 5.51 150 ASN A O 1
ATOM 1163 N N . PHE A 1 155 ? 49.633 8.799 13.186 1.00 3.09 151 PHE A N 1
ATOM 1164 C CA . PHE A 1 155 ? 50.973 8.570 12.591 1.00 3.22 151 PHE A CA 1
ATOM 1165 C C . PHE A 1 155 ? 50.884 8.430 11.082 1.00 4.83 151 PHE A C 1
ATOM 1166 O O . PHE A 1 155 ? 50.025 7.706 10.549 1.00 5.85 151 PHE A O 1
ATOM 1174 N N . HIS A 1 156 ? 51.712 9.184 10.372 1.00 4.82 152 HIS A N 1
ATOM 1175 C CA . HIS A 1 156 ? 51.874 8.984 8.919 1.00 4.19 152 HIS A CA 1
ATOM 1176 C C . HIS A 1 156 ? 52.787 7.771 8.662 1.00 3.96 152 HIS A C 1
ATOM 1177 O O . HIS A 1 156 ? 53.413 7.233 9.599 1.00 3.85 152 HIS A O 1
ATOM 1184 N N . ILE A 1 157 ? 52.872 7.363 7.392 1.00 4.76 153 ILE A N 1
ATOM 1185 C CA . ILE A 1 157 ? 53.791 6.263 7.063 1.00 5.66 153 ILE A CA 1
ATOM 1186 C C . ILE A 1 157 ? 55.204 6.496 7.585 1.00 7.47 153 ILE A C 1
ATOM 1187 O O . ILE A 1 157 ? 55.811 5.587 8.183 1.00 5.29 153 ILE A O 1
ATOM 1192 N N . HIS A 1 158 ? 55.738 7.713 7.432 1.00 4.85 154 HIS A N 1
ATOM 1193 C CA . HIS A 1 158 ? 57.116 7.899 7.878 1.00 5.12 154 HIS A CA 1
ATOM 1194 C C . HIS A 1 158 ? 57.287 7.726 9.400 1.00 6.60 154 HIS A C 1
ATOM 1195 O O . HIS A 1 158 ? 58.315 7.214 9.836 1.00 7.35 154 HIS A O 1
ATOM 1202 N N . HIS A 1 159 ? 56.314 8.179 10.194 1.00 5.30 155 HIS A N 1
ATOM 1203 C CA . HIS A 1 159 ? 56.388 7.991 11.644 1.00 5.33 155 HIS A CA 1
ATOM 1204 C C . HIS A 1 159 ? 56.338 6.502 11.979 1.00 4.93 155 HIS A C 1
ATOM 1205 O O . HIS A 1 159 ? 57.040 6.015 12.880 1.00 5.95 155 HIS A O 1
ATOM 1212 N N . LEU A 1 160 ? 55.497 5.750 11.259 1.00 4.43 156 LEU A N 1
ATOM 1213 C CA . LEU A 1 160 ? 55.418 4.301 11.482 1.00 5.49 156 LEU A CA 1
ATOM 1214 C C . LEU A 1 160 ? 56.706 3.628 11.127 1.00 7.29 156 LEU A C 1
ATOM 1215 O O . LEU A 1 160 ? 57.145 2.735 11.847 1.00 6.97 156 LEU A O 1
ATOM 1220 N N . GLU A 1 161 ? 57.338 4.066 10.041 1.00 5.17 157 GLU A N 1
ATOM 1221 C CA . GLU A 1 161 ? 58.624 3.470 9.656 1.00 5.05 157 GLU A CA 1
ATOM 1222 C C . GLU A 1 161 ? 59.644 3.680 10.761 1.00 7.36 157 GLU A C 1
ATOM 1223 O O . GLU A 1 161 ? 60.455 2.797 11.027 1.00 7.40 157 GLU A O 1
ATOM 1229 N N . ASP A 1 162 ? 59.602 4.831 11.436 1.00 5.51 158 ASP A N 1
ATOM 1230 C CA . ASP A 1 162 ? 60.535 5.083 12.542 1.00 6.34 158 ASP A CA 1
ATOM 1231 C C . ASP A 1 162 ? 60.297 4.083 13.664 1.00 5.79 158 ASP A C 1
ATOM 1232 O O . ASP A 1 162 ? 61.274 3.527 14.228 1.00 8.06 158 ASP A O 1
ATOM 1237 N N . VAL A 1 163 ? 59.029 3.831 14.012 1.00 6.24 159 VAL A N 1
ATOM 1238 C CA . VAL A 1 163 ? 58.722 2.845 15.081 1.00 4.62 159 VAL A CA 1
ATOM 1239 C C . VAL A 1 163 ? 59.106 1.440 14.617 1.00 5.46 159 VAL A C 1
ATOM 1240 O O . VAL A 1 163 ? 59.695 0.668 15.378 1.00 6.07 159 VAL A O 1
ATOM 1244 N N . LEU A 1 164 ? 58.752 1.081 13.383 1.00 5.35 160 LEU A N 1
ATOM 1245 C CA . LEU A 1 164 ? 59.026 -0.289 12.904 1.00 5.11 160 LEU A CA 1
ATOM 1246 C C . LEU A 1 164 ? 60.522 -0.629 12.884 1.00 7.95 160 LEU A C 1
ATOM 1247 O O . LEU A 1 164 ? 60.910 -1.790 13.099 1.00 10.00 160 LEU A O 1
ATOM 1252 N N . ALA A 1 165 ? 61.384 0.385 12.704 1.00 6.30 161 ALA A N 1
ATOM 1253 C CA . ALA A 1 165 ? 62.811 0.173 12.755 1.00 7.33 161 ALA A CA 1
ATOM 1254 C C . ALA A 1 165 ? 63.385 -0.132 14.132 1.00 8.89 161 ALA A C 1
ATOM 1255 O O . ALA A 1 165 ? 64.486 -0.673 14.216 1.00 11.76 161 ALA A O 1
ATOM 1257 N N . MET A 1 166 ? 62.650 0.193 15.200 1.00 6.85 162 MET A N 1
ATOM 1258 C CA . MET A 1 166 ? 63.131 -0.025 16.573 1.00 7.08 162 MET A CA 1
ATOM 1259 C C . MET A 1 166 ? 62.256 -0.950 17.434 1.00 7.94 162 MET A C 1
ATOM 1260 O O . MET A 1 166 ? 62.660 -1.312 18.536 1.00 9.77 162 MET A O 1
ATOM 1265 N N . CYS A 1 167 ? 61.072 -1.326 16.969 1.00 7.64 163 CYS A N 1
ATOM 1266 C CA . CYS A 1 167 ? 60.143 -1.999 17.872 1.00 5.82 163 CYS A CA 1
ATOM 1267 C C . CYS A 1 167 ? 60.470 -3.470 18.102 1.00 9.18 163 CYS A C 1
ATOM 1268 O O . CYS A 1 167 ? 61.066 -4.156 17.238 1.00 10.29 163 CYS A O 1
ATOM 1271 N N . THR A 1 168 ? 60.120 -3.929 19.302 1.00 8.02 164 THR A N 1
ATOM 1272 C CA . THR A 1 168 ? 60.000 -5.358 19.602 1.00 6.86 164 THR A CA 1
ATOM 1273 C C . THR A 1 168 ? 58.545 -5.823 19.483 1.00 8.28 164 THR A C 1
ATOM 1274 O O . THR A 1 168 ? 58.302 -7.036 19.280 1.00 12.62 164 THR A O 1
ATOM 1278 N N . VAL A 1 169 ? 57.600 -4.881 19.560 1.00 6.07 165 VAL A N 1
ATOM 1279 C CA . VAL A 1 169 ? 56.177 -5.202 19.358 1.00 7.40 165 VAL A CA 1
ATOM 1280 C C . VAL A 1 169 ? 55.646 -4.211 18.329 1.00 6.15 165 VAL A C 1
ATOM 1281 O O . VAL A 1 169 ? 55.755 -2.997 18.499 1.00 6.84 165 VAL A O 1
ATOM 1285 N N . THR A 1 170 ? 55.109 -4.703 17.221 1.00 5.28 166 THR A N 1
ATOM 1286 C CA . THR A 1 170 ? 54.561 -3.800 16.212 1.00 6.70 166 THR A CA 1
ATOM 1287 C C . THR A 1 170 ? 53.301 -3.129 16.699 1.00 7.58 166 THR A C 1
ATOM 1288 O O . THR A 1 170 ? 52.426 -3.812 17.250 1.00 6.03 166 THR A O 1
ATOM 1292 N N . PRO A 1 171 ? 53.135 -1.824 16.432 1.00 5.35 167 PRO A N 1
ATOM 1293 C CA . PRO A 1 171 ? 51.871 -1.146 16.739 1.00 5.16 167 PRO A CA 1
ATOM 1294 C C . PRO A 1 171 ? 50.713 -1.917 16.154 1.00 6.43 167 PRO A C 1
ATOM 1295 O O . PRO A 1 171 ? 50.772 -2.418 15.026 1.00 5.87 167 PRO A O 1
ATOM 1299 N N . MET A 1 172 ? 49.626 -1.992 16.913 1.00 4.89 168 MET A N 1
ATOM 1300 C CA . MET A 1 172 ? 48.507 -2.874 16.503 1.00 4.14 168 MET A CA 1
ATOM 1301 C C . MET A 1 172 ? 47.373 -2.134 15.857 1.00 5.27 168 MET A C 1
ATOM 1302 O O . MET A 1 172 ? 46.542 -2.737 15.164 1.00 4.81 168 MET A O 1
ATOM 1307 N N . VAL A 1 173 ? 47.288 -0.840 16.130 1.00 5.29 169 VAL A N 1
ATOM 1308 C CA . VAL A 1 173 ? 46.249 0.032 15.644 1.00 5.74 169 VAL A CA 1
ATOM 1309 C C . VAL A 1 173 ? 46.907 1.365 15.329 1.00 4.65 169 VAL A C 1
ATOM 1310 O O . VAL A 1 173 ? 47.840 1.781 16.011 1.00 3.94 169 VAL A O 1
ATOM 1314 N N . ASN A 1 174 ? 46.411 2.059 14.303 1.00 4.93 170 ASN A N 1
ATOM 1315 C CA . ASN A 1 174 ? 46.767 3.460 14.034 1.00 2.96 170 ASN A CA 1
ATOM 1316 C C . ASN A 1 174 ? 45.426 4.161 13.822 1.00 4.99 170 ASN A C 1
ATOM 1317 O O . ASN A 1 174 ? 44.725 3.903 12.850 1.00 5.48 170 ASN A O 1
ATOM 1322 N N . GLN A 1 175 ? 45.073 5.073 14.718 1.00 3.86 171 GLN A N 1
ATOM 1323 C CA . GLN A 1 175 ? 43.778 5.745 14.695 1.00 3.27 171 GLN A CA 1
ATOM 1324 C C . GLN A 1 175 ? 44.017 7.116 14.045 1.00 4.24 171 GLN A C 1
ATOM 1325 O O . GLN A 1 175 ? 44.791 7.927 14.581 1.00 4.19 171 GLN A O 1
ATOM 1331 N N . VAL A 1 176 ? 43.398 7.389 12.876 1.00 4.56 172 VAL A N 1
ATOM 1332 C CA . VAL A 1 176 ? 43.707 8.617 12.121 1.00 5.26 172 VAL A CA 1
ATOM 1333 C C . VAL A 1 176 ? 42.425 9.240 11.595 1.00 3.81 172 VAL A C 1
ATOM 1334 O O . VAL A 1 176 ? 41.396 8.567 11.524 1.00 4.99 172 VAL A O 1
ATOM 1338 N N . GLU A 1 177 ? 42.483 10.507 11.184 1.00 3.60 173 GLU A N 1
ATOM 1339 C CA . GLU A 1 177 ? 41.292 11.157 10.585 1.00 3.91 173 GLU A CA 1
ATOM 1340 C C . GLU A 1 177 ? 40.996 10.484 9.269 1.00 5.61 173 GLU A C 1
ATOM 1341 O O . GLU A 1 177 ? 41.840 10.430 8.355 1.00 7.62 173 GLU A O 1
ATOM 1347 N N . LEU A 1 178 ? 39.794 9.942 9.144 1.00 5.22 174 LEU A N 1
ATOM 1348 C CA . LEU A 1 178 ? 39.473 9.128 7.973 1.00 4.48 174 LEU A CA 1
ATOM 1349 C C . LEU A 1 178 ? 37.979 9.214 7.751 1.00 4.87 174 LEU A C 1
ATOM 1350 O O . LEU A 1 178 ? 37.164 8.810 8.614 1.00 6.33 174 LEU A O 1
ATOM 1355 N N . HIS A 1 179 ? 37.631 9.709 6.579 1.00 5.28 175 HIS A N 1
ATOM 1356 C CA . HIS A 1 179 ? 36.223 9.849 6.137 1.00 5.79 175 HIS A CA 1
ATOM 1357 C C . HIS A 1 179 ? 36.197 10.003 4.631 1.00 6.27 175 HIS A C 1
ATOM 1358 O O . HIS A 1 179 ? 37.254 10.012 3.993 1.00 6.21 175 HIS A O 1
ATOM 1365 N N . PRO A 1 180 ? 35.002 10.073 4.018 1.00 6.85 176 PRO A N 1
ATOM 1366 C CA . PRO A 1 180 ? 35.000 10.078 2.549 1.00 7.40 176 PRO A CA 1
ATOM 1367 C C . PRO A 1 180 ? 35.771 11.228 1.898 1.00 7.56 176 PRO A C 1
ATOM 1368 O O . PRO A 1 180 ? 36.140 11.060 0.734 1.00 8.46 176 PRO A O 1
ATOM 1372 N N . LEU A 1 181 ? 36.063 12.330 2.598 1.00 7.33 177 LEU A N 1
ATOM 1373 C CA . LEU A 1 181 ? 36.835 13.399 1.928 1.00 7.59 177 LEU A CA 1
ATOM 1374 C C . LEU A 1 181 ? 38.325 13.198 2.122 1.00 8.47 177 LEU A C 1
ATOM 1375 O O . LEU A 1 181 ? 39.107 13.946 1.535 1.00 7.38 177 LEU A O 1
ATOM 1380 N N . ASN A 1 182 ? 38.703 12.298 3.027 1.00 6.52 178 ASN A N 1
ATOM 1381 C CA . ASN A 1 182 ? 40.103 12.022 3.324 1.00 6.10 178 ASN A CA 1
ATOM 1382 C C . ASN A 1 182 ? 40.245 10.561 3.646 1.00 5.75 178 ASN A C 1
ATOM 1383 O O . ASN A 1 182 ? 40.290 10.154 4.812 1.00 5.29 178 ASN A O 1
ATOM 1388 N N . ASN A 1 183 ? 40.283 9.737 2.587 1.00 6.08 179 ASN A N 1
ATOM 1389 C CA . ASN A 1 183 ? 40.086 8.292 2.852 1.00 7.43 179 ASN A CA 1
ATOM 1390 C C . ASN A 1 183 ? 41.319 7.461 3.177 1.00 8.43 179 ASN A C 1
ATOM 1391 O O . ASN A 1 183 ? 41.175 6.261 3.483 1.00 7.29 179 ASN A O 1
ATOM 1396 N N . GLN A 1 184 ? 42.497 8.099 3.196 1.00 5.99 180 GLN A N 1
ATOM 1397 C CA . GLN A 1 184 ? 43.718 7.484 3.713 1.00 5.06 180 GLN A CA 1
ATOM 1398 C C . GLN A 1 184 ? 44.075 6.197 2.975 1.00 6.73 180 GLN A C 1
ATOM 1399 O O . GLN A 1 184 ? 44.658 5.295 3.585 1.00 7.74 180 GLN A O 1
ATOM 1405 N N . ALA A 1 185 ? 43.863 6.164 1.662 1.00 7.32 181 ALA A N 1
ATOM 1406 C CA . ALA A 1 185 ? 44.146 4.926 0.909 1.00 8.57 181 ALA A CA 1
ATOM 1407 C C . ALA A 1 185 ? 45.615 4.513 1.016 1.00 7.30 181 ALA A C 1
ATOM 1408 O O . ALA A 1 185 ? 45.932 3.321 1.214 1.00 6.71 181 ALA A O 1
ATOM 1410 N N . ASP A 1 186 ? 46.533 5.462 0.882 1.00 7.64 182 ASP A N 1
ATOM 1411 C CA . ASP A 1 186 ? 47.964 5.085 0.900 1.00 7.36 182 ASP A CA 1
ATOM 1412 C C . ASP A 1 186 ? 48.377 4.548 2.266 1.00 9.64 182 ASP A C 1
ATOM 1413 O O . ASP A 1 186 ? 49.065 3.518 2.381 1.00 7.49 182 ASP A O 1
ATOM 1418 N N . LEU A 1 187 ? 47.924 5.219 3.322 1.00 6.36 183 LEU A N 1
ATOM 1419 C CA . LEU A 1 187 ? 48.208 4.762 4.685 1.00 5.70 183 LEU A CA 1
ATOM 1420 C C . LEU A 1 187 ? 47.595 3.401 4.942 1.00 5.46 183 LEU A C 1
ATOM 1421 O O . LEU A 1 187 ? 48.264 2.525 5.512 1.00 6.01 183 LEU A O 1
ATOM 1426 N N . ARG A 1 188 ? 46.382 3.172 4.442 1.00 6.33 184 ARG A N 1
ATOM 1427 C CA . ARG A 1 188 ? 45.731 1.880 4.646 1.00 7.05 184 ARG A CA 1
ATOM 1428 C C . ARG A 1 188 ? 46.519 0.765 3.946 1.00 5.06 184 ARG A C 1
ATOM 1429 O O . ARG A 1 188 ? 46.645 -0.342 4.494 1.00 6.58 184 ARG A O 1
ATOM 1437 N N . ALA A 1 189 ? 47.050 1.027 2.756 1.00 5.44 185 ALA A N 1
ATOM 1438 C CA . ALA A 1 189 ? 47.838 -0.018 2.058 1.00 5.54 185 ALA A CA 1
ATOM 1439 C C . ALA A 1 189 ? 49.085 -0.384 2.853 1.00 7.42 185 ALA A C 1
ATOM 1440 O O . ALA A 1 189 ? 49.402 -1.570 3.018 1.00 5.03 185 ALA A O 1
ATOM 1442 N N . PHE A 1 190 ? 49.782 0.622 3.404 1.00 5.02 186 PHE A N 1
ATOM 1443 C CA . PHE A 1 190 ? 50.989 0.351 4.198 1.00 4.73 186 PHE A CA 1
ATOM 1444 C C . PHE A 1 190 ? 50.618 -0.386 5.474 1.00 4.31 186 PHE A C 1
ATOM 1445 O O . PHE A 1 190 ? 51.290 -1.375 5.873 1.00 5.35 186 PHE A O 1
ATOM 1453 N N . CYS A 1 191 ? 49.561 0.081 6.147 1.00 4.17 187 CYS A N 1
ATOM 1454 C CA . CYS A 1 191 ? 49.180 -0.539 7.420 1.00 5.81 187 CYS A CA 1
ATOM 1455 C C . CYS A 1 191 ? 48.739 -1.979 7.205 1.00 4.04 187 CYS A C 1
ATOM 1456 O O . CYS A 1 191 ? 49.060 -2.872 8.019 1.00 4.91 187 CYS A O 1
ATOM 1459 N N . ASP A 1 192 ? 48.090 -2.255 6.077 1.00 5.45 188 ASP A N 1
ATOM 1460 C CA . ASP A 1 192 ? 47.694 -3.643 5.758 1.00 4.89 188 ASP A CA 1
ATOM 1461 C C . ASP A 1 192 ? 48.954 -4.478 5.617 1.00 7.46 188 ASP A C 1
ATOM 1462 O O . ASP A 1 192 ? 48.990 -5.616 6.128 1.00 8.53 188 ASP A O 1
ATOM 1467 N N . ALA A 1 193 ? 50.000 -3.944 4.962 1.00 6.21 189 ALA A N 1
ATOM 1468 C CA . ALA A 1 193 ? 51.241 -4.719 4.771 1.00 5.85 189 ALA A CA 1
ATOM 1469 C C . ALA A 1 193 ? 51.864 -5.067 6.110 1.00 6.03 189 ALA A C 1
ATOM 1470 O O . ALA A 1 193 ? 52.444 -6.164 6.285 1.00 7.98 189 ALA A O 1
ATOM 1472 N N . LYS A 1 194 ? 51.722 -4.172 7.087 1.00 5.10 190 LYS A N 1
ATOM 1473 C CA . LYS A 1 194 ? 52.404 -4.337 8.384 1.00 5.34 190 LYS A CA 1
ATOM 1474 C C . LYS A 1 194 ? 51.486 -4.855 9.526 1.00 4.71 190 LYS A C 1
ATOM 1475 O O . LYS A 1 194 ? 51.891 -4.874 10.693 1.00 7.34 190 LYS A O 1
ATOM 1481 N N . GLN A 1 195 ? 50.284 -5.330 9.162 1.00 5.89 191 GLN A N 1
ATOM 1482 C CA . GLN A 1 195 ? 49.258 -5.826 10.110 1.00 6.62 191 GLN A CA 1
ATOM 1483 C C . GLN A 1 195 ? 48.945 -4.798 11.177 1.00 6.72 191 GLN A C 1
ATOM 1484 O O . GLN A 1 195 ? 48.752 -5.170 12.357 1.00 7.38 191 GLN A O 1
ATOM 1490 N N . ILE A 1 196 ? 48.828 -3.536 10.775 1.00 4.23 192 ILE A N 1
ATOM 1491 C CA . ILE A 1 196 ? 48.442 -2.470 11.705 1.00 5.31 192 ILE A CA 1
ATOM 1492 C C . ILE A 1 196 ? 47.002 -2.149 11.336 1.00 6.59 192 ILE A C 1
ATOM 1493 O O . ILE A 1 196 ? 46.712 -1.814 10.166 1.00 5.61 192 ILE A O 1
ATOM 1498 N N . LYS A 1 197 ? 46.080 -2.294 12.266 1.00 5.31 193 LYS A N 1
ATOM 1499 C CA . LYS A 1 197 ? 44.647 -2.050 11.935 1.00 5.12 193 LYS A CA 1
ATOM 1500 C C . LYS A 1 197 ? 44.376 -0.558 11.954 1.00 6.76 193 LYS A C 1
ATOM 1501 O O . LYS A 1 197 ? 44.832 0.150 12.839 1.00 7.12 193 LYS A O 1
ATOM 1507 N N . VAL A 1 198 ? 43.643 -0.053 10.970 1.00 5.22 194 VAL A N 1
ATOM 1508 C CA . VAL A 1 198 ? 43.340 1.372 10.879 1.00 5.43 194 VAL A CA 1
ATOM 1509 C C . VAL A 1 198 ? 42.011 1.683 11.487 1.00 6.11 194 VAL A C 1
ATOM 1510 O O . VAL A 1 198 ? 41.042 0.931 11.286 1.00 6.43 194 VAL A O 1
ATOM 1514 N N . GLU A 1 199 ? 41.971 2.716 12.325 1.00 6.50 195 GLU A N 1
ATOM 1515 C CA . GLU A 1 199 ? 40.783 3.111 13.034 1.00 7.34 195 GLU A CA 1
ATOM 1516 C C . GLU A 1 199 ? 40.494 4.543 12.655 1.00 7.77 195 GLU A C 1
ATOM 1517 O O . GLU A 1 199 ? 41.380 5.346 12.601 1.00 7.63 195 GLU A O 1
ATOM 1523 N N . ALA A 1 200 ? 39.245 4.818 12.312 1.00 8.44 196 ALA A N 1
ATOM 1524 C CA . ALA A 1 200 ? 38.826 6.141 11.834 1.00 9.07 196 ALA A CA 1
ATOM 1525 C C . ALA A 1 200 ? 38.339 7.034 12.942 1.00 10.07 196 ALA A C 1
ATOM 1526 O O . ALA A 1 200 ? 37.322 6.748 13.591 1.00 10.79 196 ALA A O 1
ATOM 1528 N N . TRP A 1 201 ? 38.994 8.195 13.107 1.00 10.36 197 TRP A N 1
ATOM 1529 C CA . TRP A 1 201 ? 38.416 9.240 13.893 1.00 11.89 197 TRP A CA 1
ATOM 1530 C C . TRP A 1 201 ? 37.805 10.291 13.019 1.00 12.38 197 TRP A C 1
ATOM 1531 O O . TRP A 1 201 ? 38.160 10.466 11.841 1.00 11.97 197 TRP A O 1
ATOM 1542 N N . SER A 1 202 ? 36.842 10.970 13.625 1.00 17.01 198 SER A N 1
ATOM 1543 C CA . SER A 1 202 ? 35.977 11.825 12.910 1.00 17.91 198 SER A CA 1
ATOM 1544 C C . SER A 1 202 ? 35.376 11.099 11.724 1.00 20.67 198 SER A C 1
ATOM 1545 O O . SER A 1 202 ? 35.387 11.650 10.645 1.00 19.01 198 SER A O 1
ATOM 1548 N N . PRO A 1 203 ? 34.807 9.884 11.925 1.00 17.83 199 PRO A N 1
ATOM 1549 C CA . PRO A 1 203 ? 34.394 9.181 10.698 1.00 17.98 199 PRO A CA 1
ATOM 1550 C C . PRO A 1 203 ? 33.247 9.904 10.008 1.00 20.03 199 PRO A C 1
ATOM 1551 O O . PRO A 1 203 ? 33.073 9.697 8.822 1.00 18.44 199 PRO A O 1
ATOM 1555 N N . LEU A 1 204 ? 32.500 10.737 10.714 1.00 21.48 200 LEU A N 1
ATOM 1556 C CA . LEU A 1 204 ? 31.397 11.439 10.056 1.00 22.48 200 LEU A CA 1
ATOM 1557 C C . LEU A 1 204 ? 31.806 12.840 9.639 1.00 26.83 200 LEU A C 1
ATOM 1558 O O . LEU A 1 204 ? 30.946 13.676 9.340 1.00 23.35 200 LEU A O 1
ATOM 1563 N N . GLY A 1 205 ? 33.106 13.113 9.626 1.00 27.04 201 GLY A N 1
ATOM 1564 C CA . GLY A 1 205 ? 33.563 14.461 9.295 1.00 26.10 201 GLY A CA 1
ATOM 1565 C C . GLY A 1 205 ? 33.032 15.517 10.264 1.00 30.46 201 GLY A C 1
ATOM 1566 O O . GLY A 1 205 ? 33.202 15.345 11.473 1.00 29.43 201 GLY A O 1
ATOM 1567 N N . LYS A 1 208 ? 29.554 19.975 6.674 1.00 43.32 204 LYS A N 1
ATOM 1568 C CA . LYS A 1 208 ? 28.403 19.785 5.790 1.00 43.14 204 LYS A CA 1
ATOM 1569 C C . LYS A 1 208 ? 28.436 18.416 5.101 1.00 40.59 204 LYS A C 1
ATOM 1570 O O . LYS A 1 208 ? 27.601 18.119 4.239 1.00 40.64 204 LYS A O 1
ATOM 1572 N N . LEU A 1 209 ? 29.401 17.586 5.488 1.00 38.66 205 LEU A N 1
ATOM 1573 C CA . LEU A 1 209 ? 29.574 16.272 4.859 1.00 34.54 205 LEU A CA 1
ATOM 1574 C C . LEU A 1 209 ? 28.308 15.408 4.955 1.00 33.40 205 LEU A C 1
ATOM 1575 O O . LEU A 1 209 ? 27.957 14.701 4.006 1.00 33.87 205 LEU A O 1
ATOM 1580 N N . LEU A 1 210 ? 27.604 15.476 6.080 1.00 29.73 206 LEU A N 1
ATOM 1581 C CA . LEU A 1 210 ? 26.406 14.661 6.216 1.00 28.69 206 LEU A CA 1
ATOM 1582 C C . LEU A 1 210 ? 25.235 15.189 5.355 1.00 36.88 206 LEU A C 1
ATOM 1583 O O . LEU A 1 210 ? 24.189 14.541 5.282 1.00 36.97 206 LEU A O 1
ATOM 1588 N N . SER A 1 211 ? 25.401 16.352 4.711 1.00 36.85 207 SER A N 1
ATOM 1589 C CA . SER A 1 211 ? 24.415 16.825 3.734 1.00 38.56 207 SER A CA 1
ATOM 1590 C C . SER A 1 211 ? 24.774 16.460 2.301 1.00 39.42 207 SER A C 1
ATOM 1591 O O . SER A 1 211 ? 24.055 16.822 1.371 1.00 39.10 207 SER A O 1
ATOM 1594 N N . ASN A 1 212 ? 25.891 15.773 2.119 1.00 29.98 208 ASN A N 1
ATOM 1595 C CA . ASN A 1 212 ? 26.339 15.413 0.784 1.00 30.89 208 ASN A CA 1
ATOM 1596 C C . ASN A 1 212 ? 25.254 14.661 -0.001 1.00 33.39 208 ASN A C 1
ATOM 1597 O O . ASN A 1 212 ? 24.698 13.674 0.484 1.00 31.44 208 ASN A O 1
ATOM 1602 N N . PRO A 1 213 ? 24.938 15.142 -1.205 1.00 33.83 209 PRO A N 1
ATOM 1603 C CA . PRO A 1 213 ? 23.848 14.593 -2.025 1.00 33.79 209 PRO A CA 1
ATOM 1604 C C . PRO A 1 213 ? 24.067 13.144 -2.438 1.00 28.69 209 PRO A C 1
ATOM 1605 O O . PRO A 1 213 ? 23.092 12.388 -2.452 1.00 34.21 209 PRO A O 1
ATOM 1609 N N . ILE A 1 214 ? 25.304 12.764 -2.748 1.00 26.64 210 ILE A N 1
ATOM 1610 C CA . ILE A 1 214 ? 25.614 11.377 -3.089 1.00 22.04 210 ILE A CA 1
ATOM 1611 C C . ILE A 1 214 ? 25.330 10.508 -1.864 1.00 21.62 210 ILE A C 1
ATOM 1612 O O . ILE A 1 214 ? 24.640 9.482 -1.960 1.00 22.71 210 ILE A O 1
ATOM 1617 N N . LEU A 1 215 ? 25.806 10.937 -0.701 1.00 22.54 211 LEU A N 1
ATOM 1618 C CA . LEU A 1 215 ? 25.630 10.129 0.503 1.00 16.14 211 LEU A CA 1
ATOM 1619 C C . LEU A 1 215 ? 24.169 9.986 0.892 1.00 23.29 211 LEU A C 1
ATOM 1620 O O . LEU A 1 215 ? 23.729 8.893 1.258 1.00 23.73 211 LEU A O 1
ATOM 1625 N N . SER A 1 216 ? 23.390 11.059 0.797 1.00 27.61 212 SER A N 1
ATOM 1626 C CA . SER A 1 216 ? 22.013 10.934 1.257 1.00 28.63 212 SER A CA 1
ATOM 1627 C C . SER A 1 216 ? 21.138 10.167 0.278 1.00 27.80 212 SER A C 1
ATOM 1628 O O . SER A 1 216 ? 20.174 9.522 0.683 1.00 31.04 212 SER A O 1
ATOM 1631 N N . ALA A 1 217 ? 21.498 10.202 -1.000 1.00 27.48 213 ALA A N 1
ATOM 1632 C CA . ALA A 1 217 ? 20.810 9.412 -2.012 1.00 24.94 213 ALA A CA 1
ATOM 1633 C C . ALA A 1 217 ? 21.081 7.916 -1.840 1.00 20.63 213 ALA A C 1
ATOM 1634 O O . ALA A 1 217 ? 20.188 7.085 -2.036 1.00 25.49 213 ALA A O 1
ATOM 1636 N N . ILE A 1 218 ? 22.315 7.563 -1.491 1.00 19.37 214 ILE A N 1
ATOM 1637 C CA . ILE A 1 218 ? 22.612 6.175 -1.192 1.00 18.79 214 ILE A CA 1
ATOM 1638 C C . ILE A 1 218 ? 21.792 5.741 0.027 1.00 18.46 214 ILE A C 1
ATOM 1639 O O . ILE A 1 218 ? 21.179 4.664 0.027 1.00 23.39 214 ILE A O 1
ATOM 1644 N N . GLY A 1 219 ? 21.769 6.578 1.059 1.00 18.67 215 GLY A N 1
ATOM 1645 C CA . GLY A 1 219 ? 21.002 6.268 2.268 1.00 17.61 215 GLY A CA 1
ATOM 1646 C C . GLY A 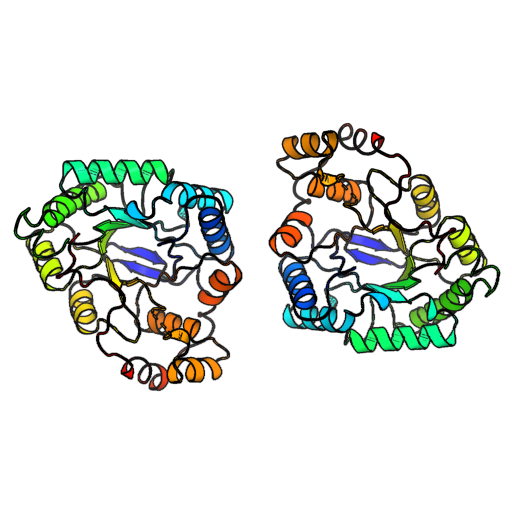1 219 ? 19.533 6.043 1.959 1.00 19.61 215 GLY A C 1
ATOM 1647 O O . GLY A 1 219 ? 18.887 5.151 2.509 1.00 22.85 215 GLY A O 1
ATOM 1648 N N . ALA A 1 220 ? 19.003 6.839 1.052 1.00 23.07 216 ALA A N 1
ATOM 1649 C CA . ALA A 1 220 ? 17.583 6.718 0.729 1.00 26.57 216 ALA A CA 1
ATOM 1650 C C . ALA A 1 220 ? 17.216 5.327 0.176 1.00 28.40 216 ALA A C 1
ATOM 1651 O O . ALA A 1 220 ? 16.086 4.868 0.348 1.00 29.69 216 ALA A O 1
ATOM 1653 N N . LYS A 1 221 ? 18.159 4.641 -0.467 1.00 24.99 217 LYS A N 1
ATOM 1654 C CA . LYS A 1 221 ? 17.864 3.319 -1.036 1.00 27.97 217 LYS A CA 1
ATOM 1655 C C . LYS A 1 221 ? 17.660 2.216 -0.004 1.00 30.93 217 LYS A C 1
ATOM 1656 O O . LYS A 1 221 ? 16.982 1.217 -0.269 1.00 33.61 217 LYS A O 1
ATOM 1662 N N . TYR A 1 222 ? 18.265 2.402 1.163 1.00 21.28 218 TYR A N 1
ATOM 1663 C CA . TYR A 1 222 ? 18.275 1.418 2.235 1.00 20.33 218 TYR A CA 1
ATOM 1664 C C . TYR A 1 222 ? 17.505 1.929 3.456 1.00 21.82 218 TYR A C 1
ATOM 1665 O O . TYR A 1 222 ? 17.518 1.277 4.509 1.00 24.20 218 TYR A O 1
ATOM 1674 N N . ASN A 1 223 ? 16.859 3.091 3.308 1.00 23.64 219 ASN A N 1
ATOM 1675 C CA A ASN A 1 223 ? 16.222 3.783 4.436 0.59 24.23 219 ASN A CA 1
ATOM 1676 C CA B ASN A 1 223 ? 16.224 3.780 4.432 0.41 24.28 219 ASN A CA 1
ATOM 1677 C C . ASN A 1 223 ? 17.229 4.035 5.561 1.00 23.82 219 ASN A C 1
ATOM 1678 O O . ASN A 1 223 ? 16.951 3.817 6.737 1.00 24.02 219 ASN A O 1
ATOM 1687 N N . LYS A 1 224 ? 18.411 4.508 5.182 1.00 18.36 220 LYS A N 1
ATOM 1688 C CA . LYS A 1 224 ? 19.442 4.855 6.131 1.00 17.21 220 LYS A CA 1
ATOM 1689 C C . LYS A 1 224 ? 19.822 6.317 5.952 1.00 18.13 220 LYS A C 1
ATOM 1690 O O . LYS A 1 224 ? 19.538 6.920 4.909 1.00 18.87 220 LYS A O 1
ATOM 1696 N N . THR A 1 225 ? 20.440 6.904 6.974 1.00 16.40 221 THR A N 1
ATOM 1697 C CA . THR A 1 225 ? 20.875 8.295 6.897 1.00 16.92 221 THR A CA 1
ATOM 1698 C C . THR A 1 225 ? 22.271 8.341 6.274 1.00 18.74 221 THR A C 1
ATOM 1699 O O . THR A 1 225 ? 22.926 7.316 6.158 1.00 14.29 221 THR A O 1
ATOM 1703 N N . ALA A 1 226 ? 22.725 9.523 5.875 1.00 16.66 222 ALA A N 1
ATOM 1704 C CA . ALA A 1 226 ? 24.094 9.705 5.367 1.00 14.08 222 ALA A CA 1
ATOM 1705 C C . ALA A 1 226 ? 25.136 9.230 6.366 1.00 12.84 222 ALA A C 1
ATOM 1706 O O . ALA A 1 226 ? 26.152 8.640 5.977 1.00 16.29 222 ALA A O 1
ATOM 1708 N N . ALA A 1 227 ? 24.918 9.493 7.650 1.00 15.97 223 ALA A N 1
ATOM 1709 C CA . ALA A 1 227 ? 25.864 9.054 8.656 1.00 15.99 223 ALA A CA 1
ATOM 1710 C C . ALA A 1 227 ? 25.939 7.540 8.699 1.00 13.73 223 ALA A C 1
ATOM 1711 O O . ALA A 1 227 ? 27.028 6.983 8.840 1.00 12.06 223 ALA A O 1
ATOM 1713 N N . GLN A 1 228 ? 24.773 6.884 8.622 1.00 13.24 224 GLN A N 1
ATOM 1714 C CA . GLN A 1 228 ? 24.763 5.414 8.629 1.00 11.98 224 GLN A CA 1
ATOM 1715 C C . GLN A 1 228 ? 25.488 4.848 7.403 1.00 12.95 224 GLN A C 1
ATOM 1716 O O . GLN A 1 228 ? 26.203 3.861 7.502 1.00 12.26 224 GLN A O 1
ATOM 1722 N N . VAL A 1 229 ? 25.322 5.488 6.253 1.00 12.36 225 VAL A N 1
ATOM 1723 C CA . VAL A 1 229 ? 26.042 5.094 5.039 1.00 12.44 225 VAL A CA 1
ATOM 1724 C C . VAL A 1 229 ? 27.554 5.210 5.233 1.00 11.45 225 VAL A C 1
ATOM 1725 O O . VAL A 1 229 ? 28.316 4.279 4.891 1.00 11.18 225 VAL A O 1
ATOM 1729 N N . ILE A 1 230 ? 28.021 6.322 5.803 1.00 10.98 226 ILE A N 1
ATOM 1730 C CA . ILE A 1 230 ? 29.468 6.487 6.029 1.00 11.16 226 ILE A CA 1
ATOM 1731 C C . ILE A 1 230 ? 30.004 5.400 6.961 1.00 10.52 226 ILE A C 1
ATOM 1732 O O . ILE A 1 230 ? 31.074 4.808 6.701 1.00 10.16 226 ILE A O 1
ATOM 1737 N N . LEU A 1 231 ? 29.267 5.118 8.045 1.00 10.91 227 LEU A N 1
ATOM 1738 C CA . LEU A 1 231 ? 29.729 4.099 8.979 1.00 8.77 227 LEU A CA 1
ATOM 1739 C C . LEU A 1 231 ? 29.696 2.699 8.359 1.00 9.05 227 LEU A C 1
ATOM 1740 O O . LEU A 1 231 ? 30.617 1.887 8.583 1.00 9.06 227 LEU A O 1
ATOM 1745 N N . ARG A 1 232 ? 28.666 2.400 7.571 1.00 9.91 228 ARG A N 1
ATOM 1746 C CA . ARG A 1 232 ? 28.671 1.110 6.899 1.00 11.21 228 ARG A CA 1
ATOM 1747 C C . ARG A 1 232 ? 29.852 0.989 5.919 1.00 14.54 228 ARG A C 1
ATOM 1748 O O . ARG A 1 232 ? 30.453 -0.085 5.764 1.00 11.49 228 ARG A O 1
ATOM 1756 N N . TRP A 1 233 ? 30.215 2.088 5.269 1.00 10.12 229 TRP A N 1
ATOM 1757 C CA . TRP A 1 233 ? 31.376 2.103 4.372 1.00 10.16 229 TRP A CA 1
ATOM 1758 C C . TRP A 1 233 ? 32.631 1.848 5.186 1.00 10.26 229 TRP A C 1
ATOM 1759 O O . TRP A 1 233 ? 33.470 1.070 4.754 1.00 12.00 229 TRP A O 1
ATOM 1770 N N . ASN A 1 234 ? 32.727 2.408 6.405 1.00 9.46 230 ASN A N 1
ATOM 1771 C CA . ASN A 1 234 ? 33.873 2.081 7.290 1.00 7.69 230 ASN A CA 1
ATOM 1772 C C . ASN A 1 234 ? 33.948 0.573 7.524 1.00 10.72 230 ASN A C 1
ATOM 1773 O O . ASN A 1 234 ? 35.000 -0.047 7.359 1.00 9.52 230 ASN A O 1
ATOM 1778 N N . ILE A 1 235 ? 32.817 -0.021 7.907 1.00 8.88 231 ILE A N 1
ATOM 1779 C CA . ILE A 1 235 ? 32.772 -1.449 8.227 1.00 11.03 231 ILE A CA 1
ATOM 1780 C C . ILE A 1 235 ? 33.191 -2.289 7.037 1.00 11.49 231 ILE A C 1
ATOM 1781 O O . ILE A 1 235 ? 33.994 -3.211 7.181 1.00 15.58 231 ILE A O 1
ATOM 1786 N N . GLN A 1 236 ? 32.677 -1.965 5.838 1.00 10.14 232 GLN A N 1
ATOM 1787 C CA . GLN A 1 236 ? 33.014 -2.742 4.638 1.00 11.48 232 GLN A CA 1
ATOM 1788 C C . GLN A 1 236 ? 34.481 -2.577 4.171 1.00 12.54 232 GLN A C 1
ATOM 1789 O O . GLN A 1 236 ? 34.996 -3.403 3.386 1.00 13.29 232 GLN A O 1
ATOM 1795 N N . LYS A 1 237 ? 35.143 -1.501 4.596 1.00 11.21 233 LYS A N 1
ATOM 1796 C CA . LYS A 1 237 ? 36.571 -1.307 4.312 1.00 9.11 233 LYS A CA 1
ATOM 1797 C C . LYS A 1 237 ? 37.425 -1.926 5.422 1.00 8.67 233 LYS A C 1
ATOM 1798 O O . LYS A 1 237 ? 38.628 -1.694 5.486 1.00 12.25 233 LYS A O 1
ATOM 1804 N N . ASN A 1 238 ? 36.781 -2.717 6.287 1.00 12.64 234 ASN A N 1
ATOM 1805 C CA . ASN A 1 238 ? 37.447 -3.400 7.413 1.00 11.82 234 ASN A CA 1
ATOM 1806 C C . ASN A 1 238 ? 38.126 -2.459 8.401 1.00 12.44 234 ASN A C 1
ATOM 1807 O O . ASN A 1 238 ? 39.144 -2.797 9.041 1.00 12.61 234 ASN A O 1
ATOM 1812 N N . LEU A 1 239 ? 37.562 -1.266 8.518 1.00 7.57 235 LEU A N 1
ATOM 1813 C CA . LEU A 1 239 ? 38.106 -0.260 9.422 1.00 7.80 235 LEU A CA 1
ATOM 1814 C C . LEU A 1 239 ? 37.396 -0.348 10.771 1.00 8.57 235 LEU A C 1
ATOM 1815 O O . LEU A 1 239 ? 36.195 -0.762 10.826 1.00 11.82 235 LEU A O 1
ATOM 1820 N N . ILE A 1 240 ? 38.118 -0.000 11.848 1.00 7.36 236 ILE A N 1
ATOM 1821 C CA . ILE A 1 240 ? 37.512 0.224 13.145 1.00 6.25 236 ILE A CA 1
ATOM 1822 C C . ILE A 1 240 ? 36.930 1.633 13.164 1.00 8.56 236 ILE A C 1
ATOM 1823 O O . ILE A 1 240 ? 37.551 2.570 12.641 1.00 7.30 236 ILE A O 1
ATOM 1828 N N . THR A 1 241 ? 35.728 1.792 13.708 1.00 5.49 237 THR A N 1
ATOM 1829 C CA . THR A 1 241 ? 35.103 3.113 13.657 1.00 7.53 237 THR A CA 1
ATOM 1830 C C . THR A 1 241 ? 34.518 3.504 15.002 1.00 8.13 237 THR A C 1
ATOM 1831 O O . THR A 1 241 ? 33.953 2.660 15.699 1.00 9.32 237 THR A O 1
ATOM 1835 N N . ILE A 1 242 ? 34.677 4.771 15.375 1.00 7.84 238 ILE A N 1
ATOM 1836 C CA . ILE A 1 242 ? 34.314 5.224 16.722 1.00 7.00 238 ILE A CA 1
ATOM 1837 C C . ILE A 1 242 ? 33.583 6.556 16.636 1.00 10.22 238 ILE A C 1
ATOM 1838 O O . ILE A 1 242 ? 34.050 7.609 17.139 1.00 8.27 238 ILE A O 1
ATOM 1843 N N . PRO A 1 243 ? 32.387 6.530 16.045 1.00 10.16 239 PRO A N 1
ATOM 1844 C CA . PRO A 1 243 ? 31.650 7.793 15.988 1.00 7.08 239 PRO A CA 1
ATOM 1845 C C . PRO A 1 243 ? 31.326 8.341 17.369 1.00 7.39 239 PRO A C 1
ATOM 1846 O O . PRO A 1 243 ? 30.990 7.558 18.312 1.00 8.81 239 PRO A O 1
ATOM 1850 N N . LYS A 1 244 ? 31.421 9.672 17.473 1.00 9.36 240 LYS A N 1
ATOM 1851 C CA . LYS A 1 244 ? 31.116 10.379 18.719 1.00 9.89 240 LYS A CA 1
ATOM 1852 C C . LYS A 1 244 ? 29.738 10.990 18.691 1.00 10.01 240 LYS A C 1
ATOM 1853 O O . LYS A 1 244 ? 29.374 11.664 17.725 1.00 12.33 240 LYS A O 1
ATOM 1859 N N . SER A 1 245 ? 28.980 10.778 19.769 1.00 10.61 241 SER A N 1
ATOM 1860 C CA . SER A 1 245 ? 27.753 11.528 19.991 1.00 10.39 241 SER A CA 1
ATOM 1861 C C . SER A 1 245 ? 27.503 11.548 21.486 1.00 10.95 241 SER A C 1
ATOM 1862 O O . SER A 1 245 ? 27.957 10.623 22.194 1.00 13.03 241 SER A O 1
ATOM 1865 N N . VAL A 1 246 ? 26.814 12.589 21.955 1.00 13.21 242 VAL A N 1
ATOM 1866 C CA . VAL A 1 246 ? 26.351 12.614 23.349 1.00 14.83 242 VAL A CA 1
ATOM 1867 C C . VAL A 1 246 ? 24.869 12.421 23.464 1.00 20.05 242 VAL A C 1
ATOM 1868 O O . VAL A 1 246 ? 24.332 12.407 24.568 1.00 18.00 242 VAL A O 1
ATOM 1872 N N . HIS A 1 247 ? 24.213 12.287 22.324 1.00 13.65 243 HIS A N 1
ATOM 1873 C CA . HIS A 1 247 ? 22.758 12.188 22.299 1.00 16.80 243 HIS A CA 1
ATOM 1874 C C . HIS A 1 247 ? 22.311 10.755 22.136 1.00 14.70 243 HIS A C 1
ATOM 1875 O O . HIS A 1 247 ? 22.744 10.087 21.223 1.00 14.08 243 HIS A O 1
ATOM 1882 N N . ARG A 1 248 ? 21.417 10.310 23.014 1.00 15.71 244 ARG A N 1
ATOM 1883 C CA . ARG A 1 248 ? 21.003 8.913 22.991 1.00 17.00 244 ARG A CA 1
ATOM 1884 C C . ARG A 1 248 ? 20.466 8.446 21.623 1.00 16.94 244 ARG A C 1
ATOM 1885 O O . ARG A 1 248 ? 20.833 7.368 21.130 1.00 15.41 244 ARG A O 1
ATOM 1893 N N . GLU A 1 249 ? 19.577 9.232 21.013 1.00 16.46 245 GLU A N 1
ATOM 1894 C CA . GLU A 1 249 ? 19.019 8.792 19.725 1.00 19.45 245 GLU A CA 1
ATOM 1895 C C . GLU A 1 249 ? 20.092 8.657 18.639 1.00 16.47 245 GLU A C 1
ATOM 1896 O O . GLU A 1 249 ? 19.999 7.756 17.775 1.00 19.79 245 GLU A O 1
ATOM 1898 N N . ARG A 1 250 ? 21.116 9.514 18.664 1.00 14.57 246 ARG A N 1
ATOM 1899 C CA . ARG A 1 250 ? 22.152 9.446 17.648 1.00 14.57 246 ARG A CA 1
ATOM 1900 C C . ARG A 1 250 ? 23.089 8.254 17.901 1.00 12.58 246 ARG A C 1
ATOM 1901 O O . ARG A 1 250 ? 23.524 7.568 16.969 1.00 12.72 246 ARG A O 1
ATOM 1903 N N . ILE A 1 251 ? 23.401 8.033 19.178 1.00 12.55 247 ILE A N 1
ATOM 1904 C CA . ILE A 1 251 ? 24.228 6.894 19.601 1.00 11.93 247 ILE A CA 1
ATOM 1905 C C . ILE A 1 251 ? 23.597 5.592 19.127 1.00 12.29 247 ILE A C 1
ATOM 1906 O O . ILE A 1 251 ? 24.252 4.751 18.539 1.00 11.68 247 ILE A O 1
ATOM 1911 N N . GLU A 1 252 ? 22.294 5.464 19.304 1.00 13.39 248 GLU A N 1
ATOM 1912 C CA . GLU A 1 252 ? 21.560 4.288 18.828 1.00 13.98 248 GLU A CA 1
ATOM 1913 C C . GLU A 1 252 ? 21.481 4.233 17.299 1.00 16.13 248 GLU A C 1
ATOM 1914 O O . GLU A 1 252 ? 21.674 3.154 16.696 1.00 15.14 248 GLU A O 1
ATOM 1920 N N . GLU A 1 253 ? 21.231 5.372 16.659 1.00 14.00 249 GLU A N 1
ATOM 1921 C CA . GLU A 1 253 ? 21.130 5.388 15.187 1.00 13.91 249 GLU A CA 1
ATOM 1922 C C . GLU A 1 253 ? 22.450 4.999 14.536 1.00 13.34 249 GLU A C 1
ATOM 1923 O O . GLU A 1 253 ? 22.486 4.205 13.577 1.00 14.32 249 GLU A O 1
ATOM 1929 N N . ASN A 1 254 ? 23.541 5.544 15.053 1.00 12.60 250 ASN A N 1
ATOM 1930 C CA . ASN A 1 254 ? 24.833 5.266 14.463 1.00 11.48 250 ASN A CA 1
ATOM 1931 C C . ASN A 1 254 ? 25.151 3.788 14.492 1.00 11.68 250 ASN A C 1
ATOM 1932 O O . ASN A 1 254 ? 25.834 3.293 13.590 1.00 13.02 250 ASN A O 1
ATOM 1937 N N . ALA A 1 255 ? 24.698 3.087 15.530 1.00 12.25 251 ALA A N 1
ATOM 1938 C CA . ALA A 1 255 ? 25.026 1.661 15.604 1.00 16.60 251 ALA A CA 1
ATOM 1939 C C . ALA A 1 255 ? 24.098 0.757 14.771 1.00 13.91 251 ALA A C 1
ATOM 1940 O O . ALA A 1 255 ? 24.361 -0.444 14.644 1.00 14.33 251 ALA A O 1
ATOM 1942 N N . ASP A 1 256 ? 23.025 1.303 14.201 1.00 13.86 252 ASP A N 1
ATOM 1943 C CA . ASP A 1 256 ? 22.046 0.493 13.488 1.00 15.87 252 ASP A CA 1
ATOM 1944 C C . ASP A 1 256 ? 22.455 0.377 12.020 1.00 19.41 252 ASP A C 1
ATOM 1945 O O . ASP A 1 256 ? 21.758 0.847 11.119 1.00 16.48 252 ASP A O 1
ATOM 1950 N N . ILE A 1 257 ? 23.607 -0.254 11.799 1.00 15.39 253 ILE A N 1
ATOM 1951 C CA . ILE A 1 257 ? 24.171 -0.400 10.460 1.00 14.23 253 ILE A CA 1
ATOM 1952 C C . ILE A 1 257 ? 24.488 -1.848 10.086 1.00 15.10 253 ILE A C 1
ATOM 1953 O O . ILE A 1 257 ? 25.236 -2.109 9.143 1.00 17.49 253 ILE A O 1
ATOM 1958 N N . PHE A 1 258 ? 23.912 -2.799 10.806 1.00 19.71 254 PHE A N 1
ATOM 1959 C CA . PHE A 1 258 ? 24.271 -4.184 10.573 1.00 19.30 254 PHE A CA 1
ATOM 1960 C C . PHE A 1 258 ? 23.138 -4.954 9.942 1.00 24.58 254 PHE A C 1
ATOM 1961 O O . PHE A 1 258 ? 23.170 -6.180 9.907 1.00 28.56 254 PHE A O 1
ATOM 1969 N N . ASP A 1 259 ? 22.157 -4.229 9.413 1.00 17.51 255 ASP A N 1
ATOM 1970 C CA . ASP A 1 259 ? 21.010 -4.861 8.757 1.00 21.06 255 ASP A CA 1
ATOM 1971 C C . ASP A 1 259 ? 20.937 -4.441 7.300 1.00 20.98 255 ASP A C 1
ATOM 1972 O O . ASP A 1 259 ? 19.890 -4.583 6.671 1.00 22.74 255 ASP A O 1
ATOM 1977 N N . PHE A 1 260 ? 22.032 -3.915 6.760 1.00 18.42 256 PHE A N 1
ATOM 1978 C CA . PHE A 1 260 ? 22.060 -3.533 5.344 1.00 19.64 256 PHE A CA 1
ATOM 1979 C C . PHE A 1 260 ? 23.479 -3.595 4.845 1.00 18.06 256 PHE A C 1
ATOM 1980 O O . PHE A 1 260 ? 24.414 -3.698 5.635 1.00 18.74 256 PHE A O 1
ATOM 1988 N N . GLU A 1 261 ? 23.641 -3.530 3.533 1.00 18.37 257 GLU A N 1
ATOM 1989 C CA . GLU A 1 261 ? 24.966 -3.690 2.949 1.00 22.32 257 GLU A CA 1
ATOM 1990 C C . GLU A 1 261 ? 25.053 -2.761 1.753 1.00 22.72 257 GLU A C 1
ATOM 1991 O O . GLU A 1 261 ? 24.089 -2.661 0.988 1.00 22.22 257 GLU A O 1
ATOM 1997 N N . LEU A 1 262 ? 26.187 -2.070 1.590 1.00 15.11 258 LEU A N 1
ATOM 1998 C CA . LEU A 1 262 ? 26.419 -1.229 0.425 1.00 14.84 258 LEU A CA 1
ATOM 1999 C C . LEU A 1 262 ? 26.926 -2.097 -0.701 1.00 19.58 258 LEU A C 1
ATOM 2000 O O . LEU A 1 262 ? 27.757 -2.976 -0.479 1.00 17.73 258 LEU A O 1
ATOM 2005 N N . GLY A 1 263 ? 26.401 -1.897 -1.908 1.00 19.72 259 GLY A N 1
ATOM 2006 C CA . GLY A 1 263 ? 26.882 -2.656 -3.048 1.00 19.46 259 GLY A CA 1
ATOM 2007 C C . GLY A 1 263 ? 28.115 -2.046 -3.664 1.00 18.22 259 GLY A C 1
ATOM 2008 O O . GLY A 1 263 ? 28.562 -0.993 -3.221 1.00 18.98 259 GLY A O 1
ATOM 2009 N N . ALA A 1 264 ? 28.659 -2.698 -4.689 1.00 18.35 260 ALA A N 1
ATOM 2010 C CA . ALA A 1 264 ? 29.890 -2.228 -5.328 1.00 19.26 260 ALA A CA 1
ATOM 2011 C C . ALA A 1 264 ? 29.809 -0.796 -5.868 1.00 20.49 260 ALA A C 1
ATOM 2012 O O . ALA A 1 264 ? 30.735 0.007 -5.644 1.00 15.43 260 ALA A O 1
ATOM 2014 N N . GLU A 1 265 ? 28.736 -0.475 -6.587 1.00 20.61 261 GLU A N 1
ATOM 2015 C CA . GLU A 1 265 ? 28.598 0.884 -7.141 1.00 20.11 261 GLU A CA 1
ATOM 2016 C C . GLU A 1 265 ? 28.478 1.932 -6.043 1.00 16.18 261 GLU A C 1
ATOM 2017 O O . GLU A 1 265 ? 29.034 3.038 -6.189 1.00 17.00 261 GLU A O 1
ATOM 2019 N N . ASP A 1 266 ? 27.742 1.621 -4.970 1.00 15.27 262 ASP A N 1
ATOM 2020 C CA . ASP A 1 266 ? 27.643 2.538 -3.830 1.00 13.78 262 ASP A CA 1
ATOM 2021 C C . ASP A 1 266 ? 29.014 2.823 -3.270 1.00 15.03 262 ASP A C 1
ATOM 2022 O O . ASP A 1 266 ? 29.370 3.985 -3.066 1.00 14.67 262 ASP A O 1
ATOM 2027 N N . VAL A 1 267 ? 29.787 1.765 -3.011 1.00 12.74 263 VAL A N 1
ATOM 2028 C CA . VAL A 1 267 ? 31.117 1.923 -2.399 1.00 12.78 263 VAL A CA 1
ATOM 2029 C C . VAL A 1 267 ? 32.044 2.725 -3.340 1.00 11.46 263 VAL A C 1
ATOM 2030 O O . VAL A 1 267 ? 32.793 3.621 -2.885 1.00 13.4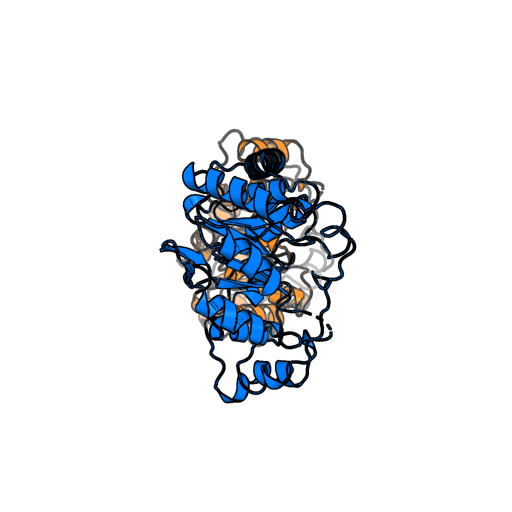6 263 VAL A O 1
ATOM 2034 N N . MET A 1 268 ? 31.944 2.454 -4.631 1.00 14.76 264 MET A N 1
ATOM 2035 C CA A MET A 1 268 ? 32.726 3.190 -5.617 0.54 15.72 264 MET A CA 1
ATOM 2036 C CA B MET A 1 268 ? 32.731 3.185 -5.618 0.46 15.79 264 MET A CA 1
ATOM 2037 C C . MET A 1 268 ? 32.384 4.671 -5.593 1.00 14.21 264 MET A C 1
ATOM 2038 O O . MET A 1 268 ? 33.280 5.519 -5.646 1.00 13.66 264 MET A O 1
ATOM 2047 N N . SER A 1 269 ? 31.095 5.002 -5.486 1.00 13.23 265 SER A N 1
ATOM 2048 C CA A SER A 1 269 ? 30.674 6.407 -5.461 0.53 14.21 265 SER A CA 1
ATOM 2049 C CA B SER A 1 269 ? 30.719 6.417 -5.475 0.47 14.03 265 SER A CA 1
ATOM 2050 C C . SER A 1 269 ? 31.181 7.124 -4.203 1.00 13.57 265 SER A C 1
ATOM 2051 O O . SER A 1 269 ? 31.466 8.303 -4.227 1.00 11.96 265 SER A O 1
ATOM 2056 N N . ILE A 1 270 ? 31.255 6.413 -3.088 1.00 10.44 266 ILE A N 1
ATOM 2057 C CA . ILE A 1 270 ? 31.757 7.013 -1.870 1.00 9.67 266 ILE A CA 1
ATOM 2058 C C . ILE A 1 270 ? 33.274 7.203 -1.966 1.00 9.68 266 ILE A C 1
ATOM 2059 O O . ILE A 1 270 ? 33.780 8.272 -1.610 1.00 9.52 266 ILE A O 1
ATOM 2064 N N . ASP A 1 271 ? 33.992 6.182 -2.454 1.00 9.99 267 ASP A N 1
ATOM 2065 C CA . ASP A 1 271 ? 35.434 6.339 -2.677 1.00 10.41 267 ASP A CA 1
ATOM 2066 C C . ASP A 1 271 ? 35.748 7.513 -3.626 1.00 10.55 267 ASP A C 1
ATOM 2067 O O . ASP A 1 271 ? 36.820 8.148 -3.508 1.00 11.04 267 ASP A O 1
ATOM 2072 N N . ALA A 1 272 ? 34.839 7.813 -4.552 1.00 11.74 268 ALA A N 1
ATOM 2073 C CA . ALA A 1 272 ? 35.042 8.923 -5.511 1.00 13.02 268 ALA A CA 1
ATOM 2074 C C . ALA A 1 272 ? 35.013 10.306 -4.846 1.00 12.68 268 ALA A C 1
ATOM 2075 O O . ALA A 1 272 ? 35.415 11.313 -5.468 1.00 13.13 268 ALA A O 1
ATOM 2077 N N . LEU A 1 273 ? 34.511 10.380 -3.611 1.00 8.71 269 LEU A N 1
ATOM 2078 C CA . LEU A 1 273 ? 34.374 11.681 -2.946 1.00 8.44 269 LEU A CA 1
ATOM 2079 C C . LEU A 1 273 ? 35.700 12.186 -2.407 1.00 7.85 269 LEU A C 1
ATOM 2080 O O . LEU A 1 273 ? 35.782 13.341 -1.995 1.00 8.87 269 LEU A O 1
ATOM 2085 N N . ASN A 1 274 ? 36.713 11.327 -2.371 1.00 7.59 270 ASN A N 1
ATOM 2086 C CA . ASN A 1 274 ? 37.975 11.720 -1.730 1.00 7.08 270 ASN A CA 1
ATOM 2087 C C . ASN A 1 274 ? 38.638 12.945 -2.353 1.00 7.13 270 ASN A C 1
ATOM 2088 O O . ASN A 1 274 ? 38.783 13.051 -3.571 1.00 7.49 270 ASN A O 1
ATOM 2093 N N . THR A 1 275 ? 39.049 13.871 -1.489 1.00 6.83 271 THR A N 1
ATOM 2094 C CA . THR A 1 275 ? 39.811 15.039 -1.951 1.00 7.85 271 THR A CA 1
ATOM 2095 C C . THR A 1 275 ? 41.069 15.258 -1.111 1.00 7.60 271 THR A C 1
ATOM 2096 O O . THR A 1 275 ? 41.758 16.311 -1.214 1.00 9.01 271 THR A O 1
ATOM 2100 N N . ASN A 1 276 ? 41.415 14.298 -0.256 1.00 6.17 272 ASN A N 1
ATOM 2101 C CA . ASN A 1 276 ? 42.486 14.501 0.733 1.00 5.85 272 ASN A CA 1
ATOM 2102 C C . ASN A 1 276 ? 42.349 15.787 1.536 1.00 8.83 272 ASN A C 1
ATOM 2103 O O . ASN A 1 276 ? 43.355 16.486 1.800 1.00 8.24 272 ASN A O 1
ATOM 2108 N N . SER A 1 277 ? 41.125 16.064 1.976 1.00 8.11 273 SER A N 1
ATOM 2109 C CA A SER A 1 277 ? 40.828 17.284 2.742 0.68 7.73 273 SER A CA 1
ATOM 2110 C CA B SER A 1 277 ? 40.827 17.277 2.731 0.32 8.10 273 SER A CA 1
ATOM 2111 C C . SER A 1 277 ? 40.652 16.951 4.208 1.00 8.74 273 SER A C 1
ATOM 2112 O O . SER A 1 277 ? 39.743 16.190 4.573 1.00 8.24 273 SER A O 1
ATOM 2117 N N . ARG A 1 278 ? 41.503 17.525 5.060 1.00 10.34 274 ARG A N 1
ATOM 2118 C CA . ARG A 1 278 ? 41.387 17.284 6.522 1.00 9.62 274 ARG A CA 1
ATOM 2119 C C . ARG A 1 278 ? 40.595 18.344 7.251 1.00 12.87 274 ARG A C 1
ATOM 2120 O O . ARG A 1 278 ? 40.669 19.562 6.925 1.00 14.38 274 ARG A O 1
ATOM 2128 N N . TYR A 1 279 ? 39.815 17.920 8.225 1.00 10.67 275 TYR A N 1
ATOM 2129 C CA . TYR A 1 279 ? 39.189 18.873 9.124 1.00 10.70 275 TYR A CA 1
ATOM 2130 C C . TYR A 1 279 ? 40.127 19.109 10.312 1.00 12.22 275 TYR A C 1
ATOM 2131 O O . TYR A 1 279 ? 40.038 20.149 10.997 1.00 15.17 275 TYR A O 1
ATOM 2140 N N . GLY A 1 280 ? 40.959 18.108 10.606 1.00 8.70 276 GLY A N 1
ATOM 2141 C CA . GLY A 1 280 ? 41.816 18.167 11.776 1.00 10.85 276 GLY A CA 1
ATOM 2142 C C . GLY A 1 280 ? 43.244 18.527 11.380 1.00 8.16 276 GLY A C 1
ATOM 2143 O O . GLY A 1 280 ? 43.555 18.685 10.201 1.00 10.04 276 GLY A O 1
ATOM 2144 N N . PRO A 1 281 ? 44.127 18.675 12.372 1.00 8.95 277 PRO A N 1
ATOM 2145 C CA . PRO A 1 281 ? 45.526 19.061 12.111 1.00 6.24 277 PRO A CA 1
ATOM 2146 C C . PRO A 1 281 ? 46.242 17.994 11.308 1.00 6.93 277 PRO A C 1
ATOM 2147 O O . PRO A 1 281 ? 45.990 16.791 11.489 1.00 8.75 277 PRO A O 1
ATOM 2151 N N . ASP A 1 282 ? 47.160 18.374 10.413 1.00 7.91 278 ASP A N 1
ATOM 2152 C CA . ASP A 1 282 ? 48.036 17.419 9.776 1.00 7.98 278 ASP A CA 1
ATOM 2153 C C . ASP A 1 282 ? 49.118 17.120 10.814 1.00 5.45 278 ASP A C 1
ATOM 2154 O O . ASP A 1 282 ? 49.762 18.014 11.343 1.00 7.03 278 ASP A O 1
ATOM 2159 N N . PRO A 1 283 ? 49.280 15.861 11.194 1.00 6.11 279 PRO A N 1
ATOM 2160 C CA . PRO A 1 283 ? 50.279 15.471 12.188 1.00 6.17 279 PRO A CA 1
ATOM 2161 C C . PRO A 1 283 ? 51.690 15.946 11.859 1.00 5.79 279 PRO A C 1
ATOM 2162 O O . PRO A 1 283 ? 52.465 16.126 12.797 1.00 6.23 279 PRO A O 1
ATOM 2166 N N . ASP A 1 284 ? 52.039 16.176 10.595 1.00 7.15 280 ASP A N 1
ATOM 2167 C CA . ASP A 1 284 ? 53.373 16.731 10.324 1.00 7.83 280 ASP A CA 1
ATOM 2168 C C . ASP A 1 284 ? 53.491 18.224 10.675 1.00 8.37 280 ASP A C 1
ATOM 2169 O O . ASP A 1 284 ? 54.572 18.725 10.992 1.00 9.91 280 ASP A O 1
ATOM 2174 N N . GLU A 1 285 ? 52.388 18.968 10.581 1.00 6.51 281 GLU A N 1
ATOM 2175 C CA . GLU A 1 285 ? 52.426 20.428 10.658 1.00 7.10 281 GLU A CA 1
ATOM 2176 C C . GLU A 1 285 ? 51.990 20.973 11.988 1.00 7.36 281 GLU A C 1
ATOM 2177 O O . GLU A 1 285 ? 52.174 22.190 12.279 1.00 9.35 281 GLU A O 1
ATOM 2183 N N . ALA A 1 286 ? 51.399 20.091 12.796 1.00 6.95 282 ALA A N 1
ATOM 2184 C CA . ALA A 1 286 ? 50.855 20.526 14.100 1.00 9.11 282 ALA A CA 1
ATOM 2185 C C . ALA A 1 286 ? 51.856 21.276 14.946 1.00 9.42 282 ALA A C 1
ATOM 2186 O O . ALA A 1 286 ? 53.009 20.845 15.049 1.00 9.87 282 ALA A O 1
ATOM 2188 N N . GLN A 1 287 ? 51.426 22.363 15.609 1.00 8.45 283 GLN A N 1
ATOM 2189 C CA . GLN A 1 287 ? 52.291 23.098 16.545 1.00 9.20 283 GLN A CA 1
ATOM 2190 C C . GLN A 1 287 ? 51.910 22.693 17.948 1.00 9.22 283 GLN A C 1
ATOM 2191 O O . GLN A 1 287 ? 51.726 23.519 18.826 1.00 9.89 283 GLN A O 1
ATOM 2197 N N . PHE A 1 288 ? 51.793 21.364 18.144 1.00 8.54 284 PHE A N 1
ATOM 2198 C CA . PHE A 1 288 ? 51.597 20.787 19.484 1.00 8.57 284 PHE A CA 1
ATOM 2199 C C . PHE A 1 288 ? 52.012 19.326 19.397 1.00 7.95 284 PHE A C 1
ATOM 2200 O O . PHE A 1 288 ? 52.093 18.665 20.439 1.00 8.17 284 PHE A O 1
ATOM 2209 N N . GLY B 1 7 ? 7.714 -7.606 36.494 1.00 33.60 3 GLY B N 1
ATOM 2210 C CA . GLY B 1 7 ? 8.336 -6.607 35.639 1.00 25.66 3 GLY B CA 1
ATOM 2211 C C . GLY B 1 7 ? 7.273 -5.781 34.952 1.00 19.17 3 GLY B C 1
ATOM 2212 O O . GLY B 1 7 ? 6.098 -6.114 35.043 1.00 19.12 3 GLY B O 1
ATOM 2213 N N . VAL B 1 8 ? 7.657 -4.727 34.242 1.00 16.60 4 VAL B N 1
ATOM 2214 C CA . VAL B 1 8 ? 6.648 -3.787 33.756 1.00 14.60 4 VAL B CA 1
ATOM 2215 C C . VAL B 1 8 ? 5.692 -4.387 32.717 1.00 17.33 4 VAL B C 1
ATOM 2216 O O . VAL B 1 8 ? 4.498 -4.035 32.674 1.00 16.97 4 VAL B O 1
ATOM 2220 N N . ASP B 1 9 ? 6.207 -5.300 31.899 1.00 17.96 5 ASP B N 1
ATOM 2221 C CA . ASP B 1 9 ? 5.393 -5.953 30.881 1.00 18.75 5 ASP B CA 1
ATOM 2222 C C . ASP B 1 9 ? 4.563 -7.088 31.458 1.00 19.19 5 ASP B C 1
ATOM 2223 O O . ASP B 1 9 ? 3.685 -7.627 30.763 1.00 22.00 5 ASP B O 1
ATOM 2228 N N . LYS B 1 10 ? 4.841 -7.472 32.711 1.00 16.93 6 LYS B N 1
ATOM 2229 C CA . LYS B 1 10 ? 4.207 -8.650 33.315 1.00 18.04 6 LYS B CA 1
ATOM 2230 C C . LYS B 1 10 ? 3.202 -8.468 34.452 1.00 19.63 6 LYS B C 1
ATOM 2231 O O . LYS B 1 10 ? 2.371 -9.359 34.676 1.00 19.91 6 LYS B O 1
ATOM 2237 N N . ALA B 1 11 ? 3.335 -7.394 35.221 1.00 16.94 7 ALA B N 1
ATOM 2238 C CA . ALA B 1 11 ? 2.451 -7.150 36.369 1.00 14.12 7 ALA B CA 1
ATOM 2239 C C . ALA B 1 11 ? 1.060 -6.882 35.851 1.00 12.56 7 ALA B C 1
ATOM 2240 O O . ALA B 1 11 ? 0.868 -5.977 35.056 1.00 10.64 7 ALA B O 1
ATOM 2242 N N . MET B 1 12 ? 0.083 -7.677 36.278 1.00 14.55 8 MET B N 1
ATOM 2243 C CA . MET B 1 12 ? -1.264 -7.569 35.725 1.00 11.04 8 MET B CA 1
ATOM 2244 C C . MET B 1 12 ? -2.276 -7.500 36.854 1.00 10.26 8 MET B C 1
ATOM 2245 O O . MET B 1 12 ? -2.091 -8.098 37.948 1.00 12.56 8 MET B O 1
ATOM 2250 N N . VAL B 1 13 ? -3.378 -6.814 36.601 1.00 8.22 9 VAL B N 1
ATOM 2251 C CA . VAL B 1 13 ? -4.527 -6.866 37.487 1.00 8.92 9 VAL B CA 1
ATOM 2252 C C . VAL B 1 13 ? -5.636 -7.560 36.696 1.00 9.98 9 VAL B C 1
ATOM 2253 O O . VAL B 1 13 ? -5.881 -7.238 35.532 1.00 13.02 9 VAL B O 1
ATOM 2257 N N . THR B 1 14 ? -6.341 -8.511 37.308 1.00 6.59 10 THR B N 1
ATOM 2258 C CA . THR B 1 14 ? -7.430 -9.189 36.559 1.00 6.57 10 THR B CA 1
ATOM 2259 C C . THR B 1 14 ? -8.735 -8.488 36.818 1.00 7.99 10 THR B C 1
ATOM 2260 O O . THR B 1 14 ? -9.176 -8.389 38.005 1.00 7.13 10 THR B O 1
ATOM 2264 N N . LEU B 1 15 ? -9.343 -7.961 35.757 1.00 5.67 11 LEU B N 1
ATOM 2265 C CA . LEU B 1 15 ? -10.598 -7.228 35.910 1.00 5.27 11 LEU B CA 1
ATOM 2266 C C . LEU B 1 15 ? -11.702 -8.235 36.238 1.00 5.65 11 LEU B C 1
ATOM 2267 O O . LEU B 1 15 ? -11.522 -9.456 36.075 1.00 7.01 11 LEU B O 1
ATOM 2272 N N . SER B 1 16 ? -12.857 -7.732 36.636 1.00 5.98 12 SER B N 1
ATOM 2273 C CA . SER B 1 16 ? -13.964 -8.648 37.022 1.00 7.67 12 SER B CA 1
ATOM 2274 C C . SER B 1 16 ? -14.446 -9.555 35.902 1.00 6.48 12 SER B C 1
ATOM 2275 O O . SER B 1 16 ? -14.968 -10.656 36.189 1.00 7.04 12 SER B O 1
ATOM 2278 N N . ASN B 1 17 ? -14.208 -9.171 34.648 1.00 6.47 13 ASN B N 1
ATOM 2279 C CA . ASN B 1 17 ? -14.606 -10.019 33.517 1.00 7.22 13 ASN B CA 1
ATOM 2280 C C . ASN B 1 17 ? -13.473 -10.903 33.025 1.00 7.69 13 ASN B C 1
ATOM 2281 O O . ASN B 1 17 ? -13.597 -11.473 31.946 1.00 8.48 13 ASN B O 1
ATOM 2286 N N . GLY B 1 18 ? -12.400 -11.003 33.807 1.00 7.42 14 GLY B N 1
ATOM 2287 C CA . GLY B 1 18 ? -11.300 -11.897 33.462 1.00 8.11 14 GLY B CA 1
ATOM 2288 C C . GLY B 1 18 ? -10.227 -11.259 32.588 1.00 8.52 14 GLY B C 1
ATOM 2289 O O . GLY B 1 18 ? -9.173 -11.846 32.337 1.00 9.62 14 GLY B O 1
ATOM 2290 N N . VAL B 1 19 ? -10.469 -10.049 32.093 1.00 7.35 15 VAL B N 1
ATOM 2291 C CA . VAL B 1 19 ? -9.456 -9.421 31.238 1.00 7.32 15 VAL B CA 1
ATOM 2292 C C . VAL B 1 19 ? -8.250 -9.035 32.075 1.00 7.21 15 VAL B C 1
ATOM 2293 O O . VAL B 1 19 ? -8.395 -8.503 33.197 1.00 7.47 15 VAL B O 1
ATOM 2297 N N . LYS B 1 20 ? -7.062 -9.301 31.541 1.00 7.45 16 LYS B N 1
ATOM 2298 C CA . LYS B 1 20 ? -5.821 -8.950 32.258 1.00 9.23 16 LYS B CA 1
ATOM 2299 C C . LYS B 1 20 ? -5.363 -7.580 31.841 1.00 9.70 16 LYS B C 1
ATOM 2300 O O . LYS B 1 20 ? -5.040 -7.344 30.656 1.00 13.29 16 LYS B O 1
ATOM 2306 N N . MET B 1 21 ? -5.373 -6.649 32.781 1.00 6.02 17 MET B N 1
ATOM 2307 C CA . MET B 1 21 ? -4.971 -5.264 32.446 1.00 6.12 17 MET B CA 1
ATOM 2308 C C . MET B 1 21 ? -3.585 -5.018 33.075 1.00 6.14 17 MET B C 1
ATOM 2309 O O . MET B 1 21 ? -3.396 -5.246 34.272 1.00 7.90 17 MET B O 1
ATOM 2314 N N . PRO B 1 22 ? -2.620 -4.529 32.273 1.00 6.03 18 PRO B N 1
ATOM 2315 C CA . PRO B 1 22 ? -1.304 -4.327 32.882 1.00 7.43 18 PRO B CA 1
ATOM 2316 C C . PRO B 1 22 ? -1.412 -3.282 33.983 1.00 7.47 18 PRO B C 1
ATOM 2317 O O . PRO B 1 22 ? -2.029 -2.207 33.847 1.00 7.62 18 PRO B O 1
ATOM 2321 N N . GLN B 1 23 ? -0.799 -3.597 35.122 1.00 6.99 19 GLN B N 1
ATOM 2322 C CA . GLN B 1 23 ? -0.935 -2.758 36.301 1.00 6.45 19 GLN B CA 1
ATOM 2323 C C . GLN B 1 23 ? -0.228 -1.413 36.107 1.00 9.32 19 GLN B C 1
ATOM 2324 O O . GLN B 1 23 ? -0.554 -0.458 36.780 1.00 7.06 19 GLN B O 1
ATOM 2330 N N . PHE B 1 24 ? 0.753 -1.344 35.214 1.00 6.88 20 PHE B N 1
ATOM 2331 C CA . PHE B 1 24 ? 1.510 -0.131 35.014 1.00 6.96 20 PHE B CA 1
ATOM 2332 C C . PHE B 1 24 ? 1.337 0.318 33.558 1.00 6.54 20 PHE B C 1
ATOM 2333 O O . PHE B 1 24 ? 1.413 -0.507 32.644 1.00 10.36 20 PHE B O 1
ATOM 2341 N N . GLY B 1 25 ? 1.097 1.611 33.315 1.00 8.29 21 GLY B N 1
ATOM 2342 C CA . GLY B 1 25 ? 0.988 2.063 31.942 1.00 7.53 21 GLY B CA 1
ATOM 2343 C C . GLY B 1 25 ? 1.488 3.483 31.767 1.00 6.34 21 GLY B C 1
ATOM 2344 O O . GLY B 1 25 ? 1.820 4.150 32.751 1.00 8.65 21 GLY B O 1
ATOM 2345 N N . LEU B 1 26 ? 1.527 3.951 30.520 1.00 6.36 22 LEU B N 1
ATOM 2346 C CA . LEU B 1 26 ? 1.948 5.328 30.252 1.00 6.69 22 LEU B CA 1
ATOM 2347 C C . LEU B 1 26 ? 0.725 6.221 30.098 1.00 8.63 22 LEU B C 1
ATOM 2348 O O . LEU B 1 26 ? -0.133 5.903 29.271 1.00 7.93 22 LEU B O 1
ATOM 2353 N N . GLY B 1 27 ? 0.622 7.286 30.896 1.00 7.19 23 GLY B N 1
ATOM 2354 C CA . GLY B 1 27 ? -0.413 8.296 30.663 1.00 8.60 23 GLY B CA 1
ATOM 2355 C C . GLY B 1 27 ? 0.066 9.260 29.593 1.00 7.72 23 GLY B C 1
ATOM 2356 O O . GLY B 1 27 ? 1.234 9.685 29.595 1.00 10.07 23 GLY B O 1
ATOM 2357 N N . VAL B 1 28 ? -0.838 9.645 28.691 1.00 7.44 24 VAL B N 1
ATOM 2358 C CA . VAL B 1 28 ? -0.518 10.663 27.715 1.00 8.10 24 VAL B CA 1
ATOM 2359 C C . VAL B 1 28 ? -1.389 11.894 27.868 1.00 11.47 24 VAL B C 1
ATOM 2360 O O . VAL B 1 28 ? -1.409 12.768 27.026 1.00 10.92 24 VAL B O 1
ATOM 2364 N N . TRP B 1 29 ? -2.069 11.967 29.001 1.00 15.00 25 TRP B N 1
ATOM 2365 C CA . TRP B 1 29 ? -2.701 13.201 29.473 1.00 15.57 25 TRP B CA 1
ATOM 2366 C C . TRP B 1 29 ? -1.755 14.400 29.313 1.00 17.81 25 TRP B C 1
ATOM 2367 O O . TRP B 1 29 ? -0.611 14.368 29.778 1.00 16.87 25 TRP B O 1
ATOM 2378 N N . GLN B 1 30 ? -2.209 15.438 28.616 1.00 18.44 26 GLN B N 1
ATOM 2379 C CA . GLN B 1 30 ? -1.420 16.646 28.405 1.00 18.31 26 GLN B CA 1
ATOM 2380 C C . GLN B 1 30 ? -0.152 16.503 27.570 1.00 23.61 26 GLN B C 1
ATOM 2381 O O . GLN B 1 30 ? 0.652 17.434 27.505 1.00 24.60 26 GLN B O 1
ATOM 2387 N N . SER B 1 31 ? 0.048 15.353 26.937 1.00 15.79 27 SER B N 1
ATOM 2388 C CA A SER B 1 31 ? 1.157 15.234 26.009 0.66 18.41 27 SER B CA 1
ATOM 2389 C CA B SER B 1 31 ? 1.149 15.203 25.980 0.34 18.58 27 SER B CA 1
ATOM 2390 C C . SER B 1 31 ? 0.693 15.756 24.636 1.00 18.82 27 SER B C 1
ATOM 2391 O O . SER B 1 31 ? -0.372 15.355 24.141 1.00 18.78 27 SER B O 1
ATOM 2396 N N . PRO B 1 32 ? 1.459 16.675 24.040 1.00 14.47 28 PRO B N 1
ATOM 2397 C CA . PRO B 1 32 ? 1.049 17.296 22.760 1.00 15.08 28 PRO B CA 1
ATOM 2398 C C . PRO B 1 32 ? 0.851 16.305 21.609 1.00 21.69 28 PRO B C 1
ATOM 2399 O O . PRO B 1 32 ? 1.663 15.393 21.490 1.00 18.52 28 PRO B O 1
ATOM 2403 N N . ALA B 1 33 ? -0.156 16.512 20.756 1.00 21.01 29 ALA B N 1
ATOM 2404 C CA . ALA B 1 33 ? -0.310 15.709 19.543 1.00 23.14 29 ALA B CA 1
ATOM 2405 C C . ALA B 1 33 ? 0.926 15.834 18.656 1.00 23.33 29 ALA B C 1
ATOM 2406 O O . ALA B 1 33 ? 1.598 16.864 18.656 1.00 22.76 29 ALA B O 1
ATOM 2408 N N . GLY B 1 34 ? 1.253 14.762 17.938 1.00 20.61 30 GLY B N 1
ATOM 2409 C CA . GLY B 1 34 ? 2.341 14.775 16.964 1.00 15.49 30 GLY B CA 1
ATOM 2410 C C . GLY B 1 34 ? 3.573 14.072 17.511 1.00 18.86 30 GLY B C 1
ATOM 2411 O O . GLY B 1 34 ? 3.455 13.134 18.317 1.00 19.52 30 GLY B O 1
ATOM 2412 N N . GLU B 1 35 ? 4.757 14.539 17.130 1.00 19.81 31 GLU B N 1
ATOM 2413 C CA . GLU B 1 35 ? 5.983 13.807 17.478 1.00 18.61 31 GLU B CA 1
ATOM 2414 C C . GLU B 1 35 ? 6.164 13.571 18.974 1.00 18.75 31 GLU B C 1
ATOM 2415 O O . GLU B 1 35 ? 6.672 12.543 19.377 1.00 17.24 31 GLU B O 1
ATOM 2417 N N . VAL B 1 36 ? 5.796 14.536 19.803 1.00 17.10 32 VAL B N 1
ATOM 2418 C CA . VAL B 1 36 ? 6.045 14.365 21.232 1.00 16.22 32 VAL B CA 1
ATOM 2419 C C . VAL B 1 36 ? 5.280 13.170 21.780 1.00 14.47 32 VAL B C 1
ATOM 2420 O O . VAL B 1 36 ? 5.831 12.312 22.500 1.00 13.49 32 VAL B O 1
ATOM 2424 N N . THR B 1 37 ? 3.999 13.061 21.434 1.00 12.32 33 THR B N 1
ATOM 2425 C CA . THR B 1 37 ? 3.224 11.902 21.858 1.00 11.04 33 THR B CA 1
ATOM 2426 C C . THR B 1 37 ? 3.681 10.621 21.154 1.00 11.24 33 THR B C 1
ATOM 2427 O O . THR B 1 37 ? 3.764 9.560 21.801 1.00 13.97 33 THR B O 1
ATOM 2431 N N . GLU B 1 38 ? 3.970 10.699 19.860 1.00 14.15 34 GLU B N 1
ATOM 2432 C CA . GLU B 1 38 ? 4.417 9.509 19.151 1.00 12.75 34 GLU B CA 1
ATOM 2433 C C . GLU B 1 38 ? 5.679 8.939 19.806 1.00 12.72 34 GLU B C 1
ATOM 2434 O O . GLU B 1 38 ? 5.755 7.730 20.060 1.00 15.17 34 GLU B O 1
ATOM 2440 N N . ASN B 1 39 ? 6.640 9.809 20.119 1.00 12.47 35 ASN B N 1
ATOM 2441 C CA . ASN B 1 39 ? 7.890 9.356 20.714 1.00 15.88 35 ASN B CA 1
ATOM 2442 C C . ASN B 1 39 ? 7.680 8.817 22.112 1.00 13.00 35 ASN B C 1
ATOM 2443 O O . ASN B 1 39 ? 8.249 7.802 22.480 1.00 13.14 35 ASN B O 1
ATOM 2448 N N . ALA B 1 40 ? 6.881 9.507 22.912 1.00 12.42 36 ALA B N 1
ATOM 2449 C CA . ALA B 1 40 ? 6.637 9.006 24.264 1.00 11.12 36 ALA B CA 1
ATOM 2450 C C . ALA B 1 40 ? 6.052 7.594 24.246 1.00 11.56 36 ALA B C 1
ATOM 2451 O O . ALA B 1 40 ? 6.486 6.718 25.008 1.00 11.12 36 ALA B O 1
ATOM 2453 N N . VAL B 1 41 ? 5.048 7.363 23.406 1.00 9.98 37 VAL B N 1
ATOM 2454 C CA . VAL B 1 41 ? 4.448 6.042 23.267 1.00 9.48 37 VAL B CA 1
ATOM 2455 C C . VAL B 1 41 ? 5.443 5.003 22.750 1.00 10.25 37 VAL B C 1
ATOM 2456 O O . VAL B 1 41 ? 5.537 3.906 23.347 1.00 11.38 37 VAL B O 1
ATOM 2460 N N . LYS B 1 42 ? 6.227 5.360 21.733 1.00 12.03 38 LYS B N 1
ATOM 2461 C CA . LYS B 1 42 ? 7.236 4.439 21.180 1.00 12.76 38 LYS B CA 1
ATOM 2462 C C . LYS B 1 42 ? 8.260 4.077 22.246 1.00 15.39 38 LYS B C 1
ATOM 2463 O O . LYS B 1 42 ? 8.563 2.893 22.446 1.00 16.01 38 LYS B O 1
ATOM 2469 N N . TRP B 1 43 ? 8.769 5.081 22.960 1.00 12.23 39 TRP B N 1
ATOM 2470 C CA . TRP B 1 43 ? 9.792 4.830 23.966 1.00 12.55 39 TRP B CA 1
ATOM 2471 C C . TRP B 1 43 ? 9.251 3.982 25.122 1.00 11.89 39 TRP B C 1
ATOM 2472 O O . TRP B 1 43 ? 9.955 3.126 25.644 1.00 13.88 39 TRP B O 1
ATOM 2483 N N . ALA B 1 44 ? 8.018 4.243 25.533 1.00 10.79 40 ALA B N 1
ATOM 2484 C CA . ALA B 1 44 ? 7.409 3.426 26.589 1.00 10.20 40 ALA B CA 1
ATOM 2485 C C . ALA B 1 44 ? 7.278 1.983 26.136 1.00 10.57 40 ALA B C 1
ATOM 2486 O O . ALA B 1 44 ? 7.635 1.058 26.866 1.00 11.74 40 ALA B O 1
ATOM 2488 N N . LEU B 1 45 ? 6.761 1.771 24.933 1.00 10.69 41 LEU B N 1
ATOM 2489 C CA . LEU B 1 45 ? 6.586 0.376 24.465 1.00 13.58 41 LEU B CA 1
ATOM 2490 C C . LEU B 1 45 ? 7.933 -0.317 24.329 1.00 14.05 41 LEU B C 1
ATOM 2491 O O . LEU B 1 45 ? 8.083 -1.511 24.668 1.00 16.85 41 LEU B O 1
ATOM 2496 N N . CYS B 1 46 ? 8.928 0.421 23.855 1.00 13.75 42 CYS B N 1
ATOM 2497 C CA . CYS B 1 46 ? 10.229 -0.184 23.644 1.00 21.17 42 CYS B CA 1
ATOM 2498 C C . CYS B 1 46 ? 10.893 -0.510 24.984 1.00 20.36 42 CYS B C 1
ATOM 2499 O O . CYS B 1 46 ? 11.737 -1.408 25.070 1.00 20.66 42 CYS B O 1
ATOM 2502 N N . ALA B 1 47 ? 10.498 0.204 26.031 1.00 15.43 43 ALA B N 1
ATOM 2503 C CA . ALA B 1 47 ? 10.989 -0.072 27.388 1.00 18.25 43 ALA B CA 1
ATOM 2504 C C . ALA B 1 47 ? 10.228 -1.177 28.097 1.00 19.21 43 ALA B C 1
ATOM 2505 O O . ALA B 1 47 ? 10.566 -1.514 29.230 1.00 21.71 43 ALA B O 1
ATOM 2507 N N . GLY B 1 48 ? 9.178 -1.701 27.465 1.00 13.08 44 GLY B N 1
ATOM 2508 C CA . GLY B 1 48 ? 8.432 -2.798 28.038 1.00 12.74 44 GLY B CA 1
ATOM 2509 C C . GLY B 1 48 ? 7.056 -2.440 28.569 1.00 13.11 44 GLY B C 1
ATOM 2510 O O . GLY B 1 48 ? 6.317 -3.320 29.034 1.00 12.32 44 GLY B O 1
ATOM 2511 N N . TYR B 1 49 ? 6.670 -1.167 28.536 1.00 10.91 45 TYR B N 1
ATOM 2512 C CA . TYR B 1 49 ? 5.302 -0.868 28.869 1.00 9.91 45 TYR B CA 1
ATOM 2513 C C . TYR B 1 49 ? 4.396 -1.582 27.882 1.00 9.99 45 TYR B C 1
ATOM 2514 O O . TYR B 1 49 ? 4.738 -1.734 26.693 1.00 11.74 45 TYR B O 1
ATOM 2523 N N . ARG B 1 50 ? 3.243 -2.021 28.364 1.00 9.36 46 ARG B N 1
ATOM 2524 C CA . ARG B 1 50 ? 2.266 -2.729 27.503 1.00 10.70 46 ARG B CA 1
ATOM 2525 C C . ARG B 1 50 ? 0.868 -2.137 27.689 1.00 11.42 46 ARG B C 1
ATOM 2526 O O . ARG B 1 50 ? -0.158 -2.797 27.449 1.00 9.14 46 ARG B O 1
ATOM 2534 N N . HIS B 1 51 ? 0.815 -0.869 28.122 1.00 8.18 47 HIS B N 1
ATOM 2535 C CA . HIS B 1 51 ? -0.464 -0.216 28.438 1.00 9.32 47 HIS B CA 1
ATOM 2536 C C . HIS B 1 51 ? -0.292 1.270 28.195 1.00 8.99 47 HIS B C 1
ATOM 2537 O O . HIS B 1 51 ? 0.644 1.871 28.725 1.00 7.94 47 HIS B O 1
ATOM 2544 N N . ILE B 1 52 ? -1.161 1.849 27.358 1.00 6.89 48 ILE B N 1
ATOM 2545 C CA . ILE B 1 52 ? -1.165 3.287 27.113 1.00 6.75 48 ILE B CA 1
ATOM 2546 C C . ILE B 1 52 ? -2.554 3.801 27.448 1.00 6.60 48 ILE B C 1
ATOM 2547 O O . ILE B 1 52 ? -3.573 3.221 27.028 1.00 7.56 48 ILE B O 1
ATOM 2552 N N . ASP B 1 53 ? -2.603 4.902 28.192 1.00 5.72 49 ASP B N 1
ATOM 2553 C CA . ASP B 1 53 ? -3.867 5.544 28.560 1.00 5.21 49 ASP B CA 1
ATOM 2554 C C . ASP B 1 53 ? -3.997 6.901 27.877 1.00 5.99 49 ASP B C 1
ATOM 2555 O O . ASP B 1 53 ? -3.182 7.773 28.110 1.00 6.61 49 ASP B O 1
ATOM 2560 N N . THR B 1 54 ? -5.020 7.066 27.043 1.00 5.79 50 THR B N 1
ATOM 2561 C CA . THR B 1 54 ? -5.311 8.316 26.360 1.00 5.70 50 THR B CA 1
ATOM 2562 C C . THR B 1 54 ? -6.773 8.732 26.569 1.00 6.06 50 THR B C 1
ATOM 2563 O O . THR B 1 54 ? -7.467 8.148 27.381 1.00 5.22 50 THR B O 1
ATOM 2567 N N . ALA B 1 55 ? -7.234 9.732 25.831 1.00 7.14 51 ALA B N 1
ATOM 2568 C CA . ALA B 1 55 ? -8.628 10.188 25.953 1.00 8.57 51 ALA B CA 1
ATOM 2569 C C . ALA B 1 55 ? -8.908 11.011 24.727 1.00 8.76 51 ALA B C 1
ATOM 2570 O O . ALA B 1 55 ? -8.033 11.678 24.190 1.00 8.99 51 ALA B O 1
ATOM 2572 N N . ALA B 1 56 ? -10.153 11.032 24.303 1.00 7.06 52 ALA B N 1
ATOM 2573 C CA . ALA B 1 56 ? -10.518 11.910 23.200 1.00 8.95 52 ALA B CA 1
ATOM 2574 C C . ALA B 1 56 ? -10.154 13.375 23.410 1.00 8.04 52 ALA B C 1
ATOM 2575 O O . ALA B 1 56 ? -9.712 14.077 22.482 1.00 9.70 52 ALA B O 1
ATOM 2577 N N . ILE B 1 57 ? -10.357 13.863 24.625 1.00 8.43 53 ILE B N 1
ATOM 2578 C CA . ILE B 1 57 ? -10.134 15.278 24.886 1.00 8.00 53 ILE B CA 1
ATOM 2579 C C . ILE B 1 57 ? -8.635 15.643 24.871 1.00 10.06 53 ILE B C 1
ATOM 2580 O O . ILE B 1 57 ? -8.299 16.829 24.770 1.00 12.29 53 ILE B O 1
ATOM 2585 N N . TYR B 1 58 ? -7.752 14.649 24.934 1.00 7.98 54 TYR B N 1
ATOM 2586 C CA . TYR B 1 58 ? -6.298 14.944 24.857 1.00 7.05 54 TYR B CA 1
ATOM 2587 C C . TYR B 1 58 ? -5.912 15.225 23.417 1.00 11.92 54 TYR B C 1
ATOM 2588 O O . TYR B 1 58 ? -4.779 15.758 23.148 1.00 13.01 54 TYR B O 1
ATOM 2597 N N . LYS B 1 59 ? -6.809 14.895 22.468 1.00 12.60 55 LYS B N 1
ATOM 2598 C CA . LYS B 1 59 ? -6.563 15.158 21.045 1.00 15.14 55 LYS B CA 1
ATOM 2599 C C . LYS B 1 59 ? -5.266 14.561 20.497 1.00 12.17 55 LYS B C 1
ATOM 2600 O O . LYS B 1 59 ? -4.673 15.107 19.545 1.00 17.33 55 LYS B O 1
ATOM 2606 N N . ASN B 1 60 ? -4.833 13.449 21.078 1.00 11.46 56 ASN B N 1
ATOM 2607 C CA . ASN B 1 60 ? -3.584 12.841 20.621 1.00 12.50 56 ASN B CA 1
ATOM 2608 C C . ASN B 1 60 ? -3.760 11.343 20.343 1.00 13.56 56 ASN B C 1
ATOM 2609 O O . ASN B 1 60 ? -2.762 10.603 20.294 1.00 14.74 56 ASN B O 1
ATOM 2614 N N . GLU B 1 61 ? -5.011 10.884 20.185 1.00 10.99 57 GLU B N 1
ATOM 2615 C CA . GLU B 1 61 ? -5.211 9.466 19.855 1.00 10.39 57 GLU B CA 1
ATOM 2616 C C . GLU B 1 61 ? -4.557 9.031 18.548 1.00 10.08 57 GLU B C 1
ATOM 2617 O O . GLU B 1 61 ? -4.097 7.886 18.464 1.00 10.80 57 GLU B O 1
ATOM 2623 N N . GLU B 1 62 ? -4.527 9.877 17.508 1.00 11.50 58 GLU B N 1
ATOM 2624 C CA . GLU B 1 62 ? -3.861 9.508 16.250 1.00 13.56 58 GLU B CA 1
ATOM 2625 C C . GLU B 1 62 ? -2.355 9.305 16.503 1.00 13.94 58 GLU B C 1
ATOM 2626 O O . GLU B 1 62 ? -1.752 8.411 15.940 1.00 14.44 58 GLU B O 1
ATOM 2632 N N . SER B 1 63 ? -1.766 10.142 17.349 1.00 13.19 59 SER B N 1
ATOM 2633 C CA . SER B 1 63 ? -0.357 9.987 17.712 1.00 12.94 59 SER B CA 1
ATOM 2634 C C . SER B 1 63 ? -0.061 8.739 18.539 1.00 11.51 59 SER B C 1
ATOM 2635 O O . SER B 1 63 ? 1.001 8.145 18.384 1.00 14.14 59 SER B O 1
ATOM 2638 N N . VAL B 1 64 ? -0.958 8.364 19.450 1.00 11.91 60 VAL B N 1
ATOM 2639 C CA . VAL B 1 64 ? -0.821 7.108 20.158 1.00 11.38 60 VAL B CA 1
ATOM 2640 C C . VAL B 1 64 ? -0.832 5.961 19.178 1.00 13.68 60 VAL B C 1
ATOM 2641 O O . VAL B 1 64 ? 0.030 5.082 19.240 1.00 13.44 60 VAL B O 1
ATOM 2645 N N . GLY B 1 65 ? -1.773 5.946 18.231 1.00 11.41 61 GLY B N 1
ATOM 2646 C CA . GLY B 1 65 ? -1.705 4.842 17.272 1.00 12.09 61 GLY B CA 1
ATOM 2647 C C . GLY B 1 65 ? -0.423 4.822 16.448 1.00 13.16 61 GLY B C 1
ATOM 2648 O O . GLY B 1 65 ? 0.137 3.746 16.152 1.00 13.80 61 GLY B O 1
ATOM 2649 N N . ALA B 1 66 ? 0.062 6.000 16.057 1.00 13.46 62 ALA B N 1
ATOM 2650 C CA . ALA B 1 66 ? 1.261 6.076 15.239 1.00 14.63 62 ALA B CA 1
ATOM 2651 C C . ALA B 1 66 ? 2.459 5.570 16.018 1.00 14.59 62 ALA B C 1
ATOM 2652 O O . ALA B 1 66 ? 3.345 4.882 15.447 1.00 17.48 62 ALA B O 1
ATOM 2654 N N . GLY B 1 67 ? 2.505 5.919 17.295 1.00 13.73 63 GLY B N 1
ATOM 2655 C CA . GLY B 1 67 ? 3.618 5.501 18.147 1.00 15.18 63 GLY B CA 1
ATOM 2656 C C . GLY B 1 67 ? 3.582 3.998 18.370 1.00 18.06 63 GLY B C 1
ATOM 2657 O O . GLY B 1 67 ? 4.635 3.336 18.372 1.00 21.27 63 GLY B O 1
ATOM 2658 N N . LEU B 1 68 ? 2.374 3.449 18.509 1.00 15.51 64 LEU B N 1
ATOM 2659 C CA . LEU B 1 68 ? 2.192 1.995 18.607 1.00 14.00 64 LEU B CA 1
ATOM 2660 C C . LEU B 1 68 ? 2.714 1.315 17.357 1.00 20.86 64 LEU B C 1
ATOM 2661 O O . LEU B 1 68 ? 3.485 0.336 17.445 1.00 19.69 64 LEU B O 1
ATOM 2666 N N . ARG B 1 69 ? 2.288 1.812 16.197 1.00 18.69 65 ARG B N 1
ATOM 2667 C CA . ARG B 1 69 ? 2.745 1.238 14.933 1.00 20.38 65 ARG B CA 1
ATOM 2668 C C . ARG B 1 69 ? 4.256 1.357 14.796 1.00 21.40 65 ARG B C 1
ATOM 2669 O O . ARG B 1 69 ? 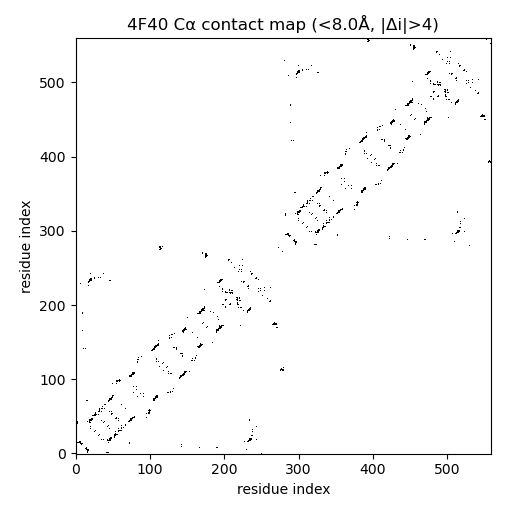4.915 0.409 14.378 1.00 21.10 65 ARG B O 1
ATOM 2677 N N . ALA B 1 70 ? 4.818 2.494 15.194 1.00 21.57 66 ALA B N 1
ATOM 2678 C CA . ALA B 1 70 ? 6.266 2.702 15.058 1.00 22.50 66 ALA B CA 1
ATOM 2679 C C . ALA B 1 70 ? 7.089 1.801 15.975 1.00 25.25 66 ALA B C 1
ATOM 2680 O O . ALA B 1 70 ? 8.259 1.537 15.692 1.00 25.84 66 ALA B O 1
ATOM 2682 N N . SER B 1 71 ? 6.497 1.339 17.075 1.00 22.32 67 SER B N 1
ATOM 2683 C CA . SER B 1 71 ? 7.235 0.531 18.050 1.00 20.35 67 SER B CA 1
ATOM 2684 C C . SER B 1 71 ? 7.520 -0.882 17.553 1.00 21.27 67 SER B C 1
ATOM 2685 O O . SER B 1 71 ? 8.425 -1.555 18.077 1.00 19.83 67 SER B O 1
ATOM 2688 N N . GLY B 1 72 ? 6.715 -1.362 16.606 1.00 18.48 68 GLY B N 1
ATOM 2689 C CA . GLY B 1 72 ? 6.821 -2.744 16.157 1.00 21.67 68 GLY B CA 1
ATOM 2690 C C . GLY B 1 72 ? 6.133 -3.743 17.078 1.00 22.52 68 GLY B C 1
ATOM 2691 O O . GLY B 1 72 ? 5.997 -4.913 16.742 1.00 23.27 68 GLY B O 1
ATOM 2692 N N . VAL B 1 73 ? 5.679 -3.295 18.241 1.00 20.10 69 VAL B N 1
ATOM 2693 C CA . VAL B 1 73 ? 5.049 -4.225 19.183 1.00 15.99 69 VAL B CA 1
ATOM 2694 C C . VAL B 1 73 ? 3.658 -4.631 18.673 1.00 22.02 69 VAL B C 1
ATOM 2695 O O . VAL B 1 73 ? 2.860 -3.772 18.277 1.00 22.51 69 VAL B O 1
ATOM 2699 N N . PRO B 1 74 ? 3.364 -5.942 18.668 1.00 19.29 70 PRO B N 1
ATOM 2700 C CA . PRO B 1 74 ? 2.069 -6.308 18.081 1.00 20.07 70 PRO B CA 1
ATOM 2701 C C . PRO B 1 74 ? 0.944 -5.686 18.877 1.00 18.56 70 PRO B C 1
ATOM 2702 O O . PRO B 1 74 ? 1.003 -5.668 20.115 1.00 17.02 70 PRO B O 1
ATOM 2706 N N . ARG B 1 75 ? -0.056 -5.156 18.178 1.00 20.05 71 ARG B N 1
ATOM 2707 C CA . ARG B 1 75 ? -1.155 -4.480 18.851 1.00 18.06 71 ARG B CA 1
ATOM 2708 C C . ARG B 1 75 ? -1.844 -5.366 19.885 1.00 12.68 71 ARG B C 1
ATOM 2709 O O . ARG B 1 75 ? -2.225 -4.873 20.961 1.00 11.80 71 ARG B O 1
ATOM 2717 N N . GLU B 1 76 ? -1.986 -6.648 19.589 1.00 15.19 72 GLU B N 1
ATOM 2718 C CA . GLU B 1 76 ? -2.635 -7.562 20.532 1.00 14.04 72 GLU B CA 1
ATOM 2719 C C . GLU B 1 76 ? -1.858 -7.782 21.826 1.00 16.67 72 GLU B C 1
ATOM 2720 O O . GLU B 1 76 ? -2.415 -8.290 22.798 1.00 19.41 72 GLU B O 1
ATOM 2722 N N . ASP B 1 77 ? -0.593 -7.351 21.880 1.00 14.41 73 ASP B N 1
ATOM 2723 C CA . ASP B 1 77 ? 0.177 -7.391 23.127 1.00 12.54 73 ASP B CA 1
ATOM 2724 C C . ASP B 1 77 ? 0.050 -6.095 23.941 1.00 11.38 73 ASP B C 1
ATOM 2725 O O . ASP B 1 77 ? 0.638 -5.997 25.038 1.00 14.25 73 ASP B O 1
ATOM 2730 N N . VAL B 1 78 ? -0.670 -5.099 23.423 1.00 10.98 74 VAL B N 1
ATOM 2731 C CA . VAL B 1 78 ? -0.755 -3.793 24.098 1.00 10.03 74 VAL B CA 1
ATOM 2732 C C . VAL B 1 78 ? -2.179 -3.509 24.544 1.00 9.73 74 VAL B C 1
ATOM 2733 O O . VAL B 1 78 ? -3.143 -3.827 23.829 1.00 10.60 74 VAL B O 1
ATOM 2737 N N . PHE B 1 79 ? -2.318 -2.912 25.721 1.00 8.39 75 PHE B N 1
ATOM 2738 C CA . PHE B 1 79 ? -3.630 -2.560 26.268 1.00 8.08 75 PHE B CA 1
ATOM 2739 C C . PHE B 1 79 ? -3.847 -1.073 26.046 1.00 8.46 75 PHE B C 1
ATOM 2740 O O . PHE B 1 79 ? -3.075 -0.259 26.538 1.00 9.04 75 PHE B O 1
ATOM 2748 N N . ILE B 1 80 ? -4.891 -0.710 25.303 1.00 7.76 76 ILE B N 1
ATOM 2749 C CA A ILE B 1 80 ? -5.160 0.689 24.997 0.42 8.26 76 ILE B CA 1
ATOM 2750 C CA B ILE B 1 80 ? -5.150 0.697 25.011 0.58 6.91 76 ILE B CA 1
ATOM 2751 C C . ILE B 1 80 ? -6.433 1.130 25.681 1.00 9.19 76 ILE B C 1
ATOM 2752 O O . ILE B 1 80 ? -7.515 0.548 25.444 1.00 8.35 76 ILE B O 1
ATOM 2761 N N . THR B 1 81 ? -6.329 2.170 26.490 1.00 5.76 77 THR B N 1
ATOM 2762 C CA . THR B 1 81 ? -7.494 2.766 27.140 1.00 6.11 77 THR B CA 1
ATOM 2763 C C . THR B 1 81 ? -7.773 4.109 26.510 1.00 8.72 77 THR B C 1
ATOM 2764 O O . THR B 1 81 ? -6.883 4.926 26.306 1.00 6.05 77 THR B O 1
ATOM 2768 N N . THR B 1 82 ? -9.025 4.393 26.230 1.00 5.19 78 THR B N 1
ATOM 2769 C CA . THR B 1 82 ? -9.367 5.791 25.940 1.00 5.20 78 THR B CA 1
ATOM 2770 C C . THR B 1 82 ? -10.725 6.116 26.593 1.00 5.93 78 THR B C 1
ATOM 2771 O O . THR B 1 82 ? -11.252 5.296 27.330 1.00 6.25 78 THR B O 1
ATOM 2775 N N . LYS B 1 83 ? -11.221 7.332 26.393 1.00 5.57 79 LYS B N 1
ATOM 2776 C CA . LYS B 1 83 ? -12.301 7.895 27.231 1.00 5.03 79 LYS B CA 1
ATOM 2777 C C . LYS B 1 83 ? -13.251 8.760 26.435 1.00 6.02 79 LYS B C 1
ATOM 2778 O O . LYS B 1 83 ? -12.844 9.532 25.528 1.00 7.16 79 LYS B O 1
ATOM 2784 N N . LEU B 1 84 ? -14.529 8.630 26.785 1.00 5.44 80 LEU B N 1
ATOM 2785 C CA . LEU B 1 84 ? -15.628 9.436 26.258 1.00 5.27 80 LEU B CA 1
ATOM 2786 C C . LEU B 1 84 ? -15.635 10.812 26.901 1.00 6.73 80 LEU B C 1
ATOM 2787 O O . LEU B 1 84 ? -15.695 10.929 28.139 1.00 5.73 80 LEU B O 1
ATOM 2792 N N . TRP B 1 85 ? -15.609 11.861 26.078 1.00 6.26 81 TRP B N 1
ATOM 2793 C CA . TRP B 1 85 ? -15.554 13.209 26.640 1.00 6.07 81 TRP B CA 1
ATOM 2794 C C . TRP B 1 85 ? -16.940 13.712 27.059 1.00 5.93 81 TRP B C 1
ATOM 2795 O O . TRP B 1 85 ? -17.973 13.257 26.526 1.00 6.46 81 TRP B O 1
ATOM 2806 N N . ASN B 1 86 ? -16.966 14.627 28.029 1.00 6.05 82 ASN B N 1
ATOM 2807 C CA . ASN B 1 86 ? -18.206 14.999 28.716 1.00 8.63 82 ASN B CA 1
ATOM 2808 C C . ASN B 1 86 ? -19.308 15.522 27.811 1.00 8.29 82 ASN B C 1
ATOM 2809 O O . ASN B 1 86 ? -20.502 15.261 28.049 1.00 8.82 82 ASN B O 1
ATOM 2814 N N . THR B 1 87 ? -18.916 16.284 26.800 1.00 7.16 83 THR B N 1
ATOM 2815 C CA . THR B 1 87 ? -19.887 16.882 25.889 1.00 7.93 83 THR B CA 1
ATOM 2816 C C . THR B 1 87 ? -20.560 15.863 24.969 1.00 8.60 83 THR B C 1
ATOM 2817 O O . THR B 1 87 ? -21.512 16.216 24.254 1.00 10.08 83 THR B O 1
ATOM 2821 N N . GLU B 1 88 ? -20.032 14.639 24.945 1.00 8.60 84 GLU B N 1
ATOM 2822 C CA . GLU B 1 88 ? -20.533 13.608 24.051 1.00 9.20 84 GLU B CA 1
ATOM 2823 C C . GLU B 1 88 ? -21.396 12.581 24.750 1.00 8.51 84 GLU B C 1
ATOM 2824 O O . GLU B 1 88 ? -21.762 11.540 24.160 1.00 9.46 84 GLU B O 1
ATOM 2830 N N . GLN B 1 89 ? -21.700 12.820 26.021 1.00 7.74 85 GLN B N 1
ATOM 2831 C CA . GLN B 1 89 ? -22.521 11.849 26.747 1.00 7.00 85 GLN B CA 1
ATOM 2832 C C . GLN B 1 89 ? -23.924 11.840 26.178 1.00 8.35 85 GLN B C 1
ATOM 2833 O O . GLN B 1 89 ? -24.335 12.770 25.512 1.00 11.68 85 GLN B O 1
ATOM 2839 N N . GLY B 1 90 ? -24.645 10.765 26.451 1.00 8.63 86 GLY B N 1
ATOM 2840 C CA . GLY B 1 90 ? -25.920 10.505 25.785 1.00 9.91 86 GLY B CA 1
ATOM 2841 C C . GLY B 1 90 ? -25.727 9.287 24.891 1.00 9.47 86 GLY B C 1
ATOM 2842 O O . GLY B 1 90 ? -24.614 8.990 24.460 1.00 9.33 86 GLY B O 1
ATOM 2843 N N . TYR B 1 91 ? -26.793 8.548 24.602 1.00 8.92 87 TYR B N 1
ATOM 2844 C CA . TYR B 1 91 ? -26.588 7.214 24.051 1.00 9.28 87 TYR B CA 1
ATOM 2845 C C . TYR B 1 91 ? -26.040 7.264 22.616 1.00 9.49 87 TYR B C 1
ATOM 2846 O O . TYR B 1 91 ? -25.022 6.636 22.322 1.00 9.07 87 TYR B O 1
ATOM 2855 N N . GLU B 1 92 ? -26.713 7.989 21.724 1.00 10.14 88 GLU B N 1
ATOM 2856 C CA . GLU B 1 92 ? -26.281 7.976 20.325 1.00 10.71 88 GLU B CA 1
ATOM 2857 C C . GLU B 1 92 ? -24.907 8.651 20.176 1.00 10.32 88 GLU B C 1
ATOM 2858 O O . GLU B 1 92 ? -24.045 8.181 19.407 1.00 10.41 88 GLU B O 1
ATOM 2864 N N . SER B 1 93 ? -24.676 9.722 20.927 1.00 9.94 89 SER B N 1
ATOM 2865 C CA . SER B 1 93 ? -23.427 10.462 20.747 1.00 9.71 89 SER B CA 1
ATOM 2866 C C . SER B 1 93 ? -22.263 9.671 21.336 1.00 8.90 89 SER B C 1
ATOM 2867 O O . SER B 1 93 ? -21.109 9.842 20.911 1.00 9.04 89 SER B O 1
ATOM 2870 N N . THR B 1 94 ? -22.553 8.793 22.306 1.00 8.38 90 THR B N 1
ATOM 2871 C CA . THR B 1 94 ? -21.527 7.934 22.900 1.00 7.71 90 THR B CA 1
ATOM 2872 C C . THR B 1 94 ? -21.106 6.884 21.877 1.00 9.68 90 THR B C 1
ATOM 2873 O O . THR B 1 94 ? -19.888 6.631 21.699 1.00 8.23 90 THR B O 1
ATOM 2877 N N . LEU B 1 95 ? -22.067 6.246 21.206 1.00 8.75 91 LEU B N 1
ATOM 2878 C CA . LEU B 1 95 ? -21.655 5.319 20.158 1.00 9.13 91 LEU B CA 1
ATOM 2879 C C . LEU B 1 95 ? -20.786 6.024 19.106 1.00 9.54 91 LEU B C 1
ATOM 2880 O O . LEU B 1 95 ? -19.800 5.454 18.637 1.00 11.37 91 LEU B O 1
ATOM 2885 N N . ALA B 1 96 ? -21.161 7.245 18.728 1.00 9.91 92 ALA B N 1
ATOM 2886 C CA . ALA B 1 96 ? -20.442 7.995 17.687 1.00 10.94 92 ALA B CA 1
ATOM 2887 C C . ALA B 1 96 ? -19.033 8.365 18.163 1.00 11.21 92 ALA B C 1
ATOM 2888 O O . ALA B 1 96 ? -18.078 8.294 17.390 1.00 10.23 92 ALA B O 1
ATOM 2890 N N . ALA B 1 97 ? -18.904 8.703 19.430 1.00 9.93 93 ALA B N 1
ATOM 2891 C CA . ALA B 1 97 ? -17.616 9.162 19.959 1.00 8.57 93 ALA B CA 1
ATOM 2892 C C . ALA B 1 97 ? -16.681 7.976 20.050 1.00 9.01 93 ALA B C 1
ATOM 2893 O O . ALA B 1 97 ? -15.468 8.132 19.803 1.00 8.32 93 ALA B O 1
ATOM 2895 N N . PHE B 1 98 ? -17.214 6.796 20.412 1.00 8.35 94 PHE B N 1
ATOM 2896 C CA . PHE B 1 98 ? -16.392 5.594 20.433 1.00 8.25 94 PHE B CA 1
ATOM 2897 C C . PHE B 1 98 ? -15.832 5.317 19.034 1.00 9.26 94 PHE B C 1
ATOM 2898 O O . PHE B 1 98 ? -14.625 5.006 18.883 1.00 9.68 94 PHE B O 1
ATOM 2906 N N . GLU B 1 99 ? -16.693 5.381 18.022 1.00 9.55 95 GLU B N 1
ATOM 2907 C CA . GLU B 1 99 ? -16.241 5.110 16.672 1.00 10.46 95 GLU B CA 1
ATOM 2908 C C . GLU B 1 99 ? -15.153 6.078 16.222 1.00 12.03 95 GLU B C 1
ATOM 2909 O O . GLU B 1 99 ? -14.175 5.672 15.550 1.00 12.66 95 GLU B O 1
ATOM 2915 N N . GLU B 1 100 ? -15.308 7.346 16.619 1.00 12.32 96 GLU B N 1
ATOM 2916 C CA . GLU B 1 100 ? -14.336 8.397 16.307 1.00 13.73 96 GLU B CA 1
ATOM 2917 C C . GLU B 1 100 ? -12.995 8.065 16.974 1.00 12.48 96 GLU B C 1
ATOM 2918 O O . GLU B 1 100 ? -11.944 8.129 16.325 1.00 12.68 96 GLU B O 1
ATOM 2924 N N . SER B 1 101 ? -13.019 7.672 18.249 1.00 9.19 97 SER B N 1
ATOM 2925 C CA . SER B 1 101 ? -11.754 7.290 18.909 1.00 9.53 97 SER B CA 1
ATOM 2926 C C . SER B 1 101 ? -11.102 6.079 18.259 1.00 9.23 97 SER B C 1
ATOM 2927 O O . SER B 1 101 ? -9.868 6.029 18.108 1.00 10.29 97 SER B O 1
ATOM 2930 N N . ARG B 1 102 ? -11.912 5.070 17.920 1.00 9.73 98 ARG B N 1
ATOM 2931 C CA . ARG B 1 102 ? -11.392 3.855 17.324 1.00 11.57 98 ARG B CA 1
ATOM 2932 C C . ARG B 1 102 ? -10.730 4.184 15.981 1.00 11.02 98 ARG B C 1
ATOM 2933 O O . ARG B 1 102 ? -9.635 3.679 15.662 1.00 14.72 98 ARG B O 1
ATOM 2941 N N . GLN B 1 103 ? -11.377 5.032 15.190 1.00 11.53 99 GLN B N 1
ATOM 2942 C CA . GLN B 1 103 ? -10.828 5.379 13.897 1.00 15.67 99 GLN B CA 1
ATOM 2943 C C . GLN B 1 103 ? -9.504 6.150 14.093 1.00 14.17 99 GLN B C 1
ATOM 2944 O O . GLN B 1 103 ? -8.519 5.876 13.384 1.00 17.25 99 GLN B O 1
ATOM 2946 N N . LYS B 1 104 ? -9.471 7.103 15.028 1.00 12.10 100 LYS B N 1
ATOM 2947 C CA . LYS B 1 104 ? -8.249 7.857 15.241 1.00 12.81 100 LYS B CA 1
ATOM 2948 C C . LYS B 1 104 ? -7.082 6.982 15.705 1.00 14.50 100 LYS B C 1
ATOM 2949 O O . LYS B 1 104 ? -5.931 7.152 15.261 1.00 13.41 100 LYS B O 1
ATOM 2955 N N . LEU B 1 105 ? -7.359 6.040 16.599 1.00 11.68 101 LEU B N 1
ATOM 2956 C CA . LEU B 1 105 ? -6.308 5.148 17.085 1.00 12.63 101 LEU B CA 1
ATOM 2957 C C . LEU B 1 105 ? -5.863 4.159 16.030 1.00 15.94 101 LEU B C 1
ATOM 2958 O O . LEU B 1 105 ? -4.755 3.576 16.129 1.00 15.44 101 LEU B O 1
ATOM 2963 N N . GLY B 1 106 ? -6.703 3.942 15.012 1.00 12.40 102 GLY B N 1
ATOM 2964 C CA . GLY B 1 106 ? -6.371 3.004 13.945 1.00 16.56 102 GLY B CA 1
ATOM 2965 C C . GLY B 1 106 ? -6.480 1.547 14.395 1.00 15.35 102 GLY B C 1
ATOM 2966 O O . GLY B 1 106 ? -5.724 0.691 13.934 1.00 17.60 102 GLY B O 1
ATOM 2967 N N . VAL B 1 107 ? -7.427 1.263 15.277 1.00 13.83 103 VAL B N 1
ATOM 2968 C CA . VAL B 1 107 ? -7.571 -0.096 15.799 1.00 12.29 103 VAL B CA 1
ATOM 2969 C C . VAL B 1 107 ? -8.941 -0.678 15.483 1.00 15.64 103 VAL B C 1
ATOM 2970 O O . VAL B 1 107 ? -9.868 0.060 15.186 1.00 17.48 103 VAL B O 1
ATOM 2974 N N . ASP B 1 108 ? -9.050 -2.014 15.518 1.00 13.87 104 ASP B N 1
ATOM 2975 C CA . ASP B 1 108 ? -10.336 -2.700 15.309 1.00 13.40 104 ASP B CA 1
ATOM 2976 C C . ASP B 1 108 ? -11.156 -2.807 16.592 1.00 15.89 104 ASP B C 1
ATOM 2977 O O . ASP B 1 108 ? -12.377 -2.942 16.537 1.00 16.90 104 ASP B O 1
ATOM 2982 N N . TYR B 1 109 ? -10.493 -2.775 17.742 1.00 13.33 105 TYR B N 1
ATOM 2983 C CA . TYR B 1 109 ? -11.143 -2.836 19.061 1.00 10.17 105 TYR B CA 1
ATOM 2984 C C . TYR B 1 109 ? -10.336 -1.985 20.035 1.00 10.35 105 TYR B C 1
ATOM 2985 O O . TYR B 1 109 ? -9.169 -1.740 19.793 1.00 11.50 105 TYR B O 1
ATOM 2994 N N . ILE B 1 110 ? -10.963 -1.541 21.125 1.00 8.53 106 ILE B N 1
ATOM 2995 C CA . ILE B 1 110 ? -10.289 -0.804 22.176 1.00 7.81 106 ILE B CA 1
ATOM 2996 C C . ILE B 1 110 ? -10.289 -1.691 23.409 1.00 10.52 106 ILE B C 1
ATOM 2997 O O . ILE B 1 110 ? -11.213 -2.453 23.616 1.00 9.26 106 ILE B O 1
ATOM 3002 N N . ASP B 1 111 ? -9.233 -1.675 24.206 1.00 8.98 107 ASP B N 1
ATOM 3003 C CA . ASP B 1 111 ? -9.230 -2.587 25.364 1.00 6.84 107 ASP B CA 1
ATOM 3004 C C . ASP B 1 111 ? -10.113 -2.112 26.501 1.00 6.14 107 ASP B C 1
ATOM 3005 O O . ASP B 1 111 ? -10.863 -2.912 27.061 1.00 8.36 107 ASP B O 1
ATOM 3010 N N . LEU B 1 112 ? -10.035 -0.827 26.852 1.00 5.68 108 LEU B N 1
ATOM 3011 C CA . LEU B 1 112 ? -10.865 -0.281 27.920 1.00 5.79 108 LEU B CA 1
ATOM 3012 C C . LEU B 1 112 ? -11.425 1.059 27.474 1.00 6.40 108 LEU B C 1
ATOM 3013 O O . LEU B 1 112 ? -10.687 1.902 26.984 1.00 6.63 108 LEU B O 1
ATOM 3018 N N . TYR B 1 113 ? -12.732 1.284 27.674 1.00 4.84 109 TYR B N 1
ATOM 3019 C CA . TYR B 1 113 ? -13.329 2.594 27.380 1.00 4.76 109 TYR B CA 1
ATOM 3020 C C . TYR B 1 113 ? -13.926 3.093 28.663 1.00 4.32 109 TYR B C 1
ATOM 3021 O O . TYR B 1 113 ? -14.615 2.320 29.366 1.00 5.66 109 TYR B O 1
ATOM 3030 N N . LEU B 1 114 ? -13.643 4.356 28.996 1.00 5.63 110 LEU B N 1
ATOM 3031 C CA . LEU B 1 114 ? -14.104 4.963 30.263 1.00 3.77 110 LEU B CA 1
ATOM 3032 C C . LEU B 1 114 ? -14.968 6.184 30.020 1.00 4.15 110 LEU B C 1
ATOM 3033 O O . LEU B 1 114 ? -14.692 6.983 29.140 1.00 4.48 110 LEU B O 1
ATOM 3038 N N . ILE B 1 115 ? -15.986 6.380 30.858 1.00 5.96 111 ILE B N 1
ATOM 3039 C CA . ILE B 1 115 ? -16.667 7.684 30.919 1.00 4.60 111 ILE B CA 1
ATOM 3040 C C . ILE B 1 115 ? -15.703 8.635 31.634 1.00 6.03 111 ILE B C 1
ATOM 3041 O O . ILE B 1 115 ? -15.342 8.375 32.775 1.00 5.61 111 ILE B O 1
ATOM 3046 N N . HIS B 1 116 ? -15.275 9.716 30.974 1.00 3.92 112 HIS B N 1
ATOM 3047 C CA . HIS B 1 116 ? -14.172 10.549 31.535 1.00 4.75 112 HIS B CA 1
ATOM 3048 C C . HIS B 1 116 ? -14.515 11.262 32.842 1.00 4.59 112 HIS B C 1
ATOM 3049 O O . HIS B 1 116 ? -13.672 11.295 33.728 1.00 3.57 112 HIS B O 1
ATOM 3056 N N . TRP B 1 117 ? -15.735 11.795 32.971 1.00 4.62 113 TRP B N 1
ATOM 3057 C CA . TRP B 1 117 ? -16.218 12.490 34.191 1.00 5.92 113 TRP B CA 1
ATOM 3058 C C . TRP B 1 117 ? -17.720 12.238 34.242 1.00 4.28 113 TRP B C 1
ATOM 3059 O O . TRP B 1 117 ? -18.406 12.132 33.195 1.00 4.79 113 TRP B O 1
ATOM 3070 N N . PRO B 1 118 ? -18.282 12.225 35.456 1.00 4.34 114 PRO B N 1
ATOM 3071 C CA . PRO B 1 118 ? -19.741 12.168 35.510 1.00 4.69 114 PRO B CA 1
ATOM 3072 C C . PRO B 1 118 ? -20.397 13.494 35.087 1.00 6.18 114 PRO B C 1
ATOM 3073 O O . PRO B 1 118 ? -21.571 13.470 34.693 1.00 6.32 114 PRO B O 1
ATOM 3077 N N . ARG B 1 119 ? -19.616 14.587 35.161 1.00 6.05 115 ARG B N 1
ATOM 3078 C CA . ARG B 1 119 ? -20.023 16.018 35.033 1.00 5.85 115 ARG B CA 1
ATOM 3079 C C . ARG B 1 119 ? -20.498 16.551 36.372 1.00 7.42 115 ARG B C 1
ATOM 3080 O O . ARG B 1 119 ? -21.071 15.808 37.171 1.00 7.54 115 ARG B O 1
ATOM 3088 N N . GLY B 1 120 ? -20.229 17.823 36.658 1.00 6.58 116 GLY B N 1
ATOM 3089 C CA . GLY B 1 120 ? -20.512 18.417 37.970 1.00 6.99 116 GLY B CA 1
ATOM 3090 C C . GLY B 1 120 ? -21.999 18.532 38.277 1.00 12.19 116 GLY B C 1
ATOM 3091 O O . GLY B 1 120 ? -22.871 18.404 37.398 1.00 8.50 116 GLY B O 1
ATOM 3092 N N . LYS B 1 121 ? -22.285 18.806 39.542 1.00 11.79 117 LYS B N 1
ATOM 3093 C CA . LYS B 1 121 ? -23.622 18.665 40.067 1.00 10.53 117 LYS B CA 1
ATOM 3094 C C . LYS B 1 121 ? -24.590 19.637 39.434 1.00 9.29 117 LYS B C 1
ATOM 3095 O O . LYS B 1 121 ? -25.782 19.321 39.285 1.00 10.89 117 LYS B O 1
ATOM 3101 N N . ASP B 1 122 ? -24.126 20.823 39.043 1.00 11.49 118 ASP B N 1
ATOM 3102 C CA . ASP B 1 122 ? -25.027 21.774 38.402 1.00 13.31 118 ASP B CA 1
ATOM 3103 C C . ASP B 1 122 ? -25.420 21.357 36.990 1.00 15.34 118 ASP B C 1
ATOM 3104 O O . ASP B 1 122 ? -26.578 21.545 36.580 1.00 18.14 118 ASP B O 1
ATOM 3109 N N . ILE B 1 123 ? -24.483 20.780 36.244 1.00 9.51 119 ILE B N 1
ATOM 3110 C CA . ILE B 1 123 ? -24.830 20.216 34.935 1.00 11.14 119 ILE B CA 1
ATOM 3111 C C . ILE B 1 123 ? -25.750 19.011 35.066 1.00 13.94 119 ILE B C 1
ATOM 3112 O O . ILE B 1 123 ? -26.726 18.876 34.301 1.00 12.21 119 ILE B O 1
ATOM 3117 N N . LEU B 1 124 ? -25.484 18.143 36.037 1.00 11.02 120 LEU B N 1
ATOM 3118 C CA . LEU B 1 124 ? -26.382 16.996 36.261 1.00 9.62 120 LEU B CA 1
ATOM 3119 C C . LEU B 1 124 ? -27.770 17.462 36.585 1.00 13.31 120 LEU B C 1
ATOM 3120 O O . LEU B 1 124 ? -28.781 16.861 36.122 1.00 14.92 120 LEU B O 1
ATOM 3125 N N . SER B 1 125 ? -27.875 18.506 37.412 1.00 10.51 121 SER B N 1
ATOM 3126 C CA A SER B 1 125 ? -29.198 19.022 37.785 0.64 12.48 121 SER B CA 1
ATOM 3127 C CA B SER B 1 125 ? -29.201 19.005 37.786 0.36 12.84 121 SER B CA 1
ATOM 3128 C C . SER B 1 125 ? -29.944 19.570 36.587 1.00 15.67 121 SER B C 1
ATOM 3129 O O . SER B 1 125 ? -31.162 19.373 36.457 1.00 21.91 121 SER B O 1
ATOM 3134 N N . LYS B 1 126 ? -29.238 20.261 35.699 1.00 15.00 122 LYS B N 1
ATOM 3135 C CA . LYS B 1 126 ? -29.907 20.912 34.568 1.00 14.10 122 LYS B CA 1
ATOM 3136 C C . LYS B 1 126 ? -30.125 19.990 33.387 1.00 18.04 122 LYS B C 1
ATOM 3137 O O . LYS B 1 126 ? -31.138 20.100 32.681 1.00 21.48 122 LYS B O 1
ATOM 3139 N N . GLU B 1 127 ? -29.182 19.081 33.166 1.00 12.94 123 GLU B N 1
ATOM 3140 C CA . GLU B 1 127 ? -29.171 18.253 31.962 1.00 10.88 123 GLU B CA 1
ATOM 3141 C C . GLU B 1 127 ? -29.484 16.792 32.212 1.00 12.13 123 GLU B C 1
ATOM 3142 O O . GLU B 1 127 ? -29.679 16.018 31.254 1.00 14.43 123 GLU B O 1
ATOM 3148 N N . GLY B 1 128 ? -29.533 16.402 33.488 1.00 12.40 124 GLY B N 1
ATOM 3149 C CA . GLY B 1 128 ? -29.798 15.013 33.857 1.00 11.55 124 GLY B CA 1
ATOM 3150 C C . GLY B 1 128 ? -28.540 14.177 33.970 1.00 11.33 124 GLY B C 1
ATOM 3151 O O . GLY B 1 128 ? -27.466 14.620 33.571 1.00 11.86 124 GLY B O 1
ATOM 3152 N N . LYS B 1 129 ? -28.663 12.985 34.538 1.00 10.47 125 LYS B N 1
ATOM 3153 C CA . LYS B 1 129 ? -27.492 12.106 34.677 1.00 7.70 125 LYS B CA 1
ATOM 3154 C C . LYS B 1 129 ? -27.221 11.347 33.372 1.00 9.96 125 LYS B C 1
ATOM 3155 O O . LYS B 1 129 ? -27.513 10.140 33.248 1.00 12.18 125 LYS B O 1
ATOM 3161 N N . LYS B 1 130 ? -26.689 12.057 32.375 1.00 7.85 126 LYS B N 1
ATOM 3162 C CA . LYS B 1 130 ? -26.441 11.452 31.087 1.00 8.03 126 LYS B CA 1
ATOM 3163 C C . LYS B 1 130 ? -25.429 10.352 31.182 1.00 9.09 126 LYS B C 1
ATOM 3164 O O . LYS B 1 130 ? -25.366 9.521 30.276 1.00 7.98 126 LYS B O 1
ATOM 3170 N N . TYR B 1 131 ? -24.612 10.325 32.239 1.00 6.91 127 TYR B N 1
ATOM 3171 C CA . TYR B 1 131 ? -23.644 9.226 32.353 1.00 5.66 127 TYR B CA 1
ATOM 3172 C C . TYR B 1 131 ? -24.329 7.862 32.418 1.00 6.09 127 TYR B C 1
ATOM 3173 O O . TYR B 1 131 ? -23.730 6.863 32.036 1.00 8.14 127 TYR B O 1
ATOM 3182 N N . LEU B 1 132 ? -25.572 7.811 32.874 1.00 7.61 128 LEU B N 1
ATOM 3183 C CA . LEU B 1 132 ? -26.290 6.529 32.948 1.00 7.75 128 LEU B CA 1
ATOM 3184 C C . LEU B 1 132 ? -26.642 6.067 31.540 1.00 11.05 128 LEU B C 1
ATOM 3185 O O . LEU B 1 132 ? -26.549 4.886 31.211 1.00 8.97 128 LEU B O 1
ATOM 3190 N N . ASP B 1 133 ? -27.052 7.007 30.696 1.00 8.72 129 ASP B N 1
ATOM 3191 C CA . ASP B 1 133 ? -27.389 6.701 29.295 1.00 9.08 129 ASP B CA 1
ATOM 3192 C C . ASP B 1 133 ? -26.110 6.295 28.560 1.00 7.13 129 ASP B C 1
ATOM 3193 O O . ASP B 1 133 ? -26.116 5.355 27.761 1.00 8.93 129 ASP B O 1
ATOM 3198 N N . SER B 1 134 ? -25.008 6.997 28.804 1.00 7.34 130 SER B N 1
ATOM 3199 C CA . SER B 1 134 ? -23.743 6.579 28.244 1.00 6.30 130 SER B CA 1
ATOM 3200 C C . SER B 1 134 ? -23.321 5.191 28.719 1.00 6.00 130 SER B C 1
ATOM 3201 O O . SER B 1 134 ? -22.776 4.416 27.921 1.00 6.48 130 SER B O 1
ATOM 3204 N N . TRP B 1 135 ? -23.613 4.848 29.972 1.00 5.80 131 TRP B N 1
ATOM 3205 C CA . TRP B 1 135 ? -23.285 3.516 30.436 1.00 6.55 131 TRP B CA 1
ATOM 3206 C C . TRP B 1 135 ? -24.071 2.442 29.685 1.00 6.14 131 TRP B C 1
ATOM 3207 O O . TRP B 1 135 ? -23.524 1.385 29.352 1.00 6.68 131 TRP B O 1
ATOM 3218 N N . ARG B 1 136 ? -25.352 2.670 29.402 1.00 6.67 132 ARG B N 1
ATOM 3219 C CA . ARG B 1 136 ? -26.080 1.682 28.585 1.00 7.26 132 ARG B CA 1
ATOM 3220 C C . ARG B 1 136 ? -25.420 1.569 27.206 1.00 7.41 132 ARG B C 1
ATOM 3221 O O . ARG B 1 136 ? -25.416 0.476 26.632 1.00 7.84 132 ARG B O 1
ATOM 3229 N N . ALA B 1 137 ? -24.937 2.679 26.641 1.00 7.30 133 ALA B N 1
ATOM 3230 C CA . ALA B 1 137 ? -24.264 2.555 25.349 1.00 7.54 133 ALA B CA 1
ATOM 3231 C C . ALA B 1 137 ? -22.976 1.734 25.474 1.00 7.33 133 ALA B C 1
ATOM 3232 O O . ALA B 1 137 ? -22.621 0.976 24.555 1.00 7.52 133 ALA B O 1
ATOM 3234 N N . PHE B 1 138 ? -22.241 1.934 26.568 1.00 6.94 134 PHE B N 1
ATOM 3235 C CA . PHE B 1 138 ? -21.023 1.155 26.818 1.00 6.19 134 PHE B CA 1
ATOM 3236 C C . PHE B 1 138 ? -21.351 -0.322 26.887 1.00 6.49 134 PHE B C 1
ATOM 3237 O O . PHE B 1 138 ? -20.560 -1.164 26.364 1.00 6.65 134 PHE B O 1
ATOM 3245 N N . GLU B 1 139 ? -22.487 -0.663 27.505 1.00 6.66 135 GLU B N 1
ATOM 3246 C CA . GLU B 1 139 ? -22.887 -2.047 27.595 1.00 7.07 135 GLU B CA 1
ATOM 3247 C C . GLU B 1 139 ? -23.141 -2.615 26.216 1.00 7.73 135 GLU B C 1
ATOM 3248 O O . GLU B 1 139 ? -22.882 -3.809 25.969 1.00 8.95 135 GLU B O 1
ATOM 3254 N N . GLN B 1 140 ? -23.710 -1.801 25.306 1.00 8.06 136 GLN B N 1
ATOM 3255 C CA . GLN B 1 140 ? -23.900 -2.258 23.928 1.00 10.14 136 GLN B CA 1
ATOM 3256 C C . GLN B 1 140 ? -22.553 -2.483 23.218 1.00 9.20 136 GLN B C 1
ATOM 3257 O O . GLN B 1 140 ? -22.373 -3.522 22.555 1.00 11.91 136 GLN B O 1
ATOM 3263 N N . LEU B 1 141 ? -21.611 -1.548 23.365 1.00 8.25 137 LEU B N 1
ATOM 3264 C CA . LEU B 1 141 ? -20.297 -1.706 22.718 1.00 8.30 137 LEU B CA 1
ATOM 3265 C C . LEU B 1 141 ? -19.613 -2.967 23.217 1.00 8.44 137 LEU B C 1
ATOM 3266 O O . LEU B 1 141 ? -18.970 -3.708 22.448 1.00 8.74 137 LEU B O 1
ATOM 3271 N N . TYR B 1 142 ? -19.774 -3.225 24.513 1.00 7.75 138 TYR B N 1
ATOM 3272 C CA . TYR B 1 142 ? -19.198 -4.435 25.125 1.00 7.76 138 TYR B CA 1
ATOM 3273 C C . TYR B 1 142 ? -19.872 -5.701 24.604 1.00 9.12 138 TYR B C 1
ATOM 3274 O O . TYR B 1 142 ? -19.213 -6.699 24.295 1.00 9.54 138 TYR B O 1
ATOM 3283 N N . LYS B 1 143 ? -21.206 -5.684 24.488 1.00 8.86 139 LYS B N 1
ATOM 3284 C CA . LYS B 1 143 ? -21.918 -6.837 23.922 1.00 9.72 139 LYS B CA 1
ATOM 3285 C C . LYS B 1 143 ? -21.498 -7.139 22.485 1.00 11.27 139 LYS B C 1
ATOM 3286 O O . LYS B 1 143 ? -21.442 -8.327 22.064 1.00 14.26 139 LYS B O 1
ATOM 3288 N N . GLU B 1 144 ? -21.202 -6.083 21.737 1.00 11.17 140 GLU B N 1
ATOM 3289 C CA . GLU B 1 144 ? -20.768 -6.152 20.329 1.00 13.00 140 GLU B CA 1
ATOM 3290 C C . GLU B 1 144 ? -19.311 -6.540 20.175 1.00 12.84 140 GLU B C 1
ATOM 3291 O O . GLU B 1 144 ? -18.840 -6.683 19.057 1.00 13.08 140 GLU B O 1
ATOM 3297 N N . LYS B 1 145 ? -18.618 -6.710 21.290 1.00 11.54 141 LYS B N 1
ATOM 3298 C CA . LYS B 1 145 ? -17.189 -7.092 21.298 1.00 10.37 141 LYS B CA 1
ATOM 3299 C C . LYS B 1 145 ? -16.323 -6.002 20.656 1.00 14.07 141 LYS B C 1
ATOM 3300 O O . LYS B 1 145 ? -15.185 -6.262 20.221 1.00 14.63 141 LYS B O 1
ATOM 3302 N N . LYS B 1 146 ? -16.801 -4.761 20.673 1.00 9.80 142 LYS B N 1
ATOM 3303 C CA . LYS B 1 146 ? -16.000 -3.667 20.182 1.00 9.67 142 LYS B CA 1
ATOM 3304 C C . LYS B 1 146 ? -14.980 -3.162 21.193 1.00 10.25 142 LYS B C 1
ATOM 3305 O O . LYS B 1 146 ? -13.999 -2.497 20.838 1.00 10.81 142 LYS B O 1
ATOM 3311 N N . VAL B 1 147 ? -15.212 -3.480 22.465 1.00 8.66 143 VAL B N 1
ATOM 3312 C CA . VAL B 1 147 ? -14.377 -3.031 23.557 1.00 7.55 143 VAL B CA 1
ATOM 3313 C C . VAL B 1 147 ? -14.255 -4.186 24.508 1.00 8.59 143 VAL B C 1
ATOM 3314 O O . VAL B 1 147 ? -15.209 -4.909 24.680 1.00 8.96 143 VAL B O 1
ATOM 3318 N N . ARG B 1 148 ? -13.080 -4.399 25.123 1.00 7.48 144 ARG B N 1
ATOM 3319 C CA . ARG B 1 148 ? -12.890 -5.634 25.895 1.00 7.39 144 ARG B CA 1
ATOM 3320 C C . ARG B 1 148 ? -13.279 -5.439 27.348 1.00 6.76 144 ARG B C 1
ATOM 3321 O O . ARG B 1 148 ? -13.479 -6.438 28.068 1.00 8.36 144 ARG B O 1
ATOM 3329 N N . ALA B 1 149 ? -13.361 -4.192 27.773 1.00 6.17 145 ALA B N 1
ATOM 3330 C CA . ALA B 1 149 ? -13.675 -3.891 29.172 1.00 5.64 145 ALA B CA 1
ATOM 3331 C C . ALA B 1 149 ? -14.226 -2.478 29.221 1.00 5.22 145 ALA B C 1
ATOM 3332 O O . ALA B 1 149 ? -13.880 -1.622 28.388 1.00 5.57 145 ALA B O 1
ATOM 3334 N N . ILE B 1 150 ? -15.086 -2.193 30.208 1.00 4.93 146 ILE B N 1
ATOM 3335 C CA . ILE B 1 150 ? -15.698 -0.848 30.295 1.00 4.63 146 ILE B CA 1
ATOM 3336 C C . ILE B 1 150 ? -15.662 -0.359 31.712 1.00 4.24 146 ILE B C 1
ATOM 3337 O O . ILE B 1 150 ? -15.772 -1.161 32.668 1.00 5.81 146 ILE B O 1
ATOM 3342 N N . GLY B 1 151 ? -15.503 0.952 31.865 1.00 3.96 147 GLY B N 1
ATOM 3343 C CA . GLY B 1 151 ? -15.385 1.498 33.224 1.00 3.66 147 GLY B CA 1
ATOM 3344 C C . GLY B 1 151 ? -15.614 2.991 33.228 1.00 4.09 147 GLY B C 1
ATOM 3345 O O . GLY B 1 151 ? -16.146 3.552 32.265 1.00 4.45 147 GLY B O 1
ATOM 3346 N N . VAL B 1 152 ? -15.290 3.630 34.343 1.00 3.31 148 VAL B N 1
ATOM 3347 C CA . VAL B 1 152 ? -15.565 5.072 34.537 1.00 3.25 148 VAL B CA 1
ATOM 3348 C C . VAL B 1 152 ? -14.345 5.784 35.063 1.00 4.77 148 VAL B C 1
ATOM 3349 O O . VAL B 1 152 ? -13.322 5.154 35.417 1.00 4.67 148 VAL B O 1
ATOM 3353 N N . SER B 1 153 ? -14.412 7.108 35.140 1.00 3.49 149 SER B N 1
ATOM 3354 C CA . SER B 1 153 ? -13.292 7.890 35.651 1.00 3.98 149 SER B CA 1
ATOM 3355 C C . SER B 1 153 ? -13.872 9.057 36.433 1.00 4.22 149 SER B C 1
ATOM 3356 O O . SER B 1 153 ? -14.929 9.604 36.053 1.00 3.64 149 SER B O 1
ATOM 3359 N N . ASN B 1 154 ? -13.221 9.399 37.537 1.00 3.94 150 ASN B N 1
ATOM 3360 C CA . ASN B 1 154 ? -13.650 10.478 38.405 1.00 3.38 150 ASN B CA 1
ATOM 3361 C C . ASN B 1 154 ? -15.030 10.285 38.983 1.00 4.35 150 ASN B C 1
ATOM 3362 O O . ASN B 1 154 ? -15.748 11.261 39.187 1.00 5.25 150 ASN B O 1
ATOM 3367 N N . PHE B 1 155 ? -15.423 9.035 39.267 1.00 3.47 151 PHE B N 1
ATOM 3368 C CA . PHE B 1 155 ? -16.731 8.810 39.886 1.00 4.42 151 PHE B CA 1
ATOM 3369 C C . PHE B 1 155 ? -16.542 8.683 41.379 1.00 6.73 151 PHE B C 1
ATOM 3370 O O . PHE B 1 155 ? -15.704 7.932 41.844 1.00 5.97 151 PHE B O 1
ATOM 3378 N N . HIS B 1 156 ? -17.345 9.412 42.146 1.00 4.32 152 HIS B N 1
ATOM 3379 C CA . HIS B 1 156 ? -17.380 9.216 43.596 1.00 4.65 152 HIS B CA 1
ATOM 3380 C C . HIS B 1 156 ? -18.250 8.001 43.875 1.00 4.80 152 HIS B C 1
ATOM 3381 O O . HIS B 1 156 ? -18.971 7.469 43.001 1.00 5.17 152 HIS B O 1
ATOM 3388 N N . ILE B 1 157 ? -18.228 7.555 45.119 1.00 5.23 153 ILE B N 1
ATOM 3389 C CA . ILE B 1 157 ? -19.142 6.455 45.511 1.00 5.45 153 ILE B CA 1
ATOM 3390 C C . ILE B 1 157 ? -20.587 6.727 45.095 1.00 5.72 153 ILE B C 1
ATOM 3391 O O . ILE B 1 157 ? -21.252 5.845 44.557 1.00 5.78 153 ILE B O 1
ATOM 3396 N N . HIS B 1 158 ? -21.130 7.935 45.299 1.00 6.05 154 HIS B N 1
ATOM 3397 C CA . HIS B 1 158 ? -22.522 8.113 44.961 1.00 8.41 154 HIS B CA 1
ATOM 3398 C C . HIS B 1 158 ? -22.819 7.979 43.443 1.00 7.75 154 HIS B C 1
ATOM 3399 O O . HIS B 1 158 ? -23.877 7.476 43.054 1.00 6.72 154 HIS B O 1
ATOM 3406 N N . HIS B 1 159 ? -21.887 8.390 42.584 1.00 5.55 155 HIS B N 1
ATOM 3407 C CA . HIS B 1 159 ? -22.069 8.184 41.141 1.00 6.06 155 HIS B CA 1
ATOM 3408 C C . HIS B 1 159 ? -22.027 6.698 40.823 1.00 6.01 155 HIS B C 1
ATOM 3409 O O . HIS B 1 159 ? -22.807 6.188 40.004 1.00 7.23 155 HIS B O 1
ATOM 3416 N N . LEU B 1 160 ? -21.113 5.987 41.484 1.00 4.88 156 LEU B N 1
ATOM 3417 C CA . LEU B 1 160 ? -21.059 4.533 41.291 1.00 4.82 156 LEU B CA 1
ATOM 3418 C C . LEU B 1 160 ? -22.332 3.860 41.760 1.00 6.10 156 LEU B C 1
ATOM 3419 O O . LEU B 1 160 ? -22.838 2.966 41.062 1.00 7.67 156 LEU B O 1
ATOM 3424 N N . GLU B 1 161 ? -22.878 4.283 42.899 1.00 7.69 157 GLU B N 1
ATOM 3425 C CA . GLU B 1 161 ? -24.148 3.723 43.338 1.00 7.66 157 GLU B CA 1
ATOM 3426 C C . GLU B 1 161 ? -25.249 3.932 42.288 1.00 7.75 157 GLU B C 1
ATOM 3427 O O . GLU B 1 161 ? -26.081 3.041 42.082 1.00 9.57 157 GLU B O 1
ATOM 3433 N N . ASP B 1 162 ? -25.270 5.087 41.612 1.00 6.88 158 ASP B N 1
ATOM 3434 C CA . ASP B 1 162 ? -26.279 5.313 40.566 1.00 7.04 158 ASP B CA 1
ATOM 3435 C C . ASP B 1 162 ? -26.117 4.282 39.444 1.00 7.68 158 ASP B C 1
ATOM 3436 O O . ASP B 1 162 ? -27.119 3.737 38.951 1.00 8.46 158 ASP B O 1
ATOM 3441 N N . VAL B 1 163 ? -24.871 4.038 39.022 1.00 5.84 159 VAL B N 1
ATOM 3442 C CA . VAL B 1 163 ? -24.628 3.070 37.951 1.00 5.67 159 VAL B CA 1
ATOM 3443 C C . VAL B 1 163 ? -25.026 1.682 38.416 1.00 6.43 159 VAL B C 1
ATOM 3444 O O . VAL B 1 163 ? -25.671 0.950 37.665 1.00 6.52 159 VAL B O 1
ATOM 3448 N N . LEU B 1 164 ? -24.601 1.298 39.616 1.00 8.73 160 LEU B N 1
ATOM 3449 C CA . LEU B 1 164 ? -24.887 -0.061 40.114 1.00 9.12 160 LEU B CA 1
ATOM 3450 C C . LEU B 1 164 ? -26.389 -0.360 40.214 1.00 11.28 160 LEU B C 1
ATOM 3451 O O . LEU B 1 164 ? -26.811 -1.515 40.092 1.00 12.12 160 LEU B O 1
ATOM 3456 N N . ALA B 1 165 ? -27.238 0.661 40.401 1.00 7.33 161 ALA B N 1
ATOM 3457 C CA . ALA B 1 165 ? -28.665 0.422 40.477 1.00 8.71 161 ALA B CA 1
ATOM 3458 C C . ALA B 1 165 ? -29.311 0.153 39.117 1.00 12.58 161 ALA B C 1
ATOM 3459 O O . ALA B 1 165 ? -30.438 -0.338 39.044 1.00 14.70 161 ALA B O 1
ATOM 3461 N N . MET B 1 166 ? -28.606 0.484 38.042 1.00 8.41 162 MET B N 1
ATOM 3462 C CA . MET B 1 166 ? -29.183 0.346 36.721 1.00 10.27 162 MET B CA 1
ATOM 3463 C C . MET B 1 166 ? -28.432 -0.547 35.748 1.00 9.15 162 MET B C 1
ATOM 3464 O O . MET B 1 166 ? -28.927 -0.795 34.658 1.00 11.97 162 MET B O 1
ATOM 3469 N N . CYS B 1 167 ? -27.256 -1.031 36.114 1.00 7.91 163 CYS B N 1
ATOM 3470 C CA . CYS B 1 167 ? -26.372 -1.645 35.133 1.00 6.94 163 CYS B CA 1
ATOM 3471 C C . CYS B 1 167 ? -26.686 -3.141 34.915 1.00 8.67 163 CYS B C 1
ATOM 3472 O O . CYS B 1 167 ? -27.227 -3.815 35.823 1.00 13.09 163 CYS B O 1
ATOM 3475 N N . THR B 1 168 ? -26.361 -3.633 33.718 1.00 7.48 164 THR B N 1
ATOM 3476 C CA . THR B 1 168 ? -26.315 -5.066 33.454 1.00 10.18 164 THR B CA 1
ATOM 3477 C C . THR B 1 168 ? -24.870 -5.556 33.491 1.00 11.84 164 THR B C 1
ATOM 3478 O O . THR B 1 168 ? -24.621 -6.756 33.699 1.00 12.88 164 THR B O 1
ATOM 3482 N N . VAL B 1 169 ? -23.915 -4.637 33.337 1.00 7.56 165 VAL B N 1
ATOM 3483 C CA . VAL B 1 169 ? -22.470 -4.943 33.445 1.00 9.19 165 VAL B CA 1
ATOM 3484 C C . VAL B 1 169 ? -21.886 -3.952 34.455 1.00 7.38 165 VAL B C 1
ATOM 3485 O O . VAL B 1 169 ? -22.006 -2.753 34.271 1.00 6.47 165 VAL B O 1
ATOM 3489 N N . THR B 1 170 ? -21.235 -4.448 35.509 1.00 6.58 166 THR B N 1
ATOM 3490 C CA . THR B 1 170 ? -20.609 -3.576 36.524 1.00 7.22 166 THR B CA 1
ATOM 3491 C C . THR B 1 170 ? -19.369 -2.890 35.973 1.00 6.07 166 THR B C 1
ATOM 3492 O O . THR B 1 170 ? -18.512 -3.574 35.354 1.00 5.94 166 THR B O 1
ATOM 3496 N N . PRO B 1 171 ? -19.211 -1.589 36.237 1.00 6.37 167 PRO B N 1
ATOM 3497 C CA . PRO B 1 171 ? -17.964 -0.940 35.848 1.00 8.09 167 PRO B CA 1
ATOM 3498 C C . PRO B 1 171 ? -16.752 -1.694 36.322 1.00 6.43 167 PRO B C 1
ATOM 3499 O O . PRO B 1 171 ? -16.759 -2.188 37.457 1.00 6.83 167 PRO B O 1
ATOM 3503 N N . MET B 1 172 ? -15.738 -1.796 35.461 1.00 4.95 168 MET B N 1
ATOM 3504 C CA . MET B 1 172 ? -14.567 -2.637 35.779 1.00 4.25 168 MET B CA 1
ATOM 3505 C C . MET B 1 172 ? -13.387 -1.891 36.351 1.00 4.28 168 MET B C 1
ATOM 3506 O O . MET B 1 172 ? -12.537 -2.521 37.025 1.00 4.65 168 MET B O 1
ATOM 3511 N N . VAL B 1 173 ? -13.331 -0.566 36.117 1.00 4.68 169 VAL B N 1
ATOM 3512 C CA . VAL B 1 173 ? -12.211 0.289 36.499 1.00 3.92 169 VAL B CA 1
ATOM 3513 C C . VAL B 1 173 ? -12.855 1.618 36.854 1.00 4.97 169 VAL B C 1
ATOM 3514 O O . VAL B 1 173 ? -13.868 2.005 36.262 1.00 4.13 169 VAL B O 1
ATOM 3518 N N . ASN B 1 174 ? -12.306 2.284 37.864 1.00 5.08 170 ASN B N 1
ATOM 3519 C CA . ASN B 1 174 ? -12.633 3.687 38.166 1.00 3.64 170 ASN B CA 1
ATOM 3520 C C . ASN B 1 174 ? -11.289 4.382 38.290 1.00 3.35 170 ASN B C 1
ATOM 3521 O O . ASN B 1 174 ? -10.516 4.134 39.223 1.00 4.80 170 ASN B O 1
ATOM 3526 N N . GLN B 1 175 ? -11.030 5.283 37.335 1.00 3.51 171 GLN B N 1
ATOM 3527 C CA . GLN B 1 175 ? -9.744 5.982 37.318 1.00 2.96 171 GLN B CA 1
ATOM 3528 C C . GLN B 1 175 ? -9.920 7.332 37.972 1.00 4.25 171 GLN B C 1
ATOM 3529 O O . GLN B 1 175 ? -10.703 8.149 37.502 1.00 4.60 171 GLN B O 1
ATOM 3535 N N . VAL B 1 176 ? -9.217 7.596 39.082 1.00 3.98 172 VAL B N 1
ATOM 3536 C CA . VAL B 1 176 ? -9.470 8.819 39.858 1.00 3.23 172 VAL B CA 1
ATOM 3537 C C . VAL B 1 176 ? -8.151 9.459 40.302 1.00 3.88 172 VAL B C 1
ATOM 3538 O O . VAL B 1 176 ? -7.096 8.810 40.275 1.00 4.64 172 VAL B O 1
ATOM 3542 N N . GLU B 1 177 ? -8.206 10.712 40.762 1.00 3.62 173 GLU B N 1
ATOM 3543 C CA . GLU B 1 177 ? -6.985 11.367 41.226 1.00 4.53 173 GLU B CA 1
ATOM 3544 C C . GLU B 1 177 ? -6.557 10.687 42.510 1.00 6.15 173 GLU B C 1
ATOM 3545 O O . GLU B 1 177 ? -7.332 10.641 43.471 1.00 6.42 173 GLU B O 1
ATOM 3551 N N . LEU B 1 178 ? -5.336 10.132 42.563 1.00 4.19 174 LEU B N 1
ATOM 3552 C CA . LEU B 1 178 ? -4.986 9.335 43.734 1.00 4.43 174 LEU B CA 1
ATOM 3553 C C . LEU B 1 178 ? -3.486 9.441 43.888 1.00 6.70 174 LEU B C 1
ATOM 3554 O O . LEU B 1 178 ? -2.711 9.051 42.976 1.00 7.79 174 LEU B O 1
ATOM 3559 N N . HIS B 1 179 ? -3.060 9.966 45.023 1.00 5.20 175 HIS B N 1
ATOM 3560 C CA . HIS B 1 179 ? -1.622 10.094 45.360 1.00 5.65 175 HIS B CA 1
ATOM 3561 C C . HIS B 1 179 ? -1.500 10.229 46.875 1.00 7.16 175 HIS B C 1
ATOM 3562 O O . HIS B 1 179 ? -2.506 10.196 47.562 1.00 6.19 175 HIS B O 1
ATOM 3569 N N . PRO B 1 180 ? -0.281 10.298 47.421 1.00 6.73 176 PRO B N 1
ATOM 3570 C CA . PRO B 1 180 ? -0.198 10.284 48.887 1.00 7.33 176 PRO B CA 1
ATOM 3571 C C . PRO B 1 180 ? -0.897 11.449 49.579 1.00 7.58 176 PRO B C 1
ATOM 3572 O O . PRO B 1 180 ? -1.190 11.306 50.757 1.00 8.04 176 PRO B O 1
ATOM 3576 N N . LEU B 1 181 ? -1.159 12.557 48.911 1.00 7.40 177 LEU B N 1
ATOM 3577 C CA . LEU B 1 181 ? -1.935 13.628 49.585 1.00 7.72 177 LEU B CA 1
ATOM 3578 C C . LEU B 1 181 ? -3.437 13.439 49.458 1.00 8.90 177 LEU B C 1
ATOM 3579 O O . LEU B 1 181 ? -4.186 14.161 50.125 1.00 7.66 177 LEU B O 1
ATOM 3584 N N . ASN B 1 182 ? -3.880 12.488 48.640 1.00 6.68 178 ASN B N 1
ATOM 3585 C CA . ASN B 1 182 ? -5.315 12.218 48.437 1.00 6.32 178 ASN B CA 1
ATOM 3586 C C . ASN B 1 182 ? -5.428 10.742 48.123 1.00 6.59 178 ASN B C 1
ATOM 3587 O O . ASN B 1 182 ? -5.563 10.365 46.951 1.00 5.99 178 ASN B O 1
ATOM 3592 N N . ASN B 1 183 ? -5.441 9.908 49.167 1.00 6.28 179 ASN B N 1
ATOM 3593 C CA . ASN B 1 183 ? -5.230 8.477 48.905 1.00 6.56 179 ASN B CA 1
ATOM 3594 C C . ASN B 1 183 ? -6.484 7.652 48.631 1.00 6.65 179 ASN B C 1
ATOM 3595 O O . ASN B 1 183 ? -6.366 6.453 48.347 1.00 7.62 179 ASN B O 1
ATOM 3600 N N . GLN B 1 184 ? -7.657 8.288 48.695 1.00 6.58 180 GLN B N 1
ATOM 3601 C CA . GLN B 1 184 ? -8.905 7.681 48.230 1.00 5.40 180 GLN B CA 1
ATOM 3602 C C . GLN B 1 184 ? -9.265 6.429 49.013 1.00 6.51 180 GLN B C 1
ATOM 3603 O O . GLN B 1 184 ? -9.884 5.544 48.468 1.00 5.79 180 GLN B O 1
ATOM 3609 N N . ALA B 1 185 ? -8.969 6.386 50.312 1.00 7.72 181 ALA B N 1
ATOM 3610 C CA . ALA B 1 185 ? -9.201 5.156 51.079 1.00 6.70 181 ALA B CA 1
ATOM 3611 C C . ALA B 1 185 ? -10.661 4.726 51.081 1.00 6.70 181 ALA B C 1
ATOM 3612 O O . ALA B 1 185 ? -10.940 3.522 50.909 1.00 8.54 181 ALA B O 1
ATOM 3614 N N . ASP B 1 186 ? -11.585 5.667 51.305 1.00 8.87 182 ASP B N 1
ATOM 3615 C CA . ASP B 1 186 ? -13.006 5.303 51.339 1.00 9.23 182 ASP B CA 1
ATOM 3616 C C . ASP B 1 186 ? -13.479 4.754 49.990 1.00 6.78 182 ASP B C 1
ATOM 3617 O O . ASP B 1 186 ? -14.174 3.725 49.911 1.00 7.79 182 ASP B O 1
ATOM 3622 N N . LEU B 1 187 ? -13.095 5.416 48.900 1.00 6.55 183 LEU B N 1
ATOM 3623 C CA . LEU B 1 187 ? -13.496 4.990 47.569 1.00 5.93 183 LEU B CA 1
ATOM 3624 C C . LEU B 1 187 ? -12.896 3.630 47.282 1.00 5.37 183 LEU B C 1
ATOM 3625 O O . LEU B 1 187 ? -13.559 2.767 46.701 1.00 7.04 183 LEU B O 1
ATOM 3630 N N . ARG B 1 188 ? -11.642 3.405 47.683 1.00 5.59 184 ARG B N 1
ATOM 3631 C CA . ARG B 1 188 ? -11.010 2.092 47.476 1.00 7.17 184 ARG B CA 1
ATOM 3632 C C . ARG B 1 188 ? -11.742 0.964 48.207 1.00 7.04 184 ARG B C 1
ATOM 3633 O O . ARG B 1 188 ? -11.895 -0.128 47.658 1.00 6.55 184 ARG B O 1
ATOM 3641 N N . ALA B 1 189 ? -12.212 1.226 49.417 1.00 6.51 185 ALA B N 1
ATOM 3642 C CA . ALA B 1 189 ? -12.944 0.194 50.148 1.00 5.90 185 ALA B CA 1
ATOM 3643 C C . ALA B 1 189 ? -14.247 -0.178 49.446 1.00 6.88 185 ALA B C 1
ATOM 3644 O O . ALA B 1 189 ? -14.573 -1.369 49.316 1.00 6.07 185 ALA B O 1
ATOM 3646 N N . PHE B 1 190 ? -14.957 0.829 48.940 1.00 5.55 186 PHE B N 1
ATOM 3647 C CA . PHE B 1 190 ? -16.218 0.566 48.213 1.00 6.47 186 PHE B CA 1
ATOM 3648 C C . PHE B 1 190 ? -15.931 -0.194 46.942 1.00 6.79 186 PHE B C 1
ATOM 3649 O O . PHE B 1 190 ? -16.610 -1.185 46.607 1.00 7.13 186 PHE B O 1
ATOM 3657 N N . CYS B 1 191 ? -14.946 0.283 46.182 1.00 5.18 187 CYS B N 1
ATOM 3658 C CA . CYS B 1 191 ? -14.636 -0.324 44.884 1.00 7.18 187 CYS B CA 1
ATOM 3659 C C . CYS B 1 191 ? -14.175 -1.762 45.092 1.00 5.86 187 CYS B C 1
ATOM 3660 O O . CYS B 1 191 ? -14.574 -2.628 44.313 1.00 6.87 187 CYS B O 1
ATOM 3663 N N . ASP B 1 192 ? -13.414 -2.048 46.149 1.00 6.06 188 ASP B N 1
ATOM 3664 C CA . ASP B 1 192 ? -13.052 -3.447 46.447 1.00 6.66 188 ASP B CA 1
ATOM 3665 C C . ASP B 1 192 ? -14.289 -4.318 46.686 1.00 5.97 188 ASP B C 1
ATOM 3666 O O . ASP B 1 192 ? -14.355 -5.475 46.196 1.00 8.63 188 ASP B O 1
ATOM 3671 N N . ALA B 1 193 ? -15.289 -3.779 47.393 1.00 5.36 189 ALA B N 1
ATOM 3672 C CA . ALA B 1 193 ? -16.509 -4.548 47.659 1.00 5.72 189 ALA B CA 1
ATOM 3673 C C . ALA B 1 193 ? -17.219 -4.884 46.364 1.00 6.83 189 ALA B C 1
ATOM 3674 O O . ALA B 1 193 ? -17.870 -5.939 46.238 1.00 7.90 189 ALA B O 1
ATOM 3676 N N . LYS B 1 194 ? -17.119 -3.999 45.390 1.00 5.06 190 LYS B N 1
ATOM 3677 C CA . LYS B 1 194 ? -17.884 -4.128 44.134 1.00 7.54 190 LYS B CA 1
ATOM 3678 C C . LYS B 1 194 ? -17.057 -4.650 42.973 1.00 5.59 190 LYS B C 1
ATOM 3679 O O . LYS B 1 194 ? -17.533 -4.643 41.827 1.00 8.49 190 LYS B O 1
ATOM 3685 N N . GLN B 1 195 ? -15.816 -5.095 43.254 1.00 7.22 191 GLN B N 1
ATOM 3686 C CA . GLN B 1 195 ? -14.897 -5.615 42.220 1.00 9.12 191 GLN B CA 1
ATOM 3687 C C . GLN B 1 195 ? -14.615 -4.594 41.132 1.00 4.82 191 GLN B C 1
ATOM 3688 O O . GLN B 1 195 ? -14.529 -4.929 39.953 1.00 8.41 191 GLN B O 1
ATOM 3694 N N . ILE B 1 196 ? -14.488 -3.335 41.513 1.00 5.03 192 ILE B N 1
ATOM 3695 C CA . ILE B 1 196 ? -14.148 -2.245 40.581 1.00 5.09 192 ILE B CA 1
ATOM 3696 C C . ILE B 1 196 ? -12.681 -1.898 40.868 1.00 5.23 192 ILE B C 1
ATOM 3697 O O . ILE B 1 196 ? -12.323 -1.544 42.010 1.00 5.93 192 ILE B O 1
ATOM 3702 N N . LYS B 1 197 ? -11.833 -2.068 39.879 1.00 4.41 193 LYS B N 1
ATOM 3703 C CA . LYS B 1 197 ? -10.385 -1.800 40.100 1.00 4.59 193 LYS B CA 1
ATOM 3704 C C . LYS B 1 197 ? -10.139 -0.313 40.092 1.00 4.58 193 LYS B C 1
ATOM 3705 O O . LYS B 1 197 ? -10.645 0.410 39.257 1.00 6.39 193 LYS B O 1
ATOM 3711 N N . VAL B 1 198 ? -9.335 0.157 41.031 1.00 4.65 194 VAL B N 1
ATOM 3712 C CA . VAL B 1 198 ? -9.039 1.586 41.093 1.00 5.18 194 VAL B CA 1
ATOM 3713 C C . VAL B 1 198 ? -7.757 1.875 40.375 1.00 6.02 194 VAL B C 1
ATOM 3714 O O . VAL B 1 198 ? -6.753 1.153 40.530 1.00 6.69 194 VAL B O 1
ATOM 3718 N N . GLU B 1 199 ? -7.772 2.930 39.574 1.00 5.68 195 GLU B N 1
ATOM 3719 C CA . GLU B 1 199 ? -6.611 3.343 38.794 1.00 6.39 195 GLU B CA 1
ATOM 3720 C C . GLU B 1 199 ? -6.283 4.758 39.143 1.00 6.85 195 GLU B C 1
ATOM 3721 O O . GLU B 1 199 ? -7.156 5.620 39.211 1.00 6.82 195 GLU B O 1
ATOM 3727 N N . ALA B 1 200 ? -5.003 5.013 39.398 1.00 7.44 196 ALA B N 1
ATOM 3728 C CA . ALA B 1 200 ? -4.592 6.337 39.872 1.00 8.06 196 ALA B CA 1
ATOM 3729 C C . ALA B 1 200 ? -4.176 7.252 38.738 1.00 8.98 196 ALA B C 1
ATOM 3730 O O . ALA B 1 200 ? -3.230 6.952 37.992 1.00 10.77 196 ALA B O 1
ATOM 3732 N N . TRP B 1 201 ? -4.820 8.410 38.601 1.00 9.33 197 TRP B N 1
ATOM 3733 C CA . TRP B 1 201 ? -4.220 9.443 37.779 1.00 10.52 197 TRP B CA 1
ATOM 3734 C C . TRP B 1 201 ? -3.611 10.496 38.629 1.00 11.30 197 TRP B C 1
ATOM 3735 O O . TRP B 1 201 ? -3.953 10.663 39.819 1.00 10.94 197 TRP B O 1
ATOM 3746 N N . SER B 1 202 ? -2.681 11.202 37.977 1.00 17.31 198 SER B N 1
ATOM 3747 C CA . SER B 1 202 ? -1.766 12.084 38.597 1.00 20.14 198 SER B CA 1
ATOM 3748 C C . SER B 1 202 ? -1.108 11.362 39.754 1.00 19.74 198 SER B C 1
ATOM 3749 O O . SER B 1 202 ? -1.022 11.949 40.825 1.00 19.38 198 SER B O 1
ATOM 3752 N N . PRO B 1 203 ? -0.623 10.102 39.542 1.00 20.97 199 PRO B N 1
ATOM 3753 C CA . PRO B 1 203 ? -0.090 9.410 40.728 1.00 23.25 199 PRO B CA 1
ATOM 3754 C C . PRO B 1 203 ? 1.089 10.158 41.359 1.00 21.81 199 PRO B C 1
ATOM 3755 O O . PRO B 1 203 ? 1.336 9.937 42.540 1.00 17.20 199 PRO B O 1
ATOM 3759 N N . LEU B 1 204 ? 1.798 11.007 40.611 1.00 22.17 200 LEU B N 1
ATOM 3760 C CA . LEU B 1 204 ? 2.964 11.693 41.168 1.00 19.21 200 LEU B CA 1
ATOM 3761 C C . LEU B 1 204 ? 2.629 13.102 41.635 1.00 26.08 200 LEU B C 1
ATOM 3762 O O . LEU B 1 204 ? 3.538 13.901 41.921 1.00 22.78 200 LEU B O 1
ATOM 3767 N N . GLY B 1 205 ? 1.331 13.412 41.694 1.00 22.38 201 GLY B N 1
ATOM 3768 C CA . GLY B 1 205 ? 0.873 14.733 42.104 1.00 25.01 201 GLY B CA 1
ATOM 3769 C C . GLY B 1 205 ? 1.298 15.783 41.095 1.00 29.49 201 GLY B C 1
ATOM 3770 O O . GLY B 1 205 ? 1.124 15.527 39.899 1.00 32.57 201 GLY B O 1
ATOM 3771 N N . LYS B 1 208 ? 5.277 20.069 44.119 1.00 36.80 204 LYS B N 1
ATOM 3772 C CA . LYS B 1 208 ? 6.273 19.985 45.196 1.00 36.66 204 LYS B CA 1
ATOM 3773 C C . LYS B 1 208 ? 6.253 18.637 45.927 1.00 38.82 204 LYS B C 1
ATOM 3774 O O . LYS B 1 208 ? 7.080 18.383 46.811 1.00 39.87 204 LYS B O 1
ATOM 3776 N N . LEU B 1 209 ? 5.320 17.773 45.541 1.00 34.93 205 LEU B N 1
ATOM 3777 C CA . LEU B 1 209 ? 5.159 16.467 46.186 1.00 33.89 205 LEU B CA 1
ATOM 3778 C C . LEU B 1 209 ? 6.399 15.583 46.027 1.00 31.87 205 LEU B C 1
ATOM 3779 O O . LEU B 1 209 ? 6.778 14.865 46.947 1.00 31.42 205 LEU B O 1
ATOM 3784 N N . LEU B 1 210 ? 7.030 15.634 44.856 1.00 29.17 206 LEU B N 1
ATOM 3785 C CA . LEU B 1 210 ? 8.246 14.858 44.627 1.00 31.23 206 LEU B CA 1
ATOM 3786 C C . LEU B 1 210 ? 9.435 15.405 45.427 1.00 36.82 206 LEU B C 1
ATOM 3787 O O . LEU B 1 210 ? 10.508 14.797 45.425 1.00 38.98 206 LEU B O 1
ATOM 3792 N N . SER B 1 211 ? 9.267 16.556 46.088 1.00 35.74 207 SER B N 1
ATOM 3793 C CA . SER B 1 211 ? 10.282 17.061 47.011 1.00 36.93 207 SER B CA 1
ATOM 3794 C C . SER B 1 211 ? 9.981 16.769 48.472 1.00 34.14 207 SER B C 1
ATOM 3795 O O . SER B 1 211 ? 10.697 17.217 49.352 1.00 36.33 207 SER B O 1
ATOM 3798 N N . ASN B 1 212 ? 8.909 16.039 48.739 1.00 29.59 208 ASN B N 1
ATOM 3799 C CA . ASN B 1 212 ? 8.595 15.682 50.113 1.00 31.96 208 ASN B CA 1
ATOM 3800 C C . ASN B 1 212 ? 9.729 14.924 50.795 1.00 33.94 208 ASN B C 1
ATOM 3801 O O . ASN B 1 212 ? 10.176 13.890 50.300 1.00 33.71 208 ASN B O 1
ATOM 3806 N N . PRO B 1 213 ? 10.173 15.417 51.955 1.00 30.04 209 PRO B N 1
ATOM 3807 C CA . PRO B 1 213 ? 11.281 14.845 52.732 1.00 30.84 209 PRO B CA 1
ATOM 3808 C C . PRO B 1 213 ? 11.076 13.394 53.150 1.00 26.83 209 PRO B C 1
ATOM 3809 O O . PRO B 1 213 ? 12.020 12.614 53.061 1.00 28.92 209 PRO B O 1
ATOM 3813 N N . ILE B 1 214 ? 9.868 13.032 53.570 1.00 28.08 210 ILE B N 1
ATOM 3814 C CA . ILE B 1 214 ? 9.596 11.660 53.959 1.00 25.08 210 ILE B CA 1
ATOM 3815 C C . ILE B 1 214 ? 9.791 10.722 52.751 1.00 23.48 210 ILE B C 1
ATOM 3816 O O . ILE B 1 214 ? 10.435 9.670 52.887 1.00 21.78 210 ILE B O 1
ATOM 3821 N N . LEU B 1 215 ? 9.249 11.111 51.588 1.00 20.88 211 LEU B N 1
ATOM 3822 C CA . LEU B 1 215 ? 9.332 10.297 50.374 1.00 15.72 211 LEU B CA 1
ATOM 3823 C C . LEU B 1 215 ? 10.774 10.170 49.884 1.00 22.43 211 LEU B C 1
ATOM 3824 O O . LEU B 1 215 ? 11.189 9.092 49.443 1.00 19.19 211 LEU B O 1
ATOM 3829 N N . SER B 1 216 ? 11.532 11.264 49.962 1.00 24.50 212 SER B N 1
ATOM 3830 C CA . SER B 1 216 ? 12.940 11.261 49.552 1.00 28.44 212 SER B CA 1
ATOM 3831 C C . SER B 1 216 ? 13.767 10.354 50.434 1.00 26.26 212 SER B C 1
ATOM 3832 O O . SER B 1 216 ? 14.624 9.605 49.935 1.00 28.32 212 SER B O 1
ATOM 3835 N N . ALA B 1 217 ? 13.516 10.401 51.741 1.00 22.51 213 ALA B N 1
ATOM 3836 C CA . ALA B 1 217 ? 14.265 9.562 52.680 1.00 25.41 213 ALA B CA 1
ATOM 3837 C C . ALA B 1 217 ? 13.960 8.077 52.488 1.00 23.22 213 ALA B C 1
ATOM 3838 O O . ALA B 1 217 ? 14.848 7.232 52.646 1.00 26.85 213 ALA B O 1
ATOM 3840 N N . ILE B 1 218 ? 12.702 7.744 52.178 1.00 18.80 214 ILE B N 1
ATOM 3841 C CA . ILE B 1 218 ? 12.385 6.354 51.868 1.00 18.16 214 ILE B CA 1
ATOM 3842 C C . ILE B 1 218 ? 13.159 5.917 50.617 1.00 18.76 214 ILE B C 1
ATOM 3843 O O . ILE B 1 218 ? 13.784 4.846 50.598 1.00 20.95 214 ILE B O 1
ATOM 3848 N N . GLY B 1 219 ? 13.135 6.741 49.574 1.00 18.23 215 GLY B N 1
ATOM 3849 C CA . GLY B 1 219 ? 13.806 6.382 48.332 1.00 18.86 215 GLY B CA 1
ATOM 3850 C C . GLY B 1 219 ? 15.286 6.174 48.539 1.00 19.27 215 GLY B C 1
ATOM 3851 O O . GLY B 1 219 ? 15.861 5.197 48.035 1.00 22.31 215 GLY B O 1
ATOM 3852 N N . ALA B 1 220 ? 15.898 7.077 49.297 1.00 20.91 216 ALA B N 1
ATOM 3853 C CA . ALA B 1 220 ? 17.349 7.009 49.530 1.00 23.33 216 ALA B CA 1
ATOM 3854 C C . ALA B 1 220 ? 17.754 5.651 50.122 1.00 26.71 216 ALA B C 1
ATOM 3855 O O . ALA B 1 220 ? 18.828 5.141 49.825 1.00 29.53 216 ALA B O 1
ATOM 3857 N N . LYS B 1 221 ? 16.882 5.055 50.933 1.00 23.29 217 LYS B N 1
ATOM 3858 C CA . LYS B 1 221 ? 17.107 3.702 51.454 1.00 23.63 217 LYS B CA 1
ATOM 3859 C C . LYS B 1 221 ? 17.265 2.610 50.391 1.00 29.78 217 LYS B C 1
ATOM 3860 O O . LYS B 1 221 ? 17.974 1.617 50.618 1.00 30.45 217 LYS B O 1
ATOM 3866 N N . TYR B 1 222 ? 16.612 2.779 49.242 1.00 22.16 218 TYR B N 1
ATOM 3867 C CA . TYR B 1 222 ? 16.560 1.733 48.215 1.00 19.70 218 TYR B CA 1
ATOM 3868 C C . TYR B 1 222 ? 17.229 2.175 46.923 1.00 19.73 218 TYR B C 1
ATOM 3869 O O . TYR B 1 222 ? 17.054 1.538 45.869 1.00 24.55 218 TYR B O 1
ATOM 3878 N N . ASN B 1 223 ? 17.926 3.303 47.003 1.00 22.22 219 ASN B N 1
ATOM 3879 C CA . ASN B 1 223 ? 18.432 3.993 45.832 1.00 24.39 219 ASN B CA 1
ATOM 3880 C C . ASN B 1 223 ? 17.357 4.214 44.774 1.00 23.64 219 ASN B C 1
ATOM 3881 O O . ASN B 1 223 ? 17.547 3.902 43.596 1.00 23.93 219 ASN B O 1
ATOM 3886 N N . LYS B 1 224 ? 16.212 4.741 45.209 1.00 17.96 220 LYS B N 1
ATOM 3887 C CA . LYS B 1 224 ? 15.123 5.064 44.301 1.00 16.65 220 LYS B CA 1
ATOM 3888 C C . LYS B 1 224 ? 14.716 6.510 44.527 1.00 20.33 220 LYS B C 1
ATOM 3889 O O . LYS B 1 224 ? 15.028 7.097 45.572 1.00 19.90 220 LYS B O 1
ATOM 3895 N N . THR B 1 225 ? 14.082 7.107 43.530 1.00 15.62 221 THR B N 1
ATOM 3896 C CA . THR B 1 225 ? 13.612 8.483 43.642 1.00 17.09 221 THR B CA 1
ATOM 3897 C C . THR B 1 225 ? 12.295 8.506 44.378 1.00 19.07 221 THR B C 1
ATOM 3898 O O . THR B 1 225 ? 11.620 7.477 44.465 1.00 16.67 221 THR B O 1
ATOM 3902 N N . ALA B 1 226 ? 11.902 9.670 44.889 1.00 17.40 222 ALA B N 1
ATOM 3903 C CA . ALA B 1 226 ? 10.554 9.820 45.449 1.00 14.86 222 ALA B CA 1
ATOM 3904 C C . ALA B 1 226 ? 9.460 9.388 44.492 1.00 13.35 222 ALA B C 1
ATOM 3905 O O . ALA B 1 226 ? 8.450 8.828 44.923 1.00 13.23 222 ALA B O 1
ATOM 3907 N N . ALA B 1 227 ? 9.619 9.664 43.199 1.00 13.84 223 ALA B N 1
ATOM 3908 C CA . ALA B 1 227 ? 8.631 9.240 42.214 1.00 13.74 223 ALA B CA 1
ATOM 3909 C C . ALA B 1 227 ? 8.532 7.736 42.171 1.00 13.50 223 ALA B C 1
ATOM 3910 O O . ALA B 1 227 ? 7.432 7.177 42.136 1.00 13.23 223 ALA B O 1
ATOM 3912 N N . GLN B 1 228 ? 9.676 7.071 42.155 1.00 11.77 224 GLN B N 1
ATOM 3913 C CA . GLN B 1 228 ? 9.654 5.609 42.171 1.00 12.07 224 GLN B CA 1
ATOM 3914 C C . GLN B 1 228 ? 9.003 5.078 43.435 1.00 11.50 224 GLN B C 1
ATOM 3915 O O . GLN B 1 228 ? 8.289 4.084 43.383 1.00 10.99 224 GLN B O 1
ATOM 3921 N N . VAL B 1 229 ? 9.261 5.719 44.574 1.00 12.32 225 VAL B N 1
ATOM 3922 C CA . VAL B 1 229 ? 8.609 5.333 45.834 1.00 12.09 225 VAL B CA 1
ATOM 3923 C C . VAL B 1 229 ? 7.092 5.419 45.737 1.00 11.08 225 VAL B C 1
ATOM 3924 O O . VAL B 1 229 ? 6.382 4.478 46.110 1.00 10.77 225 VAL B O 1
ATOM 3928 N N . ILE B 1 230 ? 6.572 6.535 45.224 1.00 10.66 226 ILE B N 1
ATOM 3929 C CA . ILE B 1 230 ? 5.123 6.640 45.061 1.00 9.79 226 ILE B CA 1
ATOM 3930 C C . ILE B 1 230 ? 4.545 5.562 44.164 1.00 9.75 226 ILE B C 1
ATOM 3931 O O . ILE B 1 230 ? 3.524 4.969 44.485 1.00 11.10 226 ILE B O 1
ATOM 3936 N N . LEU B 1 231 ? 5.175 5.295 43.024 1.00 9.01 227 LEU B N 1
ATOM 3937 C CA . LEU B 1 231 ? 4.630 4.308 42.104 1.00 8.44 227 LEU B CA 1
ATOM 3938 C C . LEU B 1 231 ? 4.687 2.909 42.694 1.00 10.96 227 LEU B C 1
ATOM 3939 O O . LEU B 1 231 ? 3.792 2.106 42.487 1.00 9.35 227 LEU B O 1
ATOM 3944 N N . ARG B 1 232 ? 5.739 2.615 43.454 1.00 10.34 228 ARG B N 1
ATOM 3945 C CA . ARG B 1 232 ? 5.813 1.329 44.147 1.00 9.85 228 ARG B CA 1
ATOM 3946 C C . ARG B 1 232 ? 4.713 1.186 45.176 1.00 11.90 228 ARG B C 1
ATOM 3947 O O . ARG B 1 232 ? 4.114 0.113 45.314 1.00 9.66 228 ARG B O 1
ATOM 3955 N N . TRP B 1 233 ? 4.461 2.263 45.922 1.00 9.68 229 TRP B N 1
ATOM 3956 C CA . TRP B 1 233 ? 3.320 2.312 46.837 1.00 9.50 229 TRP B CA 1
ATOM 3957 C C . TRP B 1 233 ? 2.009 2.046 46.100 1.00 8.59 229 TRP B C 1
ATOM 3958 O O . TRP B 1 233 ? 1.168 1.261 46.590 1.00 10.60 229 TRP B O 1
ATOM 3969 N N . ASN B 1 234 ? 1.811 2.650 44.920 1.00 8.00 230 ASN B N 1
ATOM 3970 C CA . ASN B 1 234 ? 0.631 2.282 44.111 1.00 8.21 230 ASN B CA 1
ATOM 3971 C C . ASN B 1 234 ? 0.574 0.757 43.863 1.00 9.33 230 ASN B C 1
ATOM 3972 O O . ASN B 1 234 ? -0.461 0.143 44.071 1.00 10.04 230 ASN B O 1
ATOM 3977 N N . ILE B 1 235 ? 1.672 0.159 43.400 1.00 8.33 231 ILE B N 1
ATOM 3978 C CA . ILE B 1 235 ? 1.687 -1.261 43.080 1.00 11.04 231 ILE B CA 1
ATOM 3979 C C . ILE B 1 235 ? 1.317 -2.090 44.316 1.00 13.22 231 ILE B C 1
ATOM 3980 O O . ILE B 1 235 ? 0.488 -3.027 44.222 1.00 13.68 231 ILE B O 1
ATOM 3985 N N . GLN B 1 236 ? 1.861 -1.716 45.484 1.00 9.78 232 GLN B N 1
ATOM 3986 C CA . GLN B 1 236 ? 1.637 -2.501 46.706 1.00 9.42 232 GLN B CA 1
ATOM 3987 C C . GLN B 1 236 ? 0.237 -2.328 47.267 1.00 13.43 232 GLN B C 1
ATOM 3988 O O . GLN B 1 236 ? -0.194 -3.144 48.094 1.00 13.30 232 GLN B O 1
ATOM 3994 N N . LYS B 1 237 ? -0.466 -1.276 46.842 1.00 11.74 233 LYS B N 1
ATOM 3995 C CA . LYS B 1 237 ? -1.865 -1.096 47.204 1.00 12.01 233 LYS B CA 1
ATOM 3996 C C . LYS B 1 237 ? -2.767 -1.736 46.169 1.00 11.67 233 LYS B C 1
ATOM 3997 O O . LYS B 1 237 ? -3.970 -1.515 46.198 1.00 11.09 233 LYS B O 1
ATOM 4003 N N . ASN B 1 238 ? -2.169 -2.477 45.220 1.00 10.85 234 ASN B N 1
ATOM 4004 C CA . ASN B 1 238 ? -2.937 -3.163 44.170 1.00 9.18 234 ASN B CA 1
ATOM 4005 C C . ASN B 1 238 ? -3.697 -2.233 43.225 1.00 11.91 234 ASN B C 1
ATOM 4006 O O . ASN B 1 238 ? -4.768 -2.570 42.662 1.00 14.31 234 ASN B O 1
ATOM 4011 N N . LEU B 1 239 ? -3.160 -1.031 43.080 1.00 8.85 235 LEU B N 1
ATOM 4012 C CA . LEU B 1 239 ? -3.728 -0.049 42.179 1.00 5.51 235 LEU B CA 1
ATOM 4013 C C . LEU B 1 239 ? -3.084 -0.136 40.800 1.00 7.01 235 LEU B C 1
ATOM 4014 O O . LEU B 1 239 ? -1.880 -0.493 40.658 1.00 11.61 235 LEU B O 1
ATOM 4019 N N . ILE B 1 240 ? -3.849 0.234 39.796 1.00 5.46 236 ILE B N 1
ATOM 4020 C CA . ILE B 1 240 ? -3.295 0.407 38.456 1.00 4.89 236 ILE B CA 1
ATOM 4021 C C . ILE B 1 240 ? -2.747 1.819 38.427 1.00 7.25 236 ILE B C 1
ATOM 4022 O O . ILE B 1 240 ? -3.370 2.737 38.980 1.00 8.11 236 ILE B O 1
ATOM 4027 N N . THR B 1 241 ? -1.585 2.005 37.799 1.00 5.17 237 THR B N 1
ATOM 4028 C CA . THR B 1 241 ? -0.976 3.325 37.777 1.00 7.06 237 THR B CA 1
ATOM 4029 C C . THR B 1 241 ? -0.445 3.700 36.402 1.00 7.55 237 THR B C 1
ATOM 4030 O O . THR B 1 241 ? 0.052 2.846 35.666 1.00 10.23 237 THR B O 1
ATOM 4034 N N . ILE B 1 242 ? -0.629 4.981 36.062 1.00 6.23 238 ILE B N 1
ATOM 4035 C CA . ILE B 1 242 ? -0.386 5.457 34.692 1.00 6.85 238 ILE B CA 1
ATOM 4036 C C . ILE B 1 242 ? 0.343 6.789 34.689 1.00 6.69 238 ILE B C 1
ATOM 4037 O O . ILE B 1 242 ? -0.181 7.834 34.228 1.00 8.42 238 ILE B O 1
ATOM 4042 N N . PRO B 1 243 ? 1.584 6.787 35.213 1.00 9.29 239 PRO B N 1
ATOM 4043 C CA . PRO B 1 243 ? 2.307 8.050 35.282 1.00 8.74 239 PRO B CA 1
ATOM 4044 C C . PRO B 1 243 ? 2.564 8.594 33.880 1.00 8.58 239 PRO B C 1
ATOM 4045 O O . PRO B 1 243 ? 2.874 7.840 32.946 1.00 8.50 239 PRO B O 1
ATOM 4049 N N . LYS B 1 244 ? 2.429 9.910 33.753 1.00 10.27 240 LYS B N 1
ATOM 4050 C CA . LYS B 1 244 ? 2.694 10.588 32.486 1.00 7.84 240 LYS B CA 1
ATOM 4051 C C . LYS B 1 244 ? 4.067 11.207 32.421 1.00 8.70 240 LYS B C 1
ATOM 4052 O O . LYS B 1 244 ? 4.519 11.886 33.359 1.00 12.70 240 LYS B O 1
ATOM 4058 N N . SER B 1 245 ? 4.755 10.970 31.306 1.00 9.24 241 SER B N 1
ATOM 4059 C CA . SER B 1 245 ? 5.972 11.700 30.982 1.00 10.21 241 SER B CA 1
ATOM 4060 C C . SER B 1 245 ? 6.131 11.697 29.487 1.00 10.72 241 SER B C 1
ATOM 4061 O O . SER B 1 245 ? 5.641 10.766 28.834 1.00 12.45 241 SER B O 1
ATOM 4064 N N . VAL B 1 246 ? 6.790 12.717 28.944 1.00 12.85 242 VAL B N 1
ATOM 4065 C CA . VAL B 1 246 ? 7.117 12.697 27.520 1.00 12.91 242 VAL B CA 1
ATOM 4066 C C . VAL B 1 246 ? 8.622 12.560 27.357 1.00 13.39 242 VAL B C 1
ATOM 4067 O O . VAL B 1 246 ? 9.131 12.640 26.230 1.00 16.89 242 VAL B O 1
ATOM 4071 N N . HIS B 1 247 ? 9.350 12.396 28.461 1.00 13.44 243 HIS B N 1
ATOM 4072 C CA . HIS B 1 247 ? 10.826 12.321 28.357 1.00 14.58 243 HIS B CA 1
ATOM 4073 C C . HIS B 1 247 ? 11.306 10.897 28.505 1.00 14.56 243 HIS B C 1
ATOM 4074 O O . HIS B 1 247 ? 10.932 10.220 29.452 1.00 15.87 243 HIS B O 1
ATOM 4081 N N . ARG B 1 248 ? 12.148 10.456 27.571 1.00 15.54 244 ARG B N 1
ATOM 4082 C CA . ARG B 1 248 ? 12.518 9.041 27.518 1.00 16.74 244 ARG B CA 1
ATOM 4083 C C . ARG B 1 248 ? 13.100 8.543 28.833 1.00 16.13 244 ARG B C 1
ATOM 4084 O O . ARG B 1 248 ? 12.701 7.488 29.327 1.00 14.94 244 ARG B O 1
ATOM 4092 N N . GLU B 1 249 ? 14.026 9.309 29.417 1.00 16.28 245 GLU B N 1
ATOM 4093 C CA . GLU B 1 249 ? 14.698 8.855 30.641 1.00 16.44 245 GLU B CA 1
ATOM 4094 C C . GLU B 1 249 ? 13.756 8.707 31.811 1.00 15.25 245 GLU B C 1
ATOM 4095 O O . GLU B 1 249 ? 13.879 7.759 32.611 1.00 15.60 245 GLU B O 1
ATOM 4101 N N . ARG B 1 250 ? 12.778 9.605 31.894 1.00 15.34 246 ARG B N 1
ATOM 4102 C CA . ARG B 1 250 ? 11.801 9.548 32.991 1.00 13.45 246 ARG B CA 1
ATOM 4103 C C . ARG B 1 250 ? 10.789 8.415 32.762 1.00 12.51 246 ARG B C 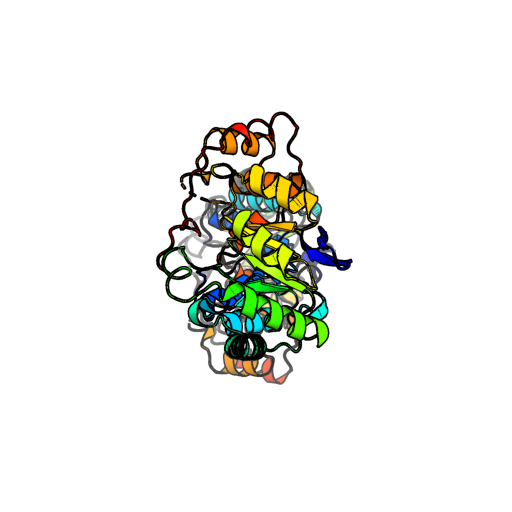1
ATOM 4104 O O . ARG B 1 250 ? 10.359 7.742 33.702 1.00 11.95 246 ARG B O 1
ATOM 4106 N N . ILE B 1 251 ? 10.435 8.182 31.504 1.00 12.49 247 ILE B N 1
ATOM 4107 C CA . ILE B 1 251 ? 9.561 7.048 31.180 1.00 11.80 247 ILE B CA 1
ATOM 4108 C C . ILE B 1 251 ? 10.224 5.754 31.639 1.00 12.13 247 ILE B C 1
ATOM 4109 O O . ILE B 1 251 ? 9.569 4.908 32.236 1.00 11.49 247 ILE B O 1
ATOM 4114 N N . GLU B 1 252 ? 11.518 5.621 31.394 1.00 13.23 248 GLU B N 1
ATOM 4115 C CA . GLU B 1 252 ? 12.232 4.430 31.842 1.00 15.90 248 GLU B CA 1
ATOM 4116 C C . GLU B 1 252 ? 12.372 4.391 33.369 1.00 13.87 248 GLU B C 1
ATOM 4117 O O . GLU B 1 252 ? 12.184 3.325 33.972 1.00 13.74 248 GLU B O 1
ATOM 4123 N N . GLU B 1 253 ? 12.678 5.533 33.983 1.00 13.58 249 GLU B N 1
ATOM 4124 C CA . GLU B 1 253 ? 12.846 5.581 35.431 1.00 15.02 249 GLU B CA 1
ATOM 4125 C C . GLU B 1 253 ? 11.559 5.198 36.130 1.00 14.28 249 GLU B C 1
ATOM 4126 O O . GLU B 1 253 ? 11.595 4.457 37.128 1.00 13.64 249 GLU B O 1
ATOM 4132 N N . ASN B 1 254 ? 10.434 5.727 35.656 1.00 11.75 250 ASN B N 1
ATOM 4133 C CA . ASN B 1 254 ? 9.152 5.457 36.308 1.00 10.92 250 ASN B CA 1
ATOM 4134 C C . ASN B 1 254 ? 8.838 3.961 36.347 1.00 12.69 250 ASN B C 1
ATOM 4135 O O . ASN B 1 254 ? 8.241 3.500 37.327 1.00 13.33 250 ASN B O 1
ATOM 4140 N N . ALA B 1 255 ? 9.230 3.220 35.303 1.00 12.35 251 ALA B N 1
ATOM 4141 C CA . ALA B 1 255 ? 8.922 1.771 35.210 1.00 14.63 251 ALA B CA 1
ATOM 4142 C C . ALA B 1 255 ? 9.892 0.911 36.046 1.00 16.34 251 ALA B C 1
ATOM 4143 O O . ALA B 1 255 ? 9.686 -0.305 36.211 1.00 17.05 251 ALA B O 1
ATOM 4145 N N . ASP B 1 256 ? 10.964 1.518 36.543 1.00 13.70 252 ASP B N 1
ATOM 4146 C CA . ASP B 1 256 ? 12.022 0.752 37.221 1.00 16.89 252 ASP B CA 1
ATOM 4147 C C . ASP B 1 256 ? 11.693 0.610 38.708 1.00 16.71 252 ASP B C 1
ATOM 4148 O O . ASP B 1 256 ? 12.409 1.115 39.571 1.00 17.66 252 ASP B O 1
ATOM 4153 N N . ILE B 1 257 ? 10.610 -0.100 38.991 1.00 14.58 253 ILE B N 1
ATOM 4154 C CA . ILE B 1 257 ? 10.079 -0.212 40.357 1.00 15.47 253 ILE B CA 1
ATOM 4155 C C . ILE B 1 257 ? 9.762 -1.662 40.722 1.00 13.92 253 ILE B C 1
ATOM 4156 O O . ILE B 1 257 ? 9.026 -1.941 41.684 1.00 15.41 253 ILE B O 1
ATOM 4161 N N . PHE B 1 258 ? 10.345 -2.598 39.981 1.00 15.37 254 PHE B N 1
ATOM 4162 C CA . PHE B 1 258 ? 9.971 -3.986 40.176 1.00 19.73 254 PHE B CA 1
ATOM 4163 C C . PHE B 1 258 ? 11.131 -4.767 40.744 1.00 21.96 254 PHE B C 1
ATOM 4164 O O . PHE B 1 258 ? 11.138 -5.992 40.740 1.00 27.26 254 PHE B O 1
ATOM 4172 N N . ASP B 1 259 ? 12.110 -4.044 41.266 1.00 23.16 255 ASP B N 1
ATOM 4173 C CA . ASP B 1 259 ? 13.290 -4.679 41.818 1.00 24.70 255 ASP B CA 1
ATOM 4174 C C . ASP B 1 259 ? 13.510 -4.249 43.263 1.00 19.87 255 ASP B C 1
ATOM 4175 O O . ASP B 1 259 ? 14.602 -4.416 43.778 1.00 21.37 255 ASP B O 1
ATOM 4180 N N . PHE B 1 260 ? 12.477 -3.703 43.915 1.00 19.43 256 PHE B N 1
ATOM 4181 C CA . PHE B 1 260 ? 12.536 -3.436 45.358 1.00 18.32 256 PHE B CA 1
ATOM 4182 C C . PHE B 1 260 ? 11.130 -3.472 45.913 1.00 18.08 256 PHE B C 1
ATOM 4183 O O . PHE B 1 260 ? 10.160 -3.572 45.152 1.00 19.38 256 PHE B O 1
ATOM 4191 N N . GLU B 1 261 ? 11.027 -3.431 47.242 1.00 16.90 257 GLU B N 1
ATOM 4192 C CA . GLU B 1 261 ? 9.728 -3.403 47.915 1.00 18.78 257 GLU B CA 1
ATOM 4193 C C . GLU B 1 261 ? 9.794 -2.463 49.076 1.00 17.31 257 GLU B C 1
ATOM 4194 O O . GLU B 1 261 ? 10.832 -2.362 49.739 1.00 18.58 257 GLU B O 1
ATOM 4200 N N . LEU B 1 262 ? 8.664 -1.829 49.367 1.00 15.04 258 LEU B N 1
ATOM 4201 C CA . LEU B 1 262 ? 8.517 -0.987 50.531 1.00 15.46 258 LEU B CA 1
ATOM 4202 C C . LEU B 1 262 ? 8.059 -1.859 51.677 1.00 17.40 258 LEU B C 1
ATOM 4203 O O . LEU B 1 262 ? 7.173 -2.712 51.508 1.00 17.47 258 LEU B O 1
ATOM 4208 N N . GLY B 1 263 ? 8.675 -1.673 52.835 1.00 16.12 259 GLY B N 1
ATOM 4209 C CA . GLY B 1 263 ? 8.266 -2.425 53.997 1.00 16.84 259 GLY B CA 1
ATOM 4210 C C . GLY B 1 263 ? 7.077 -1.818 54.682 1.00 18.04 259 GLY B C 1
ATOM 4211 O O . GLY B 1 263 ? 6.589 -0.754 54.277 1.00 17.19 259 GLY B O 1
ATOM 4212 N N . ALA B 1 264 ? 6.581 -2.487 55.719 1.00 20.98 260 ALA B N 1
ATOM 4213 C CA . ALA B 1 264 ? 5.350 -2.026 56.343 1.00 19.76 260 ALA B CA 1
ATOM 4214 C C . ALA B 1 264 ? 5.482 -0.621 56.937 1.00 18.36 260 ALA B C 1
ATOM 4215 O O . ALA B 1 264 ? 4.540 0.171 56.853 1.00 17.59 260 ALA B O 1
ATOM 4217 N N . GLU B 1 265 ? 6.639 -0.307 57.522 1.00 19.85 261 GLU B N 1
ATOM 4218 C CA . GLU B 1 265 ? 6.850 1.027 58.099 1.00 17.60 261 GLU B CA 1
ATOM 4219 C C . GLU B 1 265 ? 6.902 2.096 57.015 1.00 18.04 261 GLU B C 1
ATOM 4220 O O . GLU B 1 265 ? 6.356 3.192 57.189 1.00 17.23 261 GLU B O 1
ATOM 4226 N N . ASP B 1 266 ? 7.562 1.787 55.900 1.00 16.78 262 ASP B N 1
ATOM 4227 C CA . ASP B 1 266 ? 7.562 2.710 5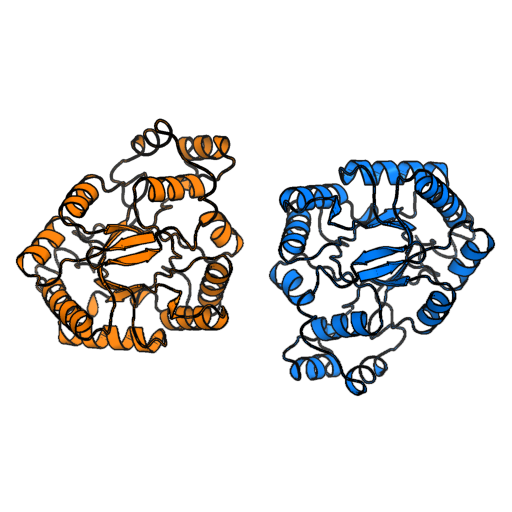4.760 1.00 13.97 262 ASP B CA 1
ATOM 4228 C C . ASP B 1 266 ? 6.146 3.021 54.292 1.00 13.71 262 ASP B C 1
ATOM 4229 O O . ASP B 1 266 ? 5.787 4.183 54.118 1.00 13.62 262 ASP B O 1
ATOM 4234 N N . VAL B 1 267 ? 5.343 1.979 54.087 1.00 12.82 263 VAL B N 1
ATOM 4235 C CA . VAL B 1 267 ? 3.972 2.146 53.598 1.00 11.88 263 VAL B CA 1
ATOM 4236 C C . VAL B 1 267 ? 3.137 2.948 54.586 1.00 11.58 263 VAL B C 1
ATOM 4237 O O . VAL B 1 267 ? 2.379 3.842 54.205 1.00 12.06 263 VAL B O 1
ATOM 4241 N N . MET B 1 268 ? 3.274 2.643 55.870 1.00 14.20 264 MET B N 1
ATOM 4242 C CA A MET B 1 268 ? 2.558 3.404 56.893 0.35 14.57 264 MET B CA 1
ATOM 4243 C CA B MET B 1 268 ? 2.562 3.411 56.889 0.65 12.22 264 MET B CA 1
ATOM 4244 C C . MET B 1 268 ? 2.913 4.891 56.844 1.00 14.39 264 MET B C 1
ATOM 4245 O O . MET B 1 268 ? 2.016 5.761 56.997 1.00 14.68 264 MET B O 1
ATOM 4254 N N . SER B 1 269 ? 4.191 5.201 56.620 1.00 14.79 265 SER B N 1
ATOM 4255 C CA A SER B 1 269 ? 4.614 6.597 56.591 0.46 15.04 265 SER B CA 1
ATOM 4256 C CA B SER B 1 269 ? 4.657 6.590 56.574 0.54 14.87 265 SER B CA 1
ATOM 4257 C C . SER B 1 269 ? 4.060 7.323 55.383 1.00 12.72 265 SER B C 1
ATOM 4258 O O . SER B 1 269 ? 3.799 8.522 55.450 1.00 12.70 265 SER B O 1
ATOM 4263 N N . ILE B 1 270 ? 3.900 6.608 54.275 1.00 12.78 266 ILE B N 1
ATOM 4264 C CA . ILE B 1 270 ? 3.314 7.203 53.080 1.00 9.69 266 ILE B CA 1
ATOM 4265 C C . ILE B 1 270 ? 1.838 7.416 53.293 1.00 9.58 266 ILE B C 1
ATOM 4266 O O . ILE B 1 270 ? 1.280 8.483 52.919 1.00 8.58 266 ILE B O 1
ATOM 4271 N N . ASP B 1 271 ? 1.171 6.420 53.886 1.00 9.34 267 ASP B N 1
ATOM 4272 C CA . ASP B 1 271 ? -0.245 6.541 54.198 1.00 13.07 267 ASP B CA 1
ATOM 4273 C C . ASP B 1 271 ? -0.543 7.736 55.117 1.00 8.97 267 ASP B C 1
ATOM 4274 O O . ASP B 1 271 ? -1.631 8.355 55.003 1.00 9.94 267 ASP B O 1
ATOM 4279 N N . ALA B 1 272 ? 0.404 8.082 55.972 1.00 9.82 268 ALA B N 1
ATOM 4280 C CA . ALA B 1 272 ? 0.284 9.186 56.912 1.00 10.80 268 ALA B CA 1
ATOM 4281 C C . ALA B 1 272 ? 0.315 10.556 56.260 1.00 11.12 268 ALA B C 1
ATOM 4282 O O . ALA B 1 272 ? 0.006 11.574 56.919 1.00 13.14 268 ALA B O 1
ATOM 4284 N N . LEU B 1 273 ? 0.706 10.624 54.999 1.00 10.18 269 LEU B N 1
ATOM 4285 C CA . LEU B 1 273 ? 0.812 11.901 54.316 1.00 8.57 269 LEU B CA 1
ATOM 4286 C C . LEU B 1 273 ? -0.565 12.419 53.862 1.00 8.78 269 LEU B C 1
ATOM 4287 O O . LEU B 1 273 ? -0.683 13.585 53.404 1.00 8.41 269 LEU B O 1
ATOM 4292 N N . ASN B 1 274 ? -1.597 11.578 53.914 1.00 7.72 270 ASN B N 1
ATOM 4293 C CA . ASN B 1 274 ? -2.886 11.974 53.328 1.00 7.19 270 ASN B CA 1
ATOM 4294 C C . ASN B 1 274 ? -3.490 13.186 53.987 1.00 7.99 270 ASN B C 1
ATOM 4295 O O . ASN B 1 274 ? -3.561 13.264 55.228 1.00 7.76 270 ASN B O 1
ATOM 4300 N N . THR B 1 275 ? -3.964 14.108 53.159 1.00 6.98 271 THR B N 1
ATOM 4301 C CA . THR B 1 275 ? -4.669 15.284 53.657 1.00 7.14 271 THR B CA 1
ATOM 4302 C C . THR B 1 275 ? -5.965 15.529 52.887 1.00 7.10 271 THR B C 1
ATOM 4303 O O . THR B 1 275 ? -6.636 16.582 53.074 1.00 8.44 271 THR B O 1
ATOM 4307 N N . ASN B 1 276 ? -6.379 14.559 52.075 1.00 6.32 272 ASN B N 1
ATOM 4308 C CA . ASN B 1 276 ? -7.540 14.722 51.194 1.00 5.99 272 ASN B CA 1
ATOM 4309 C C . ASN B 1 276 ? -7.436 15.993 50.354 1.00 8.54 272 ASN B C 1
ATOM 4310 O O . ASN B 1 276 ? -8.438 16.663 50.106 1.00 9.10 272 ASN B O 1
ATOM 4315 N N . SER B 1 277 ? -6.233 16.275 49.885 1.00 6.36 273 SER B N 1
ATOM 4316 C CA A SER B 1 277 ? -5.986 17.475 49.079 0.62 7.06 273 SER B CA 1
ATOM 4317 C CA B SER B 1 277 ? -6.017 17.477 49.092 0.38 7.47 273 SER B CA 1
ATOM 4318 C C . SER B 1 277 ? -5.915 17.144 47.601 1.00 8.96 273 SER B C 1
ATOM 4319 O O . SER B 1 277 ? -5.025 16.421 47.186 1.00 9.18 273 SER B O 1
ATOM 4324 N N . ARG B 1 278 ? -6.811 17.718 46.805 1.00 10.55 274 ARG B N 1
ATOM 4325 C CA . ARG B 1 278 ? -6.806 17.522 45.339 1.00 10.20 274 ARG B CA 1
ATOM 4326 C C . ARG B 1 278 ? -6.038 18.564 44.563 1.00 11.45 274 ARG B C 1
ATOM 4327 O O . ARG B 1 278 ? -6.098 19.760 44.894 1.00 17.63 274 ARG B O 1
ATOM 4335 N N . TYR B 1 279 ? -5.343 18.146 43.513 1.00 10.97 275 TYR B N 1
ATOM 4336 C CA . TYR B 1 279 ? -4.780 19.113 42.573 1.00 12.42 275 TYR B CA 1
ATOM 4337 C C . TYR B 1 279 ? -5.774 19.334 41.423 1.00 13.79 275 TYR B C 1
ATOM 4338 O O . TYR B 1 279 ? -5.700 20.375 40.720 1.00 14.28 275 TYR B O 1
ATOM 4347 N N . GLY B 1 280 ? -6.636 18.344 41.179 1.00 8.68 276 GLY B N 1
ATOM 4348 C CA . GLY B 1 280 ? -7.567 18.390 40.051 1.00 11.22 276 GLY B CA 1
ATOM 4349 C C . GLY B 1 280 ? -8.958 18.723 40.552 1.00 7.69 276 GLY B C 1
ATOM 4350 O O . GLY B 1 280 ? -9.222 18.803 41.759 1.00 10.90 276 GLY B O 1
ATOM 4351 N N . PRO B 1 281 ? -9.894 18.916 39.629 1.00 7.13 277 PRO B N 1
ATOM 4352 C CA . PRO B 1 281 ? -11.276 19.262 39.987 1.00 9.18 277 PRO B CA 1
ATOM 4353 C C . PRO B 1 281 ? -11.933 18.167 40.838 1.00 8.01 277 PRO B C 1
ATOM 4354 O O . PRO B 1 281 ? -11.690 16.982 40.629 1.00 7.47 277 PRO B O 1
ATOM 4358 N N . ASP B 1 282 ? -12.756 18.566 41.804 1.00 8.55 278 ASP B N 1
ATOM 4359 C CA . ASP B 1 282 ? -13.643 17.631 42.482 1.00 9.06 278 ASP B CA 1
ATOM 4360 C C . ASP B 1 282 ? -14.800 17.346 41.507 1.00 8.22 278 ASP B C 1
ATOM 4361 O O . ASP B 1 282 ? -15.478 18.269 41.055 1.00 7.47 278 ASP B O 1
ATOM 4366 N N . PRO B 1 283 ? -15.018 16.081 41.155 1.00 6.41 279 PRO B N 1
ATOM 4367 C CA . PRO B 1 283 ? -16.074 15.699 40.200 1.00 6.43 279 PRO B CA 1
ATOM 4368 C C . PRO B 1 283 ? -17.464 16.192 40.571 1.00 6.74 279 PRO B C 1
ATOM 4369 O O . PRO B 1 283 ? -18.299 16.360 39.682 1.00 6.60 279 PRO B O 1
ATOM 4373 N N . ASP B 1 284 ? -17.718 16.428 41.858 1.00 6.28 280 ASP B N 1
ATOM 4374 C CA . ASP B 1 284 ? -19.026 16.980 42.263 1.00 7.69 280 ASP B CA 1
ATOM 4375 C C . ASP B 1 284 ? -19.161 18.458 41.945 1.00 6.91 280 ASP B C 1
ATOM 4376 O O . ASP B 1 284 ? -20.269 18.923 41.684 1.00 9.00 280 ASP B O 1
ATOM 4381 N N . GLU B 1 285 ? -18.050 19.220 42.001 1.00 7.06 281 GLU B N 1
ATOM 4382 C CA . GLU B 1 285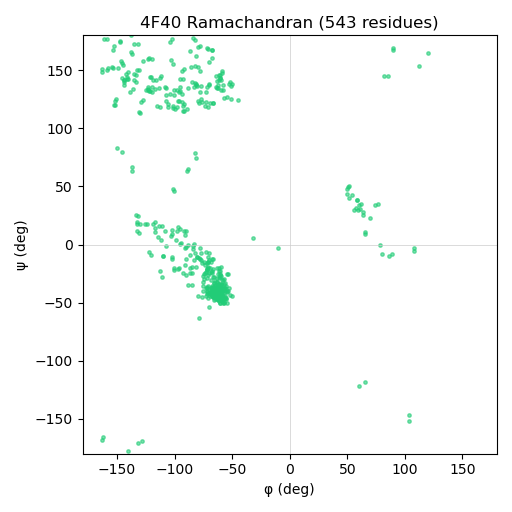 ? -18.122 20.673 41.927 1.00 9.08 281 GLU B CA 1
ATOM 4383 C C . GLU B 1 285 ? -17.748 21.206 40.554 1.00 7.76 281 GLU B C 1
ATOM 4384 O O . GLU B 1 285 ? -17.944 22.389 40.259 1.00 9.44 281 GLU B O 1
ATOM 4390 N N . ALA B 1 286 ? -17.212 20.335 39.710 1.00 7.28 282 ALA B N 1
ATOM 4391 C CA . ALA B 1 286 ? -16.772 20.751 38.366 1.00 9.09 282 ALA B CA 1
ATOM 4392 C C . ALA B 1 286 ? -17.811 21.510 37.569 1.00 8.24 282 ALA B C 1
ATOM 4393 O O . ALA B 1 286 ? -19.000 21.127 37.508 1.00 8.95 282 ALA B O 1
ATOM 4395 N N . GLN B 1 287 ? -17.404 22.594 36.904 1.00 8.84 283 GLN B N 1
ATOM 4396 C CA . GLN B 1 287 ? -18.333 23.290 36.015 1.00 9.66 283 GLN B CA 1
ATOM 4397 C C . GLN B 1 287 ? -18.066 22.909 34.577 1.00 9.67 283 GLN B C 1
ATOM 4398 O O . GLN B 1 287 ? -17.943 23.772 33.701 1.00 10.40 283 GLN B O 1
ATOM 4404 N N . PHE B 1 288 ? -17.913 21.597 34.373 1.00 8.94 284 PHE B N 1
ATOM 4405 C CA . PHE B 1 288 ? -17.806 21.014 33.031 1.00 9.38 284 PHE B CA 1
ATOM 4406 C C . PHE B 1 288 ? -18.223 19.574 33.180 1.00 8.29 284 PHE B C 1
ATOM 4407 O O . PHE B 1 288 ? -18.393 19.078 34.312 1.00 7.83 284 PHE B O 1
#

Solvent-accessible surface area: 22383 Å² total; per-residue (Å²): 54,18,79,65,22,79,18,68,3,51,52,35,17,115,0,6,14,0,0,1,2,0,81,134,2,76,64,28,70,63,0,62,50,0,0,65,36,0,2,87,36,14,0,54,0,1,1,0,0,31,84,36,65,0,2,90,9,0,0,22,0,10,154,64,19,64,23,82,49,87,84,4,7,0,0,0,0,0,49,2,87,70,10,14,77,122,43,0,41,64,15,4,85,85,1,61,88,61,1,53,9,130,55,0,2,0,1,0,0,14,18,0,35,0,106,76,32,24,102,89,89,35,98,89,0,35,58,0,0,102,0,0,20,51,5,57,153,72,172,95,3,94,0,0,0,0,1,5,0,32,55,85,0,0,91,35,0,45,96,45,32,118,32,47,0,3,0,0,4,5,2,0,0,0,41,9,11,24,58,117,11,39,66,35,0,107,78,90,110,1,67,7,0,0,34,10,4,32,43,123,13,81,87,30,102,82,0,54,61,11,0,80,133,66,140,25,61,7,7,11,0,0,0,33,0,0,17,57,56,114,5,0,0,9,1,75,12,30,124,37,71,34,0,51,61,7,11,76,0,59,101,24,125,5,35,86,78,8,24,132,43,0,46,81,28,48,87,113,50,84,122,16,60,45,5,37,88,8,130,65,54,17,58,149,22,79,19,67,3,49,51,35,18,112,0,6,14,0,0,1,2,0,91,133,3,75,66,28,69,64,0,63,52,0,0,72,55,0,2,82,37,14,0,56,0,0,1,0,0,28,62,38,144,0,2,86,9,0,1,21,0,10,154,66,20,63,22,81,48,88,80,4,6,1,0,0,0,0,49,2,84,64,4,10,53,131,40,0,46,63,7,2,81,86,2,58,61,76,3,54,10,129,56,0,2,0,1,0,0,14,17,0,37,0,107,76,31,22,101,89,96,34,93,74,0,38,53,0,0,104,0,0,20,62,3,62,88,76,80,87,3,94,0,0,0,0,1,6,1,36,54,84,1,0,91,35,0,48,94,58,31,120,33,48,0,3,0,0,4,5,2,0,0,0,40,8,11,26,58,117,9,37,64,36,0,109,78,93,106,2,61,7,0,0,34,10,3,32,42,126,10,82,87,31,103,83,0,51,62,10,0,80,132,66,138,27,59,10,8,10,0,0,0,29,0,0,18,60,54,116,5,0,0,9,0,77,13,28,127,43,73,35,0,53,64,8,10,72,0,56,102,22,125,8,31,84,139,8,24,147,34,0,45,80,28,49,89,115,50,82,123,17,60,47,5,36,87,8,131,65

Nearest PDB structures (foldseek):
  4f40-assembly2_B  TM=1.003E+00  e=2.701E-54  Leishmania major
  4fzi-assembly2_B  TM=9.933E-01  e=1.453E-37  Trypanosoma cruzi strain CL Brener
  3o0k-assembly4_D  TM=9.749E-01  e=3.758E-31  Brucella abortus 2308
  2alr-assembly1_A  TM=9.326E-01  e=1.549E-29  Homo sapiens
  4hbk-assembly1_A  TM=9.299E-01  e=2.421E-27  Schistosoma japonicum

B-factor: mean 15.06, std 9.41, range [2.96, 57.84]

Sequence (560 aa):
GVDKAMVTLSNGVKMPQFGLGVWQSSPAGEVTENAVKWALCAGYRHIDTAAIYKNEESVGAGLRASGVPREDVFIITTKLWNTEQGYESTLAAFEESRQKLGVDYIDLYLIHWPRGKDILSSKEGKKYLDSWRAFEQLYKEKKVRAIGVSNFHIHHLEDVLAMCTVTPMVNQVELHPLNNQADLRAFCDAKQIKVEAWSPLGKLLSNPILSAIGAKYNNKTAAQVILRWNIQKNLITIPKSVHRERIEENADIFDFELGAEDVMMSSIDALNTNSSRYGPDPDEAQFGVDKAMVTLSNGVKMPQFGLGVWQSSPAGEVTENAVKWALCAGYRHIDTAAIYKNEESVGAGLRASGVPREDVFIITTKLWNTEQGYESTLAAFEESRQKLGVDYIDLYLIHWPRGKDILSSKEGKKYLDSWRAFEQLYKEKKVRAIGVSNFHIHHLEDVLAMCTVTPMVNQVELHPLNNQADLRAFCDAKQIKVEAWSPLGKLLSNPILSAIGAKYNKTAAQVILRWNIQKNLITIPKSVHRERIEENADIFDFELGAEDVMMSSIDALNTNSSRYGPDPDEAQF

Secondary structure (DSSP, 8-state):
-TTT-EEE-TTS-EEESB-EE-TTPPTTHHHHHHHHHHHHTT--EEE--GGGT-HHHHHHHHHHHT--GGG-EEEEEE-GGG-SHHHHHHHHHHHHHHHT-S-EEEEEE-----HHHHHHH--HHHHHHHHHHHHHHTTSEEEEEEES--HHHHHHHHTT-SS---EEEEE-BTTB--HHHHHHHHHTT-EEEEESTT--GGG-HHHHHHHHHHT--HHHHHHHHHHHTT-EE--B-SSHHHHHHHH--SS----HHHHHHHHTT-----SS--TTT---/-TTT-EEE-TTS-EEESB-EE-TTPPTTHHHHHHHHHHHHTT--EEE--GGGT-HHHHHHHHHHH---GGGSEEEEEE-GGG-SHHHHHHHHHHHHHHHT-S-EEEEEE-----HHHHHHH--HHHHHHHHHHHHHHTTSEEEEEEES--HHHHHHHHTT-SS---EEEEE-BTTB--HHHHHHHHHTT-EEEEESTT--GGG-HHHHHHHHHTT--HHHHHHHHHHHTT-EE--B--SHHHHHHHH--SS----HHHHHHHHTT-----SS--TTT---

CATH classification: 3.20.20.100

Foldseek 3Di:
DQLPAWDQWPVRDTHRLEAAECQLQAADPLLLQQLLLLVLLRHQEYEEEVVSVHLLSNLNSVVVNPDDVVSHAYEYEDDDVQFAQVSLLVSLVVSCVSSVHQAHAEYEHAAQAADVCCVVPNRSVQNSQVNVVVCVVVVRYNAYAYELDDPVNQVVNVVDDPDRHGEYEYADELQAHCVVVCVVCVVVSHAYAHDPHCVVSQVDPLQQVQCVVVVAGSLLSSLLLCVVVVHRYHYYDSDSVVSSRNSPNPPDHRDPVSNVVSNVNYDNDDPDDNSHHDND/DQLPQWDQWPVRDTHRLEAAECQLQDADPLLLQLLLLLVLLRHQEYEEEVVSVHLLSNLNSVVVNPPDNVSHAYEYEDEPVQFAQVSLVVVLVVSCVSSVHQAHAEYEHAFQAAPVCCVVPNRSVLRSQVNVVVCCVVVRYNFYAYELDAVVNQVVNVVDDPDRHGEYEYADELQAHCVVRVVVCVVVSHAYAHPPHCVVSQVDPLLQVQCVVVVAGSLLSSLLLCVVVVHRYHYYDSDSVVSSRNSPNPPDHDDPVSNVSSNVNYDNDDPDDNSHHDND